Protein AF-0000000079730402 (afdb_homodimer)

Organism: NCBI:txid1457250

InterPro domains:
  IPR002641 Patatin-like phospholipase domain [PF01734] (22-217)
  IPR002641 Patatin-like phospholipase domain [PS51635] (21-218)
  IPR016035 Acyl transferase/acyl hydrolase/lysophospholipase [SSF52151] (16-327)

Foldseek 3Di:
DDCPPPPPPPPPPFDAAEEEEEEFDFFLLCLLVLLQLLLCLVPDPRHYDYQAYWFFASSLLLRVLLLQLPLVPHSVRSNVLSVVLLVQVFDPDDLLVVLLCCCLVVLLCVLLVHPDPPCQPVNDPNQVVVLVSNLVSSVVRDVLVCQLVSQDPRRHKYKYWKAFPVVGGIDIQIGNRDGSLSNSLSNAAPSSHFFGDDPRTTIHHCQQACRIPDLVQQPDFPVNGGQEYEYEEEQDDDDPDDQDHSQSNSQVVSSCSRCVNVVVSVVVLVVLLVCCVVVVDPCVGHPRYHYHYQYLPDDDRSSCSSPSHVVVSVVSSVSSSVSSVVVVVVVVVD/DDPPPPPPPPPPPFDAAEEEEEEFDFFLLCLLVLLQLLLCLVPDPRHYDYQAYWFFASSLLLRVLLLQLPLVPHSVRSNVLSVVLLVQVFDPDDLLVVLLCCCLVVLLCVLLVHPDPPCQLVNDPNQVVSLVSNLVSSVVRDVLVCQLVSDDPRRHKYKYWKAFPVVGGIDIQIGNRDGSLSNSLSNAAPSRHFFGDDPRTTIHHCQQACGIPDLVQQPDFPVNGGQEYEYEEEQDDDDPDDQDHSQSNSNVVSSCSRCVNVVVSVVVLVVLLVCCVVVVDPCVGHPRYHYHYQYLPDDDRSSCSSPSHVVVSVVSSVSSSVSSVVVVVVVVVD

Radius of gyration: 25.67 Å; Cα contacts (8 Å, |Δi|>4): 1389; chains: 2; bounding box: 81×68×51 Å

Structure (mmCIF, N/CA/C/O backbone):
data_AF-0000000079730402-model_v1
#
loop_
_entity.id
_entity.type
_entity.pdbx_description
1 polymer 'Patatin-like phospholipase family protein'
#
loop_
_atom_site.group_PDB
_atom_site.id
_atom_site.type_symbol
_atom_site.label_atom_id
_atom_site.label_alt_id
_atom_site.label_comp_id
_atom_site.label_asym_id
_atom_site.label_entity_id
_atom_site.label_seq_id
_atom_site.pdbx_PDB_ins_code
_atom_site.Cartn_x
_atom_site.Cartn_y
_atom_site.Cartn_z
_atom_site.occupancy
_atom_site.B_iso_or_equiv
_atom_site.auth_seq_id
_atom_site.auth_comp_id
_atom_site.auth_asym_id
_atom_site.auth_atom_id
_atom_site.pdbx_PDB_model_num
ATOM 1 N N . MET A 1 1 ? -53 1.604 -2.541 1 26.16 1 MET A N 1
ATOM 2 C CA . MET A 1 1 ? -51.656 1.268 -3.023 1 26.16 1 MET A CA 1
ATOM 3 C C . MET A 1 1 ? -50.719 2.426 -2.801 1 26.16 1 MET A C 1
ATOM 5 O O . MET A 1 1 ? -50.594 3.309 -3.652 1 26.16 1 MET A O 1
ATOM 9 N N . SER A 1 2 ? -50.531 2.957 -1.633 1 28.89 2 SER A N 1
ATOM 10 C CA . SER A 1 2 ? -49.969 4.238 -1.18 1 28.89 2 SER A CA 1
ATOM 11 C C . SER A 1 2 ? -48.469 4.297 -1.363 1 28.89 2 SER A C 1
ATOM 13 O O . SER A 1 2 ? -47.75 3.393 -0.939 1 28.89 2 SER A O 1
ATOM 15 N N . ASP A 1 3 ? -47.938 4.996 -2.445 1 28.11 3 ASP A N 1
ATOM 16 C CA . ASP A 1 3 ? -46.656 5.359 -3.016 1 28.11 3 ASP A CA 1
ATOM 17 C C . ASP A 1 3 ? -45.75 6.012 -1.967 1 28.11 3 ASP A C 1
ATOM 19 O O . ASP A 1 3 ? -45.969 7.168 -1.59 1 28.11 3 ASP A O 1
ATOM 23 N N . THR A 1 4 ? -45.438 5.32 -0.932 1 31.84 4 THR A N 1
ATOM 24 C CA . THR A 1 4 ? -44.562 5.898 0.084 1 31.84 4 THR A CA 1
ATOM 25 C C . THR A 1 4 ? -43.25 6.34 -0.532 1 31.84 4 THR A C 1
ATOM 27 O O . THR A 1 4 ? -42.438 5.512 -0.992 1 31.84 4 THR A O 1
ATOM 30 N N . GLN A 1 5 ? -43.219 7.551 -1.165 1 27.39 5 GLN A N 1
ATOM 31 C CA . GLN A 1 5 ? -42.094 8.281 -1.74 1 27.39 5 GLN A CA 1
ATOM 32 C C . GLN A 1 5 ? -40.906 8.281 -0.79 1 27.39 5 GLN A C 1
ATOM 34 O O . GLN A 1 5 ? -41.031 8.656 0.377 1 27.39 5 GLN A O 1
ATOM 39 N N . ALA A 1 6 ? -39.906 7.441 -1.05 1 31.94 6 ALA A N 1
ATOM 40 C CA . ALA A 1 6 ? -38.562 7.461 -0.443 1 31.94 6 ALA A CA 1
ATOM 41 C C . ALA A 1 6 ? -38.094 8.891 -0.241 1 31.94 6 ALA A C 1
ATOM 43 O O . ALA A 1 6 ? -37.906 9.633 -1.209 1 31.94 6 ALA A O 1
ATOM 44 N N . ASP A 1 7 ? -38.531 9.547 0.781 1 31.64 7 ASP A N 1
ATOM 45 C CA . ASP A 1 7 ? -38.125 10.906 1.155 1 31.64 7 ASP A CA 1
ATOM 46 C C . ASP A 1 7 ? -36.625 11.117 1.015 1 31.64 7 ASP A C 1
ATOM 48 O O . ASP A 1 7 ? -35.844 10.469 1.711 1 31.64 7 ASP A O 1
ATOM 52 N N . GLY A 1 8 ? -36.062 11.273 -0.175 1 34.09 8 GLY A N 1
ATOM 53 C CA . GLY A 1 8 ? -34.719 11.711 -0.57 1 34.09 8 GLY A CA 1
ATOM 54 C C . GLY A 1 8 ? -34.125 12.734 0.377 1 34.09 8 GLY A C 1
ATOM 55 O O . GLY A 1 8 ? -34.844 13.617 0.869 1 34.09 8 GLY A O 1
ATOM 56 N N . ALA A 1 9 ? -33.219 12.367 1.243 1 36.59 9 ALA A N 1
ATOM 57 C CA . ALA A 1 9 ? -32.469 13.273 2.105 1 36.59 9 ALA A CA 1
ATOM 58 C C . ALA A 1 9 ? -32.25 14.633 1.43 1 36.59 9 ALA A C 1
ATOM 60 O O . ALA A 1 9 ? -31.547 14.734 0.426 1 36.59 9 ALA A O 1
ATOM 61 N N . THR A 1 10 ? -33.156 15.367 1.281 1 34.34 10 THR A N 1
ATOM 62 C CA . THR A 1 10 ? -33.094 16.75 0.855 1 34.34 10 THR A CA 1
ATOM 63 C C . THR A 1 10 ? -31.922 17.469 1.56 1 34.34 10 THR A C 1
ATOM 65 O O . THR A 1 10 ? -31.953 17.641 2.779 1 34.34 10 THR A O 1
ATOM 68 N N . ALA A 1 11 ? -30.625 17.156 1.341 1 42.5 11 ALA A N 1
ATOM 69 C CA . ALA A 1 11 ? -29.641 18.141 1.763 1 42.5 11 ALA A CA 1
ATOM 70 C C . ALA A 1 11 ? -30.219 19.547 1.744 1 42.5 11 ALA A C 1
ATOM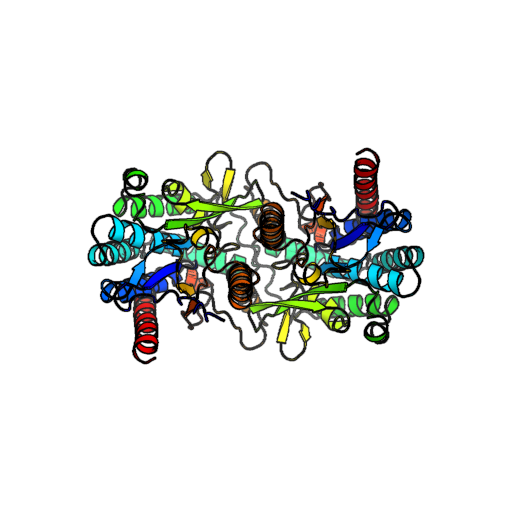 72 O O . ALA A 1 11 ? -30.625 20.047 0.693 1 42.5 11 ALA A O 1
ATOM 73 N N . ASP A 1 12 ? -30.766 19.938 2.666 1 42.66 12 ASP A N 1
ATOM 74 C CA . ASP A 1 12 ? -31.188 21.328 2.701 1 42.66 12 ASP A CA 1
ATOM 75 C C . ASP A 1 12 ? -30.109 22.25 2.131 1 42.66 12 ASP A C 1
ATOM 77 O O . ASP A 1 12 ? -28.938 22.094 2.441 1 42.66 12 ASP A O 1
ATOM 81 N N . ILE A 1 13 ? -30.172 22.969 1.021 1 49.72 13 ILE A N 1
ATOM 82 C CA . ILE A 1 13 ? -29.438 23.906 0.188 1 49.72 13 ILE A CA 1
ATOM 83 C C . ILE A 1 13 ? -28.516 24.766 1.059 1 49.72 13 ILE A C 1
ATOM 85 O O . ILE A 1 13 ? -27.484 25.25 0.594 1 49.72 13 ILE A O 1
ATOM 89 N N . ASP A 1 14 ? -28.734 24.984 2.389 1 62.12 14 ASP A N 1
ATOM 90 C CA . ASP A 1 14 ? -28.047 26.062 3.09 1 62.12 14 ASP A CA 1
ATOM 91 C C . ASP A 1 14 ? -26.891 25.516 3.928 1 62.12 14 ASP A C 1
ATOM 93 O O . ASP A 1 14 ? -26.109 26.281 4.496 1 62.12 14 ASP A O 1
ATOM 97 N N . ASP A 1 15 ? -26.656 24.172 4.004 1 81 15 ASP A N 1
ATOM 98 C CA . ASP A 1 15 ? -25.625 23.703 4.914 1 81 15 ASP A CA 1
ATOM 99 C C . ASP A 1 15 ? -24.297 23.516 4.184 1 81 15 ASP A C 1
ATOM 101 O O . ASP A 1 15 ? -24.266 23.062 3.035 1 81 15 ASP A O 1
ATOM 105 N N . PRO A 1 16 ? -23.281 24 4.77 1 89.81 16 PRO A N 1
ATOM 106 C CA . PRO A 1 16 ? -21.969 23.844 4.145 1 89.81 16 PRO A CA 1
ATOM 107 C C . PRO A 1 16 ? -21.625 22.375 3.828 1 89.81 16 PRO A C 1
ATOM 109 O O . PRO A 1 16 ? -22.062 21.469 4.543 1 89.81 16 PRO A O 1
ATOM 112 N N . THR A 1 17 ? -20.953 22.188 2.723 1 92.88 17 THR A N 1
ATOM 113 C CA . THR A 1 17 ? -20.5 20.859 2.334 1 92.88 17 THR A CA 1
ATOM 114 C C . THR A 1 17 ? -19.422 20.359 3.293 1 92.88 17 THR A C 1
ATOM 116 O O . THR A 1 17 ? -18.438 21.062 3.549 1 92.88 17 THR A O 1
ATOM 119 N N . ARG A 1 18 ? -19.578 19.234 3.908 1 95.06 18 ARG A N 1
ATOM 120 C CA . ARG A 1 18 ? -18.578 18.641 4.789 1 95.06 18 ARG A CA 1
ATOM 121 C C . ARG A 1 18 ? -17.406 18.078 3.986 1 95.06 18 ARG A C 1
ATOM 123 O O . ARG A 1 18 ? -17.594 17.203 3.143 1 95.06 18 ARG A O 1
ATOM 130 N N . VAL A 1 19 ? -16.188 18.547 4.289 1 96.44 19 VAL A N 1
ATOM 131 C CA . VAL A 1 19 ? -15.008 18.188 3.496 1 96.44 19 VAL A CA 1
ATOM 132 C C . VAL A 1 19 ? -13.914 17.641 4.406 1 96.44 19 VAL A C 1
ATOM 134 O O . VAL A 1 19 ? -13.695 18.156 5.504 1 96.44 19 VAL A O 1
ATOM 137 N N . ALA A 1 20 ? -13.336 16.547 3.992 1 98.06 20 ALA A N 1
ATOM 138 C CA . ALA A 1 20 ? -12.07 16.109 4.559 1 98.06 20 ALA A CA 1
ATOM 139 C C . ALA A 1 20 ? -10.914 16.391 3.596 1 98.06 20 ALA A C 1
ATOM 141 O O . ALA A 1 20 ? -11.062 16.25 2.381 1 98.06 20 ALA A O 1
ATOM 142 N N . ILE A 1 21 ? -9.789 16.828 4.129 1 98.44 21 ILE A N 1
ATOM 143 C CA . ILE A 1 21 ? -8.617 17.125 3.303 1 98.44 21 ILE A CA 1
ATOM 144 C C . ILE A 1 21 ? -7.465 16.203 3.693 1 98.44 21 ILE A C 1
ATOM 146 O O . ILE A 1 21 ? -7.16 16.047 4.879 1 98.44 21 ILE A O 1
ATOM 150 N N . ALA A 1 22 ? -6.926 15.508 2.732 1 98 22 ALA A N 1
ATOM 151 C CA . ALA A 1 22 ? -5.77 14.641 2.947 1 98 22 ALA A CA 1
ATOM 152 C C . ALA A 1 22 ? -4.523 15.211 2.277 1 98 22 ALA A C 1
ATOM 154 O O . ALA A 1 22 ? -4.496 15.406 1.061 1 98 22 ALA A O 1
ATOM 155 N N . CYS A 1 23 ? -3.482 15.445 3.066 1 97.19 23 CYS A N 1
ATOM 156 C CA . CYS A 1 23 ? -2.277 16.125 2.605 1 97.19 23 CYS A CA 1
ATOM 157 C C . CYS A 1 23 ? -1.135 15.133 2.412 1 97.19 23 CYS A C 1
ATOM 159 O O . CYS A 1 23 ? -0.549 14.656 3.385 1 97.19 23 CYS A O 1
ATOM 161 N N . GLN A 1 24 ? -0.761 14.922 1.174 1 93.69 24 GLN A N 1
ATOM 162 C CA . GLN A 1 24 ? 0.302 13.969 0.862 1 93.69 24 GLN A CA 1
ATOM 163 C C . GLN A 1 24 ? 1.66 14.492 1.317 1 93.69 24 GLN A C 1
ATOM 165 O O . GLN A 1 24 ? 1.916 15.703 1.259 1 93.69 24 GLN A O 1
ATOM 170 N N . GLY A 1 25 ? 2.451 13.594 1.742 1 88.31 25 GLY A N 1
ATOM 171 C CA . GLY A 1 25 ? 3.828 13.938 2.055 1 88.31 25 GLY A CA 1
ATOM 172 C C . GLY A 1 25 ? 4.703 14.078 0.824 1 88.31 25 GLY A C 1
ATOM 173 O O . GLY A 1 25 ? 4.34 13.609 -0.258 1 88.31 25 GLY A O 1
ATOM 174 N N . GLY A 1 26 ? 5.867 14.734 1.06 1 81.56 26 GLY A N 1
ATOM 175 C CA . GLY A 1 26 ? 6.758 14.953 -0.07 1 81.56 26 GLY A CA 1
ATOM 176 C C . GLY A 1 26 ? 7.875 15.938 0.235 1 81.56 26 GLY A C 1
ATOM 177 O O . GLY A 1 26 ? 8.344 16.641 -0.656 1 81.56 26 GLY A O 1
ATOM 178 N N . GLY A 1 27 ? 8.258 16.016 1.378 1 79.94 27 GLY A N 1
ATOM 179 C CA . GLY A 1 27 ? 9.359 16.906 1.756 1 79.94 27 GLY A CA 1
ATOM 180 C C . GLY A 1 27 ? 9.055 18.375 1.503 1 79.94 27 GLY A C 1
ATOM 181 O O . GLY A 1 27 ? 7.965 18.844 1.813 1 79.94 27 GLY A O 1
ATOM 182 N N . SER A 1 28 ? 10.055 19.031 0.874 1 82.38 28 SER A N 1
ATOM 183 C CA . SER A 1 28 ? 9.938 20.469 0.621 1 82.38 28 SER A CA 1
ATOM 184 C C . SER A 1 28 ? 8.828 20.75 -0.384 1 82.38 28 SER A C 1
ATOM 186 O O . SER A 1 28 ? 8.289 21.859 -0.422 1 82.38 28 SER A O 1
ATOM 188 N N . HIS A 1 29 ? 8.477 19.781 -1.131 1 86.06 29 HIS A N 1
ATOM 189 C CA . HIS A 1 29 ? 7.422 19.969 -2.121 1 86.06 29 HIS A CA 1
ATOM 190 C C . HIS A 1 29 ? 6.078 20.234 -1.45 1 86.06 29 HIS A C 1
ATOM 192 O O . HIS A 1 29 ? 5.145 20.719 -2.092 1 86.06 29 HIS A O 1
ATOM 198 N N . THR A 1 30 ? 6.016 19.984 -0.159 1 91.88 30 THR A N 1
ATOM 199 C CA . THR A 1 30 ? 4.758 20.172 0.55 1 91.88 30 THR A CA 1
ATOM 200 C C . THR A 1 30 ? 4.52 21.656 0.837 1 91.88 30 THR A C 1
ATOM 202 O O . THR A 1 30 ? 3.453 22.031 1.327 1 91.88 30 THR A O 1
ATOM 205 N N . ALA A 1 31 ? 5.488 22.469 0.443 1 92.81 31 ALA A N 1
ATOM 206 C CA . ALA A 1 31 ? 5.195 23.906 0.391 1 92.81 31 ALA A CA 1
ATOM 207 C C . ALA A 1 31 ? 4.047 24.188 -0.57 1 92.81 31 ALA A C 1
ATOM 209 O O . ALA A 1 31 ? 3.275 25.141 -0.362 1 92.81 31 ALA A O 1
ATOM 210 N N . PHE A 1 32 ? 3.963 23.375 -1.566 1 94.44 32 PHE A N 1
ATOM 211 C CA . PHE A 1 32 ? 2.811 23.406 -2.459 1 94.44 32 PHE A CA 1
ATOM 212 C C . PHE A 1 32 ? 1.513 23.266 -1.672 1 94.44 32 PHE A C 1
ATOM 214 O O . PHE A 1 32 ? 0.565 24.031 -1.892 1 94.44 32 PHE A O 1
ATOM 221 N N . THR A 1 33 ? 1.47 22.297 -0.768 1 97.56 33 THR A N 1
ATOM 222 C CA . THR A 1 33 ? 0.304 22.047 0.071 1 97.56 33 THR A CA 1
ATOM 223 C C . THR A 1 33 ? -0.048 23.281 0.896 1 97.56 33 THR A C 1
ATOM 225 O O . THR A 1 33 ? -1.223 23.625 1.034 1 97.56 33 THR A O 1
ATOM 228 N N . CYS A 1 34 ? 0.956 23.953 1.415 1 97.19 34 CYS A N 1
ATOM 229 C CA . CYS A 1 34 ? 0.75 25.203 2.137 1 97.19 34 CYS A CA 1
ATOM 230 C C . CYS A 1 34 ? 0.018 26.219 1.27 1 97.19 34 CYS A C 1
ATOM 232 O O . CYS A 1 34 ? -0.956 26.844 1.712 1 97.19 34 CYS A O 1
ATOM 234 N N . GLY A 1 35 ? 0.508 26.359 0.08 1 97.25 35 GLY A N 1
ATOM 235 C CA . GLY A 1 35 ? -0.139 27.281 -0.845 1 97.25 35 GLY A CA 1
ATOM 236 C C . GLY A 1 35 ? -1.584 26.922 -1.13 1 97.25 35 GLY A C 1
ATOM 237 O O . GLY A 1 35 ? -2.453 27.797 -1.158 1 97.25 35 GLY A O 1
ATOM 238 N N . VAL A 1 36 ? -1.84 25.641 -1.331 1 97.62 36 VAL A N 1
ATOM 239 C CA . VAL A 1 36 ? -3.188 25.156 -1.609 1 97.62 36 VAL A CA 1
ATOM 240 C C . VAL A 1 36 ? -4.109 25.484 -0.436 1 97.62 36 VAL A C 1
ATOM 242 O O . VAL A 1 36 ? -5.176 26.078 -0.621 1 97.62 36 VAL A O 1
ATOM 245 N N . LEU A 1 37 ? -3.686 25.188 0.772 1 98.06 37 LEU A N 1
ATOM 246 C CA . LEU A 1 37 ? -4.527 25.312 1.956 1 98.06 37 LEU A CA 1
ATOM 247 C C . LEU A 1 37 ? -4.816 26.781 2.258 1 98.06 37 LEU A C 1
ATOM 249 O O . LEU A 1 37 ? -5.949 27.141 2.598 1 98.06 37 LEU A O 1
ATOM 253 N N . ARG A 1 38 ? -3.801 27.594 2.133 1 97.12 38 ARG A N 1
ATOM 254 C CA . ARG A 1 38 ? -4.008 29.016 2.367 1 97.12 38 ARG A CA 1
ATOM 255 C C . ARG A 1 38 ? -5.051 29.578 1.41 1 97.12 38 ARG A C 1
ATOM 257 O O . ARG A 1 38 ? -5.91 30.359 1.814 1 97.12 38 ARG A O 1
ATOM 264 N N . GLU A 1 39 ? -4.895 29.172 0.205 1 95.81 39 GLU A N 1
ATOM 265 C CA . GLU A 1 39 ? -5.832 29.672 -0.8 1 95.81 39 GLU A CA 1
ATOM 266 C C . GLU A 1 39 ? -7.242 29.141 -0.545 1 95.81 39 GLU A C 1
ATOM 268 O O . GLU A 1 39 ? -8.219 29.891 -0.623 1 95.81 39 GLU A O 1
ATOM 273 N N . LEU A 1 40 ? -7.41 27.875 -0.247 1 95.31 40 LEU A N 1
ATOM 274 C CA . LEU A 1 40 ? -8.711 27.281 0.016 1 95.31 40 LEU A CA 1
ATOM 275 C C . LEU A 1 40 ? -9.406 27.969 1.186 1 95.31 40 LEU A C 1
ATOM 277 O O . LEU A 1 40 ? -10.625 28.172 1.159 1 95.31 40 LEU A O 1
ATOM 281 N N . LEU A 1 41 ? -8.672 28.328 2.229 1 94.25 41 LEU A N 1
ATOM 282 C CA . LEU A 1 41 ? -9.227 28.859 3.473 1 94.25 41 LEU A CA 1
ATOM 283 C C . LEU A 1 41 ? -9.648 30.312 3.309 1 94.25 41 LEU A C 1
ATOM 285 O O . LEU A 1 41 ? -10.391 30.844 4.137 1 94.25 41 LEU A O 1
ATOM 289 N N . GLU A 1 42 ? -9.172 30.891 2.275 1 88.56 42 GLU A N 1
ATOM 290 C CA . GLU A 1 42 ? -9.594 32.281 2.023 1 88.56 42 GLU A CA 1
ATOM 291 C C . GLU A 1 42 ? -11.086 32.344 1.726 1 88.56 42 GLU A C 1
ATOM 293 O O . GLU A 1 42 ? -11.766 33.281 2.146 1 88.56 42 GLU A O 1
ATOM 298 N N . SER A 1 43 ? -11.641 31.359 1.012 1 75.12 43 SER A N 1
ATOM 299 C CA . SER A 1 43 ? -13.055 31.359 0.627 1 75.12 43 SER A CA 1
ATOM 300 C C . SER A 1 43 ? -13.812 30.234 1.322 1 75.12 43 SER A C 1
ATOM 302 O O . SER A 1 43 ? -14.836 29.766 0.813 1 75.12 43 SER A O 1
ATOM 304 N N . TRP A 1 44 ? -13.469 29.797 2.471 1 77.12 44 TRP A N 1
ATOM 305 C CA . TRP A 1 44 ? -13.891 28.562 3.111 1 77.12 44 TRP A CA 1
ATOM 306 C C . TRP A 1 44 ? -15.258 28.719 3.766 1 77.12 44 TRP A C 1
ATOM 308 O O . TRP A 1 44 ? -16.125 27.844 3.635 1 77.12 44 TRP A O 1
ATOM 318 N N . ASP A 1 45 ? -15.602 29.75 4.527 1 67.19 45 ASP A N 1
ATOM 319 C CA . ASP A 1 45 ? -16.547 29.859 5.629 1 67.19 45 ASP A CA 1
ATOM 320 C C . ASP A 1 45 ? -17.984 29.641 5.145 1 67.19 45 ASP A C 1
ATOM 322 O O . ASP A 1 45 ? -18.781 29 5.832 1 67.19 45 ASP A O 1
ATOM 326 N N . ASP A 1 46 ? -18.297 29.859 4.004 1 74.06 46 ASP A N 1
ATOM 327 C CA . ASP A 1 46 ? -19.734 29.781 3.719 1 74.06 46 ASP A CA 1
ATOM 328 C C . ASP A 1 46 ? -20.062 28.516 2.928 1 74.06 46 ASP A C 1
ATOM 330 O O . ASP A 1 46 ? -21.188 28.016 2.986 1 74.06 46 ASP A O 1
ATOM 334 N N . ASP A 1 47 ? -19.156 27.906 2.523 1 85.81 47 ASP A N 1
ATOM 335 C CA . ASP A 1 47 ? -19.453 26.891 1.529 1 85.81 47 ASP A CA 1
ATOM 336 C C . ASP A 1 47 ? -19 25.516 2.004 1 85.81 47 ASP A C 1
ATOM 338 O O . ASP A 1 47 ? -19.578 24.484 1.619 1 85.81 47 ASP A O 1
ATOM 342 N N . TYR A 1 48 ? -18.031 25.531 2.943 1 91.94 48 TYR A N 1
ATOM 343 C CA . TYR A 1 48 ? -17.438 24.25 3.311 1 91.94 48 TYR A CA 1
ATOM 344 C C . TYR A 1 48 ? -17.234 24.156 4.816 1 91.94 48 TYR A C 1
ATOM 346 O O . TYR A 1 48 ? -17.031 25.172 5.488 1 91.94 48 TYR A O 1
ATOM 354 N N . GLU A 1 49 ? -17.281 23.016 5.312 1 93 49 GLU A N 1
ATOM 355 C CA . GLU A 1 49 ? -16.938 22.672 6.688 1 93 49 GLU A CA 1
ATOM 356 C C . GLU A 1 49 ? -15.875 21.578 6.723 1 93 49 GLU A C 1
ATOM 358 O O . GLU A 1 49 ? -16.078 20.484 6.176 1 93 49 GLU A O 1
ATOM 363 N N . LEU A 1 50 ? -14.797 21.922 7.328 1 96.12 50 LEU A N 1
ATOM 364 C CA . LEU A 1 50 ? -13.758 20.906 7.473 1 96.12 50 LEU A CA 1
ATOM 365 C C . LEU A 1 50 ? -14.117 19.922 8.578 1 96.12 50 LEU A C 1
ATOM 367 O O . LEU A 1 50 ? -14.25 20.297 9.742 1 96.12 50 LEU A O 1
ATOM 371 N N . VAL A 1 51 ? -14.227 18.641 8.227 1 96.38 51 VAL A N 1
ATOM 372 C CA . VAL A 1 51 ? -14.609 17.656 9.234 1 96.38 51 VAL A CA 1
ATOM 373 C C . VAL A 1 51 ? -13.422 16.766 9.57 1 96.38 51 VAL A C 1
ATOM 375 O O . VAL A 1 51 ? -13.438 16.047 10.57 1 96.38 51 VAL A O 1
ATOM 378 N N . GLY A 1 52 ? -12.438 16.828 8.766 1 97.62 52 GLY A N 1
ATOM 379 C CA . GLY A 1 52 ? -11.227 16.062 9.023 1 97.62 52 GLY A CA 1
ATOM 380 C C . GLY A 1 52 ? -10.055 16.5 8.164 1 97.62 52 GLY A C 1
ATOM 381 O O . GLY A 1 52 ? -10.25 16.953 7.035 1 97.62 52 GLY A O 1
ATOM 382 N N . ILE A 1 53 ? -8.883 16.344 8.633 1 98.5 53 ILE A N 1
ATOM 383 C CA . ILE A 1 53 ? -7.672 16.656 7.887 1 98.5 53 ILE A CA 1
ATOM 384 C C . ILE A 1 53 ? -6.562 15.688 8.273 1 98.5 53 ILE A C 1
ATOM 386 O O . ILE A 1 53 ? -6.395 15.359 9.453 1 98.5 53 ILE A O 1
ATOM 390 N N . SER A 1 54 ? -5.914 15.109 7.289 1 97.88 54 SER A N 1
ATOM 391 C CA . SER A 1 54 ? -4.844 14.141 7.516 1 97.88 54 SER A CA 1
ATOM 392 C C . SER A 1 54 ? -3.586 14.516 6.742 1 97.88 54 SER A C 1
ATOM 394 O O . SER A 1 54 ? -3.641 15.312 5.805 1 97.88 54 SER A O 1
ATOM 396 N N . GLY A 1 55 ? -2.486 13.953 7.176 1 96.31 55 GLY A N 1
ATOM 397 C CA . GLY A 1 55 ? -1.254 14.188 6.441 1 96.31 55 GLY A CA 1
ATOM 398 C C . GLY A 1 55 ? -0.124 13.266 6.863 1 96.31 55 GLY A C 1
ATOM 399 O O . GLY A 1 55 ? -0.199 12.625 7.914 1 96.31 55 GLY A O 1
ATOM 400 N N . THR A 1 56 ? 0.848 13.227 6.02 1 92.31 56 THR A N 1
ATOM 401 C CA . THR A 1 56 ? 2.08 12.484 6.277 1 92.31 56 THR A CA 1
ATOM 402 C C . THR A 1 56 ? 3.301 13.367 6.02 1 92.31 56 THR A C 1
ATOM 404 O O . THR A 1 56 ? 3.363 14.07 5.008 1 92.31 56 THR A O 1
ATOM 407 N N . SER A 1 57 ? 4.289 13.352 6.961 1 90.38 57 SER A N 1
ATOM 408 C CA . SER A 1 57 ? 5.512 14.141 6.836 1 90.38 57 SER A CA 1
ATOM 409 C C . SER A 1 57 ? 5.199 15.625 6.656 1 90.38 57 SER A C 1
ATOM 411 O O . SER A 1 57 ? 4.473 16.203 7.457 1 90.38 57 SER A O 1
ATOM 413 N N . GLY A 1 58 ? 5.742 16.234 5.648 1 89.69 58 GLY A N 1
ATOM 414 C CA . GLY A 1 58 ? 5.406 17.625 5.383 1 89.69 58 GLY A CA 1
ATOM 415 C C . GLY A 1 58 ? 3.914 17.859 5.277 1 89.69 58 GLY A C 1
ATOM 416 O O . GLY A 1 58 ? 3.432 18.953 5.617 1 89.69 58 GLY A O 1
ATOM 417 N N . GLY A 1 59 ? 3.211 16.875 4.754 1 94.06 59 GLY A N 1
ATOM 418 C CA . GLY A 1 59 ? 1.759 16.953 4.762 1 94.06 59 GLY A CA 1
ATOM 419 C C . GLY A 1 59 ? 1.172 17.016 6.156 1 94.06 59 GLY A C 1
ATOM 420 O O . GLY A 1 59 ? 0.188 17.719 6.395 1 94.06 59 GLY A O 1
ATOM 421 N N . ALA A 1 60 ? 1.769 16.312 7.066 1 95 60 ALA A N 1
ATOM 422 C CA . ALA A 1 60 ? 1.323 16.328 8.453 1 95 60 ALA A CA 1
ATOM 423 C C . ALA A 1 60 ? 1.548 17.703 9.086 1 95 60 ALA A C 1
ATOM 425 O O . ALA A 1 60 ? 0.729 18.156 9.883 1 95 60 ALA A O 1
ATOM 426 N N . PHE A 1 61 ? 2.68 18.359 8.719 1 95.12 61 PHE A N 1
ATOM 427 C CA . PHE A 1 61 ? 2.934 19.719 9.195 1 95.12 61 PHE A CA 1
ATOM 428 C C . PHE A 1 61 ? 1.814 20.656 8.773 1 95.12 61 PHE A C 1
ATOM 430 O O . PHE A 1 61 ? 1.298 21.422 9.594 1 95.12 61 PHE A O 1
ATOM 437 N N . ASN A 1 62 ? 1.509 20.547 7.562 1 97.56 62 ASN A N 1
ATOM 438 C CA . ASN A 1 62 ? 0.457 21.391 7.023 1 97.56 62 ASN A CA 1
ATOM 439 C C . ASN A 1 62 ? -0.892 21.109 7.676 1 97.56 62 ASN A C 1
ATOM 441 O O . ASN A 1 62 ? -1.599 22.031 8.086 1 97.56 62 ASN A O 1
ATOM 445 N N . ALA A 1 63 ? -1.25 19.844 7.73 1 98.25 63 ALA A N 1
ATOM 446 C CA . ALA A 1 63 ? -2.523 19.438 8.312 1 98.25 63 ALA A CA 1
ATOM 447 C C . ALA A 1 63 ? -2.652 19.922 9.75 1 98.25 63 ALA A C 1
ATOM 449 O O . ALA A 1 63 ? -3.682 20.484 10.133 1 98.25 63 ALA A O 1
ATOM 450 N N . LEU A 1 64 ? -1.593 19.734 10.508 1 98.25 64 LEU A N 1
ATOM 451 C CA . LEU A 1 64 ? -1.578 20.125 11.914 1 98.25 64 LEU A CA 1
ATOM 452 C C . LEU A 1 64 ? -1.711 21.625 12.062 1 98.25 64 LEU A C 1
ATOM 454 O O . LEU A 1 64 ? -2.502 22.109 12.883 1 98.25 64 LEU A O 1
ATOM 458 N N . ALA A 1 65 ? -0.933 22.391 11.305 1 98.19 65 ALA A N 1
ATOM 459 C CA . ALA A 1 65 ? -0.942 23.844 11.391 1 98.19 65 ALA A CA 1
ATOM 460 C C . ALA A 1 65 ? -2.324 24.406 11.07 1 98.19 65 ALA A C 1
ATOM 462 O O . ALA A 1 65 ? -2.84 25.266 11.797 1 98.19 65 ALA A O 1
ATOM 463 N N . VAL A 1 66 ? -2.922 23.922 10.031 1 98.12 66 VAL A N 1
ATOM 464 C CA . VAL A 1 66 ? -4.238 24.375 9.609 1 98.12 66 VAL A CA 1
ATOM 465 C C . VAL A 1 66 ? -5.285 23.984 10.648 1 98.12 66 VAL A C 1
ATOM 467 O O . VAL A 1 66 ? -6.125 24.797 11.039 1 98.12 66 VAL A O 1
ATOM 470 N N . TRP A 1 67 ? -5.23 22.719 11.07 1 98.31 67 TRP A N 1
ATOM 471 C CA . TRP A 1 67 ? -6.152 22.25 12.102 1 98.31 67 TRP A CA 1
ATOM 472 C C . TRP A 1 67 ? -6.086 23.141 13.336 1 98.31 67 TRP A C 1
ATOM 474 O O . TRP A 1 67 ? -7.113 23.609 13.828 1 98.31 67 TRP A O 1
ATOM 484 N N . TYR A 1 68 ? -4.883 23.359 13.805 1 98.06 68 TYR A N 1
ATOM 485 C CA . TYR A 1 68 ? -4.66 24.125 15.023 1 98.06 68 TYR A CA 1
ATOM 486 C C . TYR A 1 68 ? -5.219 25.547 14.891 1 98.06 68 TYR A C 1
ATOM 488 O O . TYR A 1 68 ? -5.938 26.016 15.773 1 98.06 68 TYR A O 1
ATOM 496 N N . GLY A 1 69 ? -4.887 26.203 13.789 1 97.38 69 GLY A N 1
ATOM 497 C CA . GLY A 1 69 ? -5.398 27.547 13.57 1 97.38 69 GLY A CA 1
ATOM 498 C C . GLY A 1 69 ? -6.914 27.594 13.5 1 97.38 69 GLY A C 1
ATOM 499 O O . GLY A 1 69 ? -7.531 28.516 14.047 1 97.38 69 GLY A O 1
ATOM 500 N N . LEU A 1 70 ? -7.484 26.641 12.867 1 95.5 70 LEU A N 1
ATOM 501 C CA . LEU A 1 70 ? -8.93 26.609 12.68 1 95.5 70 LEU A CA 1
ATOM 502 C C . LEU A 1 70 ? -9.648 26.438 14.016 1 95.5 70 LEU A C 1
ATOM 504 O O . LEU A 1 70 ? -10.625 27.141 14.297 1 95.5 70 LEU A O 1
ATOM 508 N N . VAL A 1 71 ? -9.18 25.547 14.844 1 96.12 71 VAL A N 1
ATOM 509 C CA . VAL A 1 71 ? -9.906 25.188 16.062 1 96.12 71 VAL A CA 1
ATOM 510 C C . VAL A 1 71 ? -9.633 26.219 17.156 1 96.12 71 VAL A C 1
ATOM 512 O O . VAL A 1 71 ? -10.422 26.375 18.078 1 96.12 71 VAL A O 1
ATOM 515 N N . THR A 1 72 ? -8.539 26.938 17.078 1 96.12 72 THR A N 1
ATOM 516 C CA . THR A 1 72 ? -8.219 27.922 18.094 1 96.12 72 THR A CA 1
ATOM 517 C C . THR A 1 72 ? -8.906 29.25 17.797 1 96.12 72 THR A C 1
ATOM 519 O O . THR A 1 72 ? -9.312 29.969 18.719 1 96.12 72 THR A O 1
ATOM 522 N N . ASP A 1 73 ? -9.062 29.609 16.562 1 94.62 73 ASP A N 1
ATOM 523 C CA . ASP A 1 73 ? -9.617 30.922 16.266 1 94.62 73 ASP A CA 1
ATOM 524 C C . ASP A 1 73 ? -10.453 30.906 14.984 1 94.62 73 ASP A C 1
ATOM 526 O O . ASP A 1 73 ? -11.609 31.312 14.992 1 94.62 73 ASP A O 1
ATOM 530 N N . GLY A 1 74 ? -9.797 30.391 13.867 1 93.69 74 GLY A N 1
ATOM 531 C CA . GLY A 1 74 ? -10.539 30.375 12.617 1 93.69 74 GLY A CA 1
ATOM 532 C C . GLY A 1 74 ? -9.648 30.312 11.391 1 93.69 74 GLY A C 1
ATOM 533 O O . GLY A 1 74 ? -8.438 30.109 11.508 1 93.69 74 GLY A O 1
ATOM 534 N N . PRO A 1 75 ? -10.227 30.562 10.211 1 94.81 75 PRO A N 1
ATOM 535 C CA . PRO A 1 75 ? -9.508 30.359 8.945 1 94.81 75 PRO A CA 1
ATOM 536 C C . PRO A 1 75 ? -8.336 31.328 8.781 1 94.81 75 PRO A C 1
ATOM 538 O O . PRO A 1 75 ? -7.293 30.953 8.242 1 94.81 75 PRO A O 1
ATOM 541 N N . GLU A 1 76 ? -8.516 32.531 9.172 1 95.06 76 GLU A N 1
ATOM 542 C CA . GLU A 1 76 ? -7.441 33.5 9.023 1 95.06 76 GLU A CA 1
ATOM 543 C C . GLU A 1 76 ? -6.227 33.094 9.859 1 95.06 76 GLU A C 1
ATOM 545 O O . GLU A 1 76 ? -5.09 33.188 9.391 1 95.06 76 GLU A O 1
ATOM 550 N N . THR A 1 77 ? -6.496 32.719 11.039 1 96.62 77 THR A N 1
ATOM 551 C CA . THR A 1 77 ? -5.41 32.281 11.906 1 96.62 77 THR A CA 1
ATOM 552 C C . THR A 1 77 ? -4.762 31 11.344 1 96.62 77 THR A C 1
ATOM 554 O O . THR A 1 77 ? -3.539 30.859 11.398 1 96.62 77 THR A O 1
ATOM 557 N N . ALA A 1 78 ? -5.547 30.125 10.852 1 97.25 78 ALA A N 1
ATOM 558 C CA . ALA A 1 78 ? -5.016 28.906 10.219 1 97.25 78 ALA A CA 1
ATOM 559 C C . ALA A 1 78 ? -4.051 29.266 9.094 1 97.25 78 ALA A C 1
ATOM 561 O O . ALA A 1 78 ? -2.971 28.672 8.992 1 97.25 78 ALA A O 1
ATOM 562 N N . ARG A 1 79 ? -4.422 30.234 8.289 1 97.06 79 ARG A N 1
ATOM 563 C CA . ARG A 1 79 ? -3.574 30.688 7.191 1 97.06 79 ARG A CA 1
ATOM 564 C C . ARG A 1 79 ? -2.256 31.25 7.711 1 97.06 79 ARG A C 1
ATOM 566 O O . ARG A 1 79 ? -1.193 30.984 7.145 1 97.06 79 ARG A O 1
ATOM 573 N N . GLU A 1 80 ? -2.379 31.953 8.727 1 97.38 80 GLU A N 1
ATOM 574 C CA . GLU A 1 80 ? -1.191 32.562 9.305 1 97.38 80 GLU A CA 1
ATOM 575 C C . GLU A 1 80 ? -0.263 31.516 9.914 1 97.38 80 GLU A C 1
ATOM 577 O O . GLU A 1 80 ? 0.953 31.562 9.711 1 97.38 80 GLU A O 1
ATOM 582 N N . VAL A 1 81 ? -0.804 30.625 10.656 1 97.62 81 VAL A N 1
ATOM 583 C CA . VAL A 1 81 ? -0.01 29.609 11.344 1 97.62 81 VAL A CA 1
ATOM 584 C C . VAL A 1 81 ? 0.74 28.75 10.32 1 97.62 81 VAL A C 1
ATOM 586 O O . VAL A 1 81 ? 1.953 28.562 10.438 1 97.62 81 VAL A O 1
ATOM 589 N N . VAL A 1 82 ? 0.032 28.281 9.297 1 97.75 82 VAL A N 1
ATOM 590 C CA . VAL A 1 82 ? 0.679 27.406 8.32 1 97.75 82 VAL A CA 1
ATOM 591 C C . VAL A 1 82 ? 1.713 28.188 7.527 1 97.75 82 VAL A C 1
ATOM 593 O O . VAL A 1 82 ? 2.801 27.688 7.234 1 97.75 82 VAL A O 1
ATOM 596 N N . GLY A 1 83 ? 1.403 29.422 7.18 1 95.44 83 GLY A N 1
ATOM 597 C CA . GLY A 1 83 ? 2.363 30.281 6.492 1 95.44 83 GLY A CA 1
ATOM 598 C C . GLY A 1 83 ? 3.619 30.531 7.305 1 95.44 83 GLY A C 1
ATOM 599 O O . GLY A 1 83 ? 4.734 30.375 6.801 1 95.44 83 GLY A O 1
ATOM 600 N N . SER A 1 84 ? 3.469 30.891 8.516 1 95.62 84 SER A N 1
ATOM 601 C CA . SER A 1 84 ? 4.59 31.219 9.391 1 95.62 84 SER A CA 1
ATOM 602 C C . SER A 1 84 ? 5.445 29.984 9.664 1 95.62 84 SER A C 1
ATOM 604 O O . SER A 1 84 ? 6.668 30.094 9.797 1 95.62 84 SER A O 1
ATOM 606 N N . LEU A 1 85 ? 4.793 28.906 9.82 1 94.19 85 LEU A N 1
ATOM 607 C CA . LEU A 1 85 ? 5.52 27.656 10.016 1 94.19 85 LEU A CA 1
ATOM 608 C C . LEU A 1 85 ? 6.488 27.406 8.859 1 94.19 85 LEU A C 1
ATOM 610 O O . LEU A 1 85 ? 7.66 27.078 9.086 1 94.19 85 LEU A O 1
ATOM 614 N N . TRP A 1 86 ? 6.051 27.562 7.672 1 91.62 86 TRP A N 1
ATOM 615 C CA . TRP A 1 86 ? 6.883 27.312 6.496 1 91.62 86 TRP A CA 1
ATOM 616 C C . TRP A 1 86 ? 7.969 28.375 6.367 1 91.62 86 TRP A C 1
ATOM 618 O O . TRP A 1 86 ? 9.07 28.094 5.895 1 91.62 86 TRP A O 1
ATOM 628 N N . ASP A 1 87 ? 7.688 29.594 6.77 1 90.56 87 ASP A N 1
ATOM 629 C CA . ASP A 1 87 ? 8.719 30.625 6.809 1 90.56 87 ASP A CA 1
ATOM 630 C C . ASP A 1 87 ? 9.867 30.219 7.723 1 90.56 87 ASP A C 1
ATOM 632 O O . ASP A 1 87 ? 11.039 30.422 7.387 1 90.56 87 ASP A O 1
ATOM 636 N N . ASP A 1 88 ? 9.547 29.641 8.789 1 88.81 88 ASP A N 1
ATOM 637 C CA . ASP A 1 88 ? 10.562 29.25 9.766 1 88.81 88 ASP A CA 1
ATOM 638 C C . ASP A 1 88 ? 11.273 27.969 9.352 1 88.81 88 ASP A C 1
ATOM 640 O O . ASP A 1 88 ? 12.422 27.734 9.734 1 88.81 88 ASP A O 1
ATOM 644 N N . LEU A 1 89 ? 10.594 27.109 8.656 1 82.56 89 LEU A N 1
ATOM 645 C CA . LEU A 1 89 ? 11.227 25.891 8.172 1 82.56 89 LEU A CA 1
ATOM 646 C C . LEU A 1 89 ? 12.188 26.203 7.031 1 82.56 89 LEU A C 1
ATOM 648 O O . LEU A 1 89 ? 13.117 25.422 6.77 1 82.56 89 LEU A O 1
ATOM 652 N N . ALA A 1 90 ? 11.953 27.188 6.129 1 70.81 90 ALA A N 1
ATOM 653 C CA . ALA A 1 90 ? 12.836 27.609 5.051 1 70.81 90 ALA A CA 1
ATOM 654 C C . ALA A 1 90 ? 14.195 28.047 5.594 1 70.81 90 ALA A C 1
ATOM 656 O O . ALA A 1 90 ? 14.289 28.531 6.727 1 70.81 90 ALA A O 1
ATOM 657 N N . VAL A 1 91 ? 15.508 27.453 4.918 1 58.78 91 VAL A N 1
ATOM 658 C CA . VAL A 1 91 ? 16.906 27.641 5.305 1 58.78 91 VAL A CA 1
ATOM 659 C C . VAL A 1 91 ? 17.125 29.094 5.707 1 58.78 91 VAL A C 1
ATOM 661 O O . VAL A 1 91 ? 16.828 30.016 4.941 1 58.78 91 VAL A O 1
ATOM 664 N N . SER A 1 92 ? 17.156 29.516 6.824 1 48.06 92 SER A N 1
ATOM 665 C CA . SER A 1 92 ? 17.844 30.781 7.078 1 48.06 92 SER A CA 1
ATOM 666 C C . SER A 1 92 ? 19.344 30.625 6.879 1 48.06 92 SER A C 1
ATOM 668 O O . SER A 1 92 ? 20.031 31.578 6.473 1 48.06 92 SER A O 1
ATOM 670 N N . GLY A 1 93 ? 20.328 29.797 7.801 1 41.19 93 GLY A N 1
ATOM 671 C CA . GLY A 1 93 ? 21.766 29.766 7.922 1 41.19 93 GLY A CA 1
ATOM 672 C C . GLY A 1 93 ? 22.406 28.609 7.172 1 41.19 93 GLY A C 1
ATOM 673 O O . GLY A 1 93 ? 21.703 27.719 6.68 1 41.19 93 GLY A O 1
ATOM 674 N N . VAL A 1 94 ? 23.844 28.547 6.887 1 39.81 94 VAL A N 1
ATOM 675 C CA . VAL A 1 94 ? 24.891 27.75 6.258 1 39.81 94 VAL A CA 1
ATOM 676 C C . VAL A 1 94 ? 24.672 26.266 6.57 1 39.81 94 VAL A C 1
ATOM 678 O O . VAL A 1 94 ? 24.938 25.406 5.73 1 39.81 94 VAL A O 1
ATOM 681 N N . GLN A 1 95 ? 24.469 25.922 7.691 1 39.53 95 GLN A N 1
ATOM 682 C CA . GLN A 1 95 ? 24.453 24.562 8.211 1 39.53 95 GLN A CA 1
ATOM 683 C C . GLN A 1 95 ? 23.25 23.781 7.68 1 39.53 95 GLN A C 1
ATOM 685 O O . GLN A 1 95 ? 23.297 22.562 7.531 1 39.53 95 GLN A O 1
ATOM 690 N N . ASP A 1 96 ? 22.188 24.359 7.398 1 44.66 96 ASP A N 1
ATOM 691 C CA . ASP A 1 96 ? 20.922 23.781 6.984 1 44.66 96 ASP A CA 1
ATOM 692 C C . ASP A 1 96 ? 20.984 23.312 5.535 1 44.66 96 ASP A C 1
ATOM 694 O O . ASP A 1 96 ? 20.312 22.344 5.164 1 44.66 96 ASP A O 1
ATOM 698 N N . ARG A 1 97 ? 21.906 23.906 4.852 1 42.72 97 ARG A N 1
ATOM 699 C CA . ARG A 1 97 ? 22.234 23.531 3.482 1 42.72 97 ARG A CA 1
ATOM 700 C C . ARG A 1 97 ? 22.828 22.125 3.434 1 42.72 97 ARG A C 1
ATOM 702 O O . ARG A 1 97 ? 22.594 21.375 2.473 1 42.72 97 ARG A O 1
ATOM 709 N N . TRP A 1 98 ? 23.641 21.922 4.406 1 38.31 98 TRP A N 1
ATOM 710 C CA . TRP A 1 98 ? 24.344 20.641 4.453 1 38.31 98 TRP A CA 1
ATOM 711 C C . TRP A 1 98 ? 23.359 19.5 4.637 1 38.31 98 TRP A C 1
ATOM 713 O O . TRP A 1 98 ? 23.438 18.484 3.938 1 38.31 98 TRP A O 1
ATOM 723 N N . VAL A 1 99 ? 22.531 19.75 5.586 1 42.38 99 VAL A N 1
ATOM 724 C CA . VAL A 1 99 ? 21.516 18.734 5.801 1 42.38 99 VAL A CA 1
ATOM 725 C C . VAL A 1 99 ? 20.656 18.594 4.547 1 42.38 99 VAL A C 1
ATOM 727 O O . VAL A 1 99 ? 20.219 17.484 4.203 1 42.38 99 VAL A O 1
ATOM 730 N N . ASN A 1 100 ? 20.578 19.688 3.855 1 44.31 100 ASN A N 1
ATOM 731 C CA . ASN A 1 100 ? 19.828 19.719 2.6 1 44.31 100 ASN A CA 1
ATOM 732 C C . ASN A 1 100 ? 20.516 18.875 1.521 1 44.31 100 ASN A C 1
ATOM 734 O O . ASN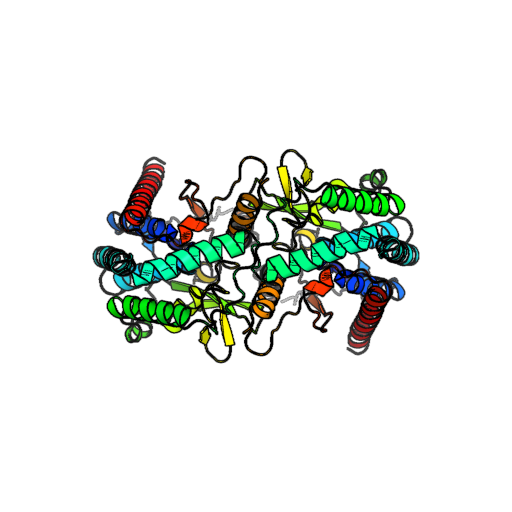 A 1 100 ? 19.859 18.141 0.792 1 44.31 100 ASN A O 1
ATOM 738 N N . SER A 1 101 ? 21.797 19.219 1.442 1 41.59 101 SER A N 1
ATOM 739 C CA . SER A 1 101 ? 22.609 18.516 0.458 1 41.59 101 SER A CA 1
ATOM 740 C C . SER A 1 101 ? 22.672 17.016 0.778 1 41.59 101 SER A C 1
ATOM 742 O O . SER A 1 101 ? 22.656 16.188 -0.128 1 41.59 101 SER A O 1
ATOM 744 N N . MET A 1 102 ? 22.828 16.875 1.98 1 39.53 102 MET A N 1
ATOM 745 C CA . MET A 1 102 ? 22.969 15.484 2.416 1 39.53 102 MET A CA 1
ATOM 746 C C . MET A 1 102 ? 21.703 14.688 2.152 1 39.53 102 MET A C 1
ATOM 748 O O . MET A 1 102 ? 21.766 13.555 1.679 1 39.53 102 MET A O 1
ATOM 752 N N . VAL A 1 103 ? 20.641 15.391 2.439 1 43.12 103 VAL A N 1
ATOM 753 C CA . VAL A 1 103 ? 19.328 14.789 2.281 1 43.12 103 VAL A CA 1
ATOM 754 C C . VAL A 1 103 ? 19 14.648 0.797 1 43.12 103 VAL A C 1
ATOM 756 O O . VAL A 1 103 ? 18.422 13.641 0.374 1 43.12 103 VAL A O 1
ATOM 759 N N . THR A 1 104 ? 19.469 15.68 0.07 1 43.94 104 THR A N 1
ATOM 760 C CA . THR A 1 104 ? 19.297 15.617 -1.378 1 43.94 104 THR A CA 1
ATOM 761 C C . THR A 1 104 ? 20.125 14.484 -1.968 1 43.94 104 THR A C 1
ATOM 763 O O . THR A 1 104 ? 19.672 13.781 -2.873 1 43.94 104 THR A O 1
ATOM 766 N N . SER A 1 105 ? 21.281 14.586 -1.456 1 39.62 105 SER A N 1
ATOM 767 C CA . SER A 1 105 ? 22.219 13.586 -1.94 1 39.62 105 SER A CA 1
ATOM 768 C C . SER A 1 105 ? 21.812 12.18 -1.494 1 39.62 105 SER A C 1
ATOM 770 O O . SER A 1 105 ? 21.906 11.227 -2.266 1 39.62 105 SER A O 1
ATOM 772 N N . LEU A 1 106 ? 21.422 12.234 -0.27 1 40.81 106 LEU A N 1
ATOM 773 C CA . LEU A 1 106 ? 21.016 10.945 0.279 1 40.81 106 LEU A CA 1
ATOM 774 C C . LEU A 1 106 ? 19.781 10.414 -0.432 1 40.81 106 LEU A C 1
ATOM 776 O O . LEU A 1 106 ? 19.672 9.219 -0.69 1 40.81 106 LEU A O 1
ATOM 780 N N . SER A 1 107 ? 18.906 11.383 -0.734 1 42.25 107 SER A N 1
ATOM 781 C CA . SER A 1 107 ? 17.703 11.102 -1.517 1 42.25 107 SER A CA 1
ATOM 782 C C . SER A 1 107 ? 18.062 10.656 -2.932 1 42.25 107 SER A C 1
ATOM 784 O O . SER A 1 107 ? 17.422 9.758 -3.482 1 42.25 107 SER A O 1
ATOM 786 N N . ARG A 1 108 ? 18.953 11.492 -3.426 1 42.16 108 ARG A N 1
ATOM 787 C CA . ARG A 1 108 ? 19.5 11.109 -4.719 1 42.16 108 ARG A CA 1
ATOM 788 C C . ARG A 1 108 ? 20.156 9.734 -4.648 1 42.16 108 ARG A C 1
ATOM 790 O O . ARG A 1 108 ? 20.047 8.938 -5.578 1 42.16 108 ARG A O 1
ATOM 797 N N . MET A 1 109 ? 20.906 9.727 -3.643 1 38.03 109 MET A N 1
ATOM 798 C CA . MET A 1 109 ? 21.719 8.523 -3.465 1 38.03 109 MET A CA 1
ATOM 799 C C . MET A 1 109 ? 20.844 7.316 -3.16 1 38.03 109 MET A C 1
ATOM 801 O O . MET A 1 109 ? 21.094 6.219 -3.66 1 38.03 109 MET A O 1
ATOM 805 N N . GLU A 1 110 ? 19.875 7.527 -2.275 1 40.75 110 GLU A N 1
ATOM 806 C CA . GLU A 1 110 ? 18.875 6.512 -1.979 1 40.75 110 GLU A CA 1
ATOM 807 C C . GLU A 1 110 ? 18.094 6.133 -3.232 1 40.75 110 GLU A C 1
ATOM 809 O O . GLU A 1 110 ? 17.797 4.957 -3.455 1 40.75 110 GLU A O 1
ATOM 814 N N . SER A 1 111 ? 17.75 7.164 -3.963 1 38.47 111 SER A N 1
ATOM 815 C CA . SER A 1 111 ? 17.016 7 -5.215 1 38.47 111 SER A CA 1
ATOM 816 C C . SER A 1 111 ? 17.891 6.348 -6.281 1 38.47 111 SER A C 1
ATOM 818 O O . SER A 1 111 ? 17.391 5.629 -7.148 1 38.47 111 SER A O 1
ATOM 820 N N . ALA A 1 112 ? 19.188 6.91 -6.262 1 33.56 112 ALA A N 1
ATOM 821 C CA . ALA A 1 112 ? 20.125 6.52 -7.301 1 33.56 112 ALA A CA 1
ATOM 822 C C . ALA A 1 112 ? 20.844 5.215 -6.938 1 33.56 112 ALA A C 1
ATOM 824 O O . ALA A 1 112 ? 21.703 4.746 -7.676 1 33.56 112 ALA A O 1
ATOM 825 N N . GLY A 1 113 ? 20.422 4.52 -5.996 1 33.06 113 GLY A N 1
ATOM 826 C CA . GLY A 1 113 ? 21.062 3.279 -5.613 1 33.06 113 GLY A CA 1
ATOM 827 C C . GLY A 1 113 ? 22.516 3.467 -5.203 1 33.06 113 GLY A C 1
ATOM 828 O O . GLY A 1 113 ? 23.297 2.508 -5.18 1 33.06 113 GLY A O 1
ATOM 829 N N . PHE A 1 114 ? 23.141 4.688 -5.234 1 29.53 114 PHE A N 1
ATOM 830 C CA . PHE A 1 114 ? 24.547 4.934 -4.977 1 29.53 114 PHE A CA 1
ATOM 831 C C . PHE A 1 114 ? 24.891 4.68 -3.512 1 29.53 114 PHE A C 1
ATOM 833 O O . PHE A 1 114 ? 24.047 4.906 -2.631 1 29.53 114 PHE A O 1
ATOM 840 N N . PRO A 1 115 ? 26.078 3.967 -3.273 1 29.95 115 PRO A N 1
ATOM 841 C CA . PRO A 1 115 ? 26.672 3.83 -1.939 1 29.95 115 PRO A CA 1
ATOM 842 C C . PRO A 1 115 ? 26.734 5.156 -1.185 1 29.95 115 PRO A C 1
ATOM 844 O O . PRO A 1 115 ? 27.297 6.133 -1.689 1 29.95 115 PRO A O 1
ATOM 847 N N . LEU A 1 116 ? 25.844 5.738 -0.66 1 34.06 116 LEU A N 1
ATOM 848 C CA . LEU A 1 116 ? 26.219 6.816 0.248 1 34.06 116 LEU A CA 1
ATOM 849 C C . LEU A 1 116 ? 27.359 6.383 1.155 1 34.06 116 LEU A C 1
ATOM 851 O O . LEU A 1 116 ? 27.5 5.195 1.461 1 34.06 116 LEU A O 1
ATOM 855 N N . PRO A 1 117 ? 28.469 7 1.217 1 33.94 117 PRO A N 1
ATOM 856 C CA . PRO A 1 117 ? 29.281 6.668 2.391 1 33.94 117 PRO A CA 1
ATOM 857 C C . PRO A 1 117 ? 28.438 6.293 3.605 1 33.94 117 PRO A C 1
ATOM 859 O O . PRO A 1 117 ? 27.375 6.883 3.836 1 33.94 117 PRO A O 1
ATOM 862 N N . VAL A 1 118 ? 28.344 4.957 4.004 1 39.41 118 VAL A N 1
ATOM 863 C CA . VAL A 1 118 ? 27.703 4.199 5.074 1 39.41 118 VAL A CA 1
ATOM 864 C C . VAL A 1 118 ? 27.547 5.082 6.309 1 39.41 118 VAL A C 1
ATOM 866 O O . VAL A 1 118 ? 28.344 5.004 7.246 1 39.41 118 VAL A O 1
ATOM 869 N N . VAL A 1 119 ? 27.703 6.352 6.191 1 36.97 119 VAL A N 1
ATOM 870 C CA . VAL A 1 119 ? 27.594 6.918 7.531 1 36.97 119 VAL A CA 1
ATOM 871 C C . VAL A 1 119 ? 26.156 6.828 8.023 1 36.97 119 VAL A C 1
ATOM 873 O O . VAL A 1 119 ? 25.234 7.359 7.383 1 36.97 119 VAL A O 1
ATOM 876 N N . SER A 1 120 ? 25.828 5.773 8.742 1 44.69 120 SER A N 1
ATOM 877 C CA . SER A 1 120 ? 24.578 5.574 9.469 1 44.69 120 SER A CA 1
ATOM 878 C C . SER A 1 120 ? 24.125 6.859 10.156 1 44.69 120 SER A C 1
ATOM 880 O O . SER A 1 120 ? 24.953 7.602 10.703 1 44.69 120 SER A O 1
ATOM 882 N N . PRO A 1 121 ? 22.891 7.449 9.875 1 47.25 121 PRO A N 1
ATOM 883 C CA . PRO A 1 121 ? 22.422 8.617 10.625 1 47.25 121 PRO A CA 1
ATOM 884 C C . PRO A 1 121 ? 22.734 8.531 12.117 1 47.25 121 PRO A C 1
ATOM 886 O O . PRO A 1 121 ? 22.734 9.547 12.812 1 47.25 121 PRO A O 1
ATOM 889 N N . TYR A 1 122 ? 22.984 7.293 12.508 1 45.47 122 TYR A N 1
ATOM 890 C CA . TYR A 1 122 ? 23.297 7.113 13.922 1 45.47 122 TYR A CA 1
ATOM 891 C C . TYR A 1 122 ? 24.734 7.496 14.227 1 45.47 122 TYR A C 1
ATOM 893 O O . TYR A 1 122 ? 25.125 7.609 15.391 1 45.47 122 TYR A O 1
ATOM 901 N N . GLN A 1 123 ? 25.453 7.594 13.133 1 43.66 123 GLN A N 1
ATOM 902 C CA . GLN A 1 123 ? 26.859 7.836 13.375 1 43.66 123 GLN A CA 1
ATOM 903 C C . GLN A 1 123 ? 27.234 9.289 13.086 1 43.66 123 GLN A C 1
ATOM 905 O O . GLN A 1 123 ? 28.359 9.711 13.32 1 43.66 123 GLN A O 1
ATOM 910 N N . ILE A 1 124 ? 26.297 10.055 12.43 1 46.06 124 ILE A N 1
ATOM 911 C CA . ILE A 1 124 ? 26.641 11.445 12.172 1 46.06 124 ILE A CA 1
ATOM 912 C C . ILE A 1 124 ? 25.734 12.359 13 1 46.06 124 ILE A C 1
ATOM 914 O O . ILE A 1 124 ? 24.516 12.156 13.047 1 46.06 124 ILE A O 1
ATOM 918 N N . PRO A 1 125 ? 26.281 13.188 13.906 1 47.66 125 PRO A N 1
ATOM 919 C CA . PRO A 1 125 ? 25.516 14.109 14.742 1 47.66 125 PRO A CA 1
ATOM 920 C C . PRO A 1 125 ? 24.516 14.938 13.945 1 47.66 125 PRO A C 1
ATOM 922 O O . PRO A 1 125 ? 23.609 15.547 14.531 1 47.66 125 PRO A O 1
ATOM 925 N N . GLY A 1 126 ? 24.391 14.844 12.641 1 47.78 126 GLY A N 1
ATOM 926 C CA . GLY A 1 126 ? 23.625 15.695 11.742 1 47.78 126 GLY A CA 1
ATOM 927 C C . GLY A 1 126 ? 22.125 15.414 11.781 1 47.78 126 GLY A C 1
ATOM 928 O O . GLY A 1 126 ? 21.344 16.312 12.07 1 47.78 126 GLY A O 1
ATOM 929 N N . PRO A 1 127 ? 21.719 14.203 11.797 1 53.53 127 PRO A N 1
ATOM 930 C CA . PRO A 1 127 ? 20.297 13.883 11.75 1 53.53 127 PRO A CA 1
ATOM 931 C C . PRO A 1 127 ? 19.562 14.266 13.031 1 53.53 127 PRO A C 1
ATOM 933 O O . PRO A 1 127 ? 18.406 14.734 12.977 1 53.53 127 PRO A O 1
ATOM 936 N N . GLU A 1 128 ? 20.219 14.312 14.094 1 63.22 128 GLU A N 1
ATOM 937 C CA . GLU A 1 128 ? 19.594 14.688 15.367 1 63.22 128 GLU A CA 1
ATOM 938 C C . GLU A 1 128 ? 19.359 16.188 15.438 1 63.22 128 GLU A C 1
ATOM 940 O O . GLU A 1 128 ? 18.359 16.641 15.977 1 63.22 128 GLU A O 1
ATOM 945 N N . ALA A 1 129 ? 20.234 16.922 14.828 1 64.5 129 ALA A N 1
ATOM 946 C CA . ALA A 1 129 ? 20.094 18.375 14.82 1 64.5 129 ALA A CA 1
ATOM 947 C C . ALA A 1 129 ? 18.906 18.797 13.961 1 64.5 129 ALA A C 1
ATOM 949 O O . ALA A 1 129 ? 18.172 19.734 14.32 1 64.5 129 ALA A O 1
ATOM 950 N N . GLY A 1 130 ? 18.703 18.078 12.969 1 71.94 130 GLY A N 1
ATOM 951 C CA . GLY A 1 130 ? 17.547 18.359 12.117 1 71.94 130 GLY A CA 1
ATOM 952 C C . GLY A 1 130 ? 16.219 18.094 12.789 1 71.94 130 GLY A C 1
ATOM 953 O O . GLY A 1 130 ? 15.305 18.922 12.719 1 71.94 130 GLY A O 1
ATOM 954 N N . LYS A 1 131 ? 16.172 17.062 13.469 1 79.19 131 LYS A N 1
ATOM 955 C CA . LYS A 1 131 ? 14.961 16.703 14.195 1 79.19 131 LYS A CA 1
ATOM 956 C C . LYS A 1 131 ? 14.656 17.719 15.289 1 79.19 131 LYS A C 1
ATOM 958 O O . LYS A 1 131 ? 13.5 18.078 15.492 1 79.19 131 LYS A O 1
ATOM 963 N N . GLN A 1 132 ? 15.664 18.125 15.938 1 83.94 132 GLN A N 1
ATOM 964 C CA . GLN A 1 132 ? 15.484 19.094 17.016 1 83.94 132 GLN A CA 1
ATOM 965 C C . GLN A 1 132 ? 15.008 20.438 16.469 1 83.94 132 GLN A C 1
ATOM 967 O O . GLN A 1 132 ? 14.172 21.109 17.078 1 83.94 132 GLN A O 1
ATOM 972 N N . ARG A 1 133 ? 15.539 20.812 15.391 1 83.25 133 ARG A N 1
ATOM 973 C CA . ARG A 1 133 ? 15.117 22.047 14.766 1 83.25 133 ARG A CA 1
ATOM 974 C C . ARG A 1 133 ? 13.641 22 14.383 1 83.25 133 ARG A C 1
ATOM 976 O O . ARG A 1 133 ? 12.898 22.953 14.609 1 83.25 133 ARG A O 1
ATOM 983 N N . ILE A 1 134 ? 13.25 20.922 13.82 1 87.25 134 ILE A N 1
ATOM 984 C CA . ILE A 1 134 ? 11.852 20.75 13.438 1 87.25 134 ILE A CA 1
ATOM 985 C C . ILE A 1 134 ? 10.969 20.812 14.68 1 87.25 134 ILE A C 1
ATOM 987 O O . ILE A 1 134 ? 9.914 21.453 14.672 1 87.25 134 ILE A O 1
ATOM 991 N N . ARG A 1 135 ? 11.414 20.172 15.719 1 91.19 135 ARG A N 1
ATOM 992 C CA . ARG A 1 135 ? 10.672 20.203 16.984 1 91.19 135 ARG A CA 1
ATOM 993 C C . ARG A 1 135 ? 10.484 21.641 17.469 1 91.19 135 ARG A C 1
ATOM 995 O O . ARG A 1 135 ? 9.367 22.031 17.844 1 91.19 135 ARG A O 1
ATOM 1002 N N . GLU A 1 136 ? 11.508 22.359 17.422 1 91.81 136 GLU A N 1
ATOM 1003 C CA . GLU A 1 136 ? 11.484 23.734 17.906 1 91.81 136 GLU A CA 1
ATOM 1004 C C . GLU A 1 136 ? 10.531 24.594 17.078 1 91.81 136 GLU A C 1
ATOM 1006 O O . GLU A 1 136 ? 9.773 25.391 17.625 1 91.81 136 GLU A O 1
ATOM 1011 N N . VAL A 1 137 ? 10.594 24.422 15.836 1 91.06 137 VAL A N 1
ATOM 1012 C CA . VAL A 1 137 ? 9.727 25.188 14.945 1 91.06 137 VAL A CA 1
ATOM 1013 C C . VAL A 1 137 ? 8.266 24.828 15.203 1 91.06 137 VAL A C 1
ATOM 1015 O O . VAL A 1 137 ? 7.41 25.703 15.32 1 91.06 137 VAL A O 1
ATOM 1018 N N . LEU A 1 138 ? 7.973 23.562 15.273 1 95 138 LEU A N 1
ATOM 1019 C CA . LEU A 1 138 ? 6.6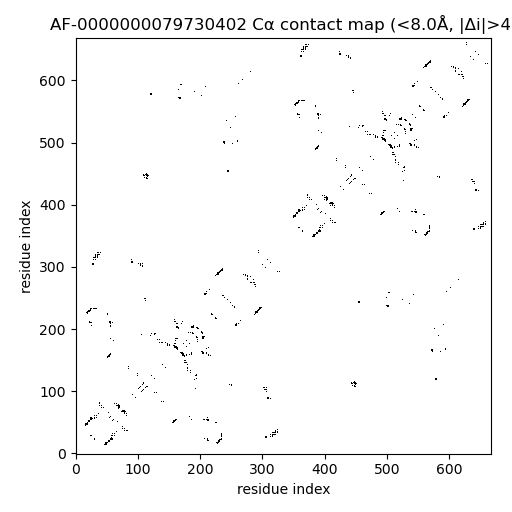05 23.109 15.523 1 95 138 LEU A CA 1
ATOM 1020 C C . LEU A 1 138 ? 6.082 23.672 16.844 1 95 138 LEU A C 1
ATOM 1022 O O . LEU A 1 138 ? 4.977 24.219 16.891 1 95 138 LEU A O 1
ATOM 1026 N N . GLU A 1 139 ? 6.883 23.625 17.859 1 96.31 139 GLU A N 1
ATOM 1027 C CA . GLU A 1 139 ? 6.469 24.031 19.203 1 96.31 139 GLU A CA 1
ATOM 1028 C C . GLU A 1 139 ? 6.359 25.547 19.312 1 96.31 139 GLU A C 1
ATOM 1030 O O . GLU A 1 139 ? 5.695 26.062 20.203 1 96.31 139 GLU A O 1
ATOM 1035 N N . ALA A 1 140 ? 7.035 26.234 18.406 1 95.56 140 ALA A N 1
ATOM 1036 C CA . ALA A 1 140 ? 6.934 27.688 18.375 1 95.56 140 ALA A CA 1
ATOM 1037 C C . ALA A 1 140 ? 5.574 28.125 17.844 1 95.56 140 ALA A C 1
ATOM 1039 O O . ALA A 1 140 ? 5.086 29.203 18.203 1 95.56 140 ALA A O 1
ATOM 1040 N N . HIS A 1 141 ? 4.945 27.344 17.031 1 96.5 141 HIS A N 1
ATOM 1041 C CA . HIS A 1 141 ? 3.711 27.75 16.375 1 96.5 141 HIS A CA 1
ATOM 1042 C C . HIS A 1 141 ? 2.508 27 16.938 1 96.5 141 HIS A C 1
ATOM 1044 O O . HIS A 1 141 ? 1.366 27.438 16.781 1 96.5 141 HIS A O 1
ATOM 1050 N N . ILE A 1 142 ? 2.764 25.875 17.547 1 97.25 142 ILE A N 1
ATOM 1051 C CA . ILE A 1 142 ? 1.681 25.031 18.031 1 97.25 142 ILE A CA 1
ATOM 1052 C C . ILE A 1 142 ? 1.91 24.688 19.5 1 97.25 142 ILE A C 1
ATOM 1054 O O . ILE A 1 142 ? 2.99 24.219 19.875 1 97.25 142 ILE A O 1
ATOM 1058 N N . ASP A 1 143 ? 0.951 24.922 20.344 1 97.38 143 ASP A N 1
ATOM 1059 C CA . ASP A 1 143 ? 0.983 24.469 21.719 1 97.38 143 ASP A CA 1
ATOM 1060 C C . ASP A 1 143 ? 0.4 23.062 21.844 1 97.38 143 ASP A C 1
ATOM 1062 O O . ASP A 1 143 ? -0.8 22.891 22.078 1 97.38 143 ASP A O 1
ATOM 1066 N N . PHE A 1 144 ? 1.27 22.078 21.797 1 97.25 144 PHE A N 1
ATOM 1067 C CA . PHE A 1 144 ? 0.862 20.688 21.75 1 97.25 144 PHE A CA 1
ATOM 1068 C C . PHE A 1 144 ? 0.129 20.281 23.016 1 97.25 144 PHE A C 1
ATOM 1070 O O . PHE A 1 144 ? -0.71 19.375 23 1 97.25 144 PHE A O 1
ATOM 1077 N N . GLU A 1 145 ? 0.365 20.828 24.125 1 95.44 145 GLU A N 1
ATOM 1078 C CA . GLU A 1 145 ? -0.255 20.484 25.406 1 95.44 145 GLU A CA 1
ATOM 1079 C C . GLU A 1 145 ? -1.747 20.797 25.391 1 95.44 145 GLU A C 1
ATOM 1081 O O . GLU A 1 145 ? -2.514 20.234 26.172 1 95.44 145 GLU A O 1
ATOM 1086 N N . THR A 1 146 ? -2.164 21.703 24.516 1 96.06 146 THR A N 1
ATOM 1087 C CA . THR A 1 146 ? -3.557 22.125 24.484 1 96.06 146 THR A CA 1
ATOM 1088 C C . THR A 1 146 ? -4.363 21.266 23.516 1 96.06 146 THR A C 1
ATOM 1090 O O . THR A 1 146 ? -5.598 21.312 23.516 1 96.06 146 THR A O 1
ATOM 1093 N N . ILE A 1 147 ? -3.732 20.484 22.672 1 96.25 147 ILE A N 1
ATOM 1094 C CA . ILE A 1 147 ? -4.383 19.75 21.594 1 96.25 147 ILE A CA 1
ATOM 1095 C C . ILE A 1 147 ? -5.488 18.859 22.156 1 96.25 147 ILE A C 1
ATOM 1097 O O . ILE A 1 147 ? -6.617 18.875 21.656 1 96.25 147 ILE A O 1
ATOM 1101 N N . PRO A 1 148 ? -5.266 18.109 23.266 1 96.12 148 PRO A N 1
ATOM 1102 C CA . PRO A 1 148 ? -6.344 17.281 23.797 1 96.12 148 PRO A CA 1
ATOM 1103 C C . PRO A 1 148 ? -7.586 18.094 24.172 1 96.12 148 PRO A C 1
ATOM 1105 O O . PRO A 1 148 ? -8.711 17.625 23.969 1 96.12 148 PRO A O 1
ATOM 1108 N N . ASP A 1 149 ? -7.402 19.266 24.594 1 95.38 149 ASP A N 1
ATOM 1109 C CA . ASP A 1 149 ? -8.516 20.125 25 1 95.38 149 ASP A CA 1
ATOM 1110 C C . ASP A 1 149 ? -9.242 20.688 23.781 1 95.38 149 ASP A C 1
ATOM 1112 O O . ASP A 1 149 ? -10.398 21.109 23.875 1 95.38 149 ASP A O 1
ATOM 1116 N N . LEU A 1 150 ? -8.523 20.781 22.719 1 95.81 150 LEU A N 1
ATOM 1117 C CA . LEU A 1 150 ? -9.07 21.344 21.484 1 95.81 150 LEU A CA 1
ATOM 1118 C C . LEU A 1 150 ? -9.812 20.297 20.688 1 95.81 150 LEU A C 1
ATOM 1120 O O . LEU A 1 150 ? -10.555 20.625 19.75 1 95.81 150 LEU A O 1
ATOM 1124 N N . CYS A 1 151 ? -9.453 19.031 21.172 1 92.38 151 CYS A N 1
ATOM 1125 C CA . CYS A 1 151 ? -10.086 17.906 20.484 1 92.38 151 CYS A CA 1
ATOM 1126 C C . CYS A 1 151 ? -11.508 17.688 20.984 1 92.38 151 CYS A C 1
ATOM 1128 O O . CYS A 1 151 ? -11.727 17.531 22.188 1 92.38 151 CYS A O 1
ATOM 1130 N N . GLY A 1 152 ? -12.602 18.281 20.312 1 84.44 152 GLY A N 1
ATOM 1131 C CA . GLY A 1 152 ? -13.992 18.141 20.719 1 84.44 152 GLY A CA 1
ATOM 1132 C C . GLY A 1 152 ? -14.875 17.594 19.609 1 84.44 152 GLY A C 1
ATOM 1133 O O . GLY A 1 152 ? -14.391 17.281 18.516 1 84.44 152 GLY A O 1
ATOM 1134 N N . THR A 1 153 ? -16.047 17.484 19.984 1 78.56 153 THR A N 1
ATOM 1135 C CA . THR A 1 153 ? -17.016 16.828 19.109 1 78.56 153 THR A CA 1
ATOM 1136 C C . THR A 1 153 ? -17.156 17.594 17.781 1 78.56 153 THR A C 1
ATOM 1138 O O . THR A 1 153 ? -17.375 16.984 16.734 1 78.56 153 THR A O 1
ATOM 1141 N N . ASP A 1 154 ? -16.891 18.844 17.812 1 88.31 154 ASP A N 1
ATOM 1142 C CA . ASP A 1 154 ? -17.125 19.625 16.594 1 88.31 154 ASP A CA 1
ATOM 1143 C C . ASP A 1 154 ? -15.82 19.906 15.867 1 88.31 154 ASP A C 1
ATOM 1145 O O . ASP A 1 154 ? -15.828 20.469 14.766 1 88.31 154 ASP A O 1
ATOM 1149 N N . ALA A 1 155 ? -14.742 19.547 16.453 1 94.31 155 ALA A N 1
ATOM 1150 C CA . ALA A 1 155 ? -13.445 19.781 15.82 1 94.31 155 ALA A CA 1
ATOM 1151 C C . ALA A 1 155 ? -13.203 18.781 14.695 1 94.31 155 ALA A C 1
ATOM 1153 O O . ALA A 1 155 ? -13.586 17.609 14.797 1 94.31 155 ALA A O 1
ATOM 1154 N N . PRO A 1 156 ? -12.609 19.281 13.594 1 96.69 156 PRO A N 1
ATOM 1155 C CA . PRO A 1 156 ? -12.227 18.312 12.57 1 96.69 156 PRO A CA 1
ATOM 1156 C C . PRO A 1 156 ? -11.273 17.234 13.094 1 96.69 156 PRO A C 1
ATOM 1158 O O . PRO A 1 156 ? -10.422 17.516 13.945 1 96.69 156 PRO A O 1
ATOM 1161 N N . GLU A 1 157 ? -11.461 16.031 12.602 1 97.06 157 GLU A N 1
ATOM 1162 C CA . GLU A 1 157 ? -10.5 14.984 12.938 1 97.06 157 GLU A CA 1
ATOM 1163 C C . GLU A 1 157 ? -9.109 15.32 12.406 1 97.06 157 GLU A C 1
ATOM 1165 O O . GLU A 1 157 ? -8.969 15.82 11.289 1 97.06 157 GLU A O 1
ATOM 1170 N N . LEU A 1 158 ? -8.148 15.156 13.273 1 98.06 158 LEU A N 1
ATOM 1171 C CA . LEU A 1 158 ? -6.75 15.328 12.906 1 98.06 158 LEU A CA 1
ATOM 1172 C C . LEU A 1 158 ? -6.027 13.984 12.859 1 98.06 158 LEU A C 1
ATOM 1174 O O . LEU A 1 158 ? -5.996 13.258 13.859 1 98.06 158 LEU A O 1
ATOM 1178 N N . VAL A 1 159 ? -5.473 13.672 11.703 1 97.06 159 VAL A N 1
ATOM 1179 C CA . VAL A 1 159 ? -4.848 12.359 11.547 1 97.06 159 VAL A CA 1
ATOM 1180 C C . VAL A 1 159 ? -3.428 12.531 11 1 97.06 159 VAL A C 1
ATOM 1182 O O . VAL A 1 159 ? -3.221 13.195 9.984 1 97.06 159 VAL A O 1
ATOM 1185 N N . VAL A 1 160 ? -2.486 11.914 11.688 1 95.88 160 VAL A N 1
ATOM 1186 C CA . VAL A 1 160 ? -1.087 11.93 11.273 1 95.88 160 VAL A CA 1
ATOM 1187 C C . VAL A 1 160 ? -0.621 10.508 10.977 1 95.88 160 VAL A C 1
ATOM 1189 O O . VAL A 1 160 ? -0.791 9.609 11.805 1 95.88 160 VAL A O 1
ATOM 1192 N N . GLY A 1 161 ? -0.023 10.328 9.828 1 93.19 161 GLY A N 1
ATOM 1193 C CA . GLY A 1 161 ? 0.369 8.992 9.398 1 93.19 161 GLY A CA 1
ATOM 1194 C C . GLY A 1 161 ? 1.811 8.656 9.734 1 93.19 161 GLY A C 1
ATOM 1195 O O . GLY A 1 161 ? 2.691 9.516 9.633 1 93.19 161 GLY A O 1
ATOM 1196 N N . THR A 1 162 ? 2.033 7.426 10.211 1 91.62 162 THR A N 1
ATOM 1197 C CA . THR A 1 162 ? 3.352 6.859 10.469 1 91.62 162 THR A CA 1
ATOM 1198 C C . THR A 1 162 ? 3.383 5.379 10.109 1 91.62 162 THR A C 1
ATOM 1200 O O . THR A 1 162 ? 2.381 4.82 9.656 1 91.62 162 THR A O 1
ATOM 1203 N N . VAL A 1 163 ? 4.574 4.82 10.203 1 87.5 163 VAL A N 1
ATOM 1204 C CA . VAL A 1 163 ? 4.723 3.371 10.094 1 87.5 163 VAL A CA 1
ATOM 1205 C C . VAL A 1 163 ? 5.359 2.824 11.375 1 87.5 163 VAL A C 1
ATOM 1207 O O . VAL A 1 163 ? 6.363 3.359 11.852 1 87.5 163 VAL A O 1
ATOM 1210 N N . ASP A 1 164 ? 4.738 1.825 11.969 1 90.25 164 ASP A N 1
ATOM 1211 C CA . ASP A 1 164 ? 5.293 1.108 13.109 1 90.25 164 ASP A CA 1
ATOM 1212 C C . ASP A 1 164 ? 6.32 0.072 12.664 1 90.25 164 ASP A C 1
ATOM 1214 O O . ASP A 1 164 ? 5.961 -0.973 12.117 1 90.25 164 ASP A O 1
ATOM 1218 N N . ILE A 1 165 ? 7.555 0.346 12.953 1 86.06 165 ILE A N 1
ATOM 1219 C CA . ILE A 1 165 ? 8.656 -0.484 12.477 1 86.06 165 ILE A CA 1
ATOM 1220 C C . ILE A 1 165 ? 8.578 -1.866 13.117 1 86.06 165 ILE A C 1
ATOM 1222 O O . ILE A 1 165 ? 8.789 -2.881 12.453 1 86.06 165 ILE A O 1
ATOM 1226 N N . ASN A 1 166 ? 8.234 -1.917 14.305 1 89.44 166 ASN A N 1
ATOM 1227 C CA . ASN A 1 166 ? 8.25 -3.168 15.055 1 89.44 166 ASN A CA 1
ATOM 1228 C C . ASN A 1 166 ? 7.051 -4.047 14.703 1 89.44 166 ASN A C 1
ATOM 1230 O O . ASN A 1 166 ? 7.207 -5.246 14.461 1 89.44 166 ASN A O 1
ATOM 1234 N N . ALA A 1 167 ? 5.961 -3.42 14.602 1 87.31 167 ALA A N 1
ATOM 1235 C CA . ALA A 1 167 ? 4.754 -4.18 14.281 1 87.31 167 ALA A CA 1
ATOM 1236 C C . ALA A 1 167 ? 4.645 -4.434 12.781 1 87.31 167 ALA A C 1
ATOM 1238 O O . ALA A 1 167 ? 3.934 -5.344 12.352 1 87.31 167 ALA A O 1
ATOM 1239 N N . GLY A 1 168 ? 5.25 -3.58 12.031 1 85.81 168 GLY A N 1
ATOM 1240 C CA . GLY A 1 168 ? 5.242 -3.732 10.586 1 85.81 168 GLY A CA 1
ATOM 1241 C C . GLY A 1 168 ? 3.924 -3.33 9.953 1 85.81 168 GLY A C 1
ATOM 1242 O O . GLY A 1 168 ? 3.49 -3.936 8.969 1 85.81 168 GLY A O 1
ATOM 1243 N N . VAL A 1 169 ? 3.258 -2.377 10.578 1 85.88 169 VAL A N 1
ATOM 1244 C CA . VAL A 1 169 ? 1.966 -1.932 10.07 1 85.88 169 VAL A CA 1
ATOM 1245 C C . VAL A 1 169 ? 1.923 -0.406 10.031 1 85.88 169 VAL A C 1
ATOM 1247 O O . VAL A 1 169 ? 2.721 0.26 10.695 1 85.88 169 VAL A O 1
ATOM 1250 N N . PHE A 1 170 ? 0.995 0.079 9.219 1 86.19 170 PHE A N 1
ATOM 1251 C CA . PHE A 1 170 ? 0.693 1.503 9.305 1 86.19 170 PHE A CA 1
ATOM 1252 C C . PHE A 1 170 ? 0.079 1.845 10.664 1 86.19 170 PHE A C 1
ATOM 1254 O O . PHE A 1 170 ? -0.736 1.084 11.188 1 86.19 170 PHE A O 1
ATOM 1261 N N . GLU A 1 171 ? 0.518 2.926 11.172 1 89.81 171 GLU A N 1
ATOM 1262 C CA . GLU A 1 171 ? -0.068 3.439 12.406 1 89.81 171 GLU A CA 1
ATOM 1263 C C . GLU A 1 171 ? -0.34 4.938 12.305 1 89.81 171 GLU A C 1
ATOM 1265 O O . GLU A 1 171 ? 0.539 5.707 11.922 1 89.81 171 GLU A O 1
ATOM 1270 N N . THR A 1 172 ? -1.53 5.273 12.594 1 93.44 172 THR A N 1
ATOM 1271 C CA . THR A 1 172 ? -1.89 6.688 12.609 1 93.44 172 THR A CA 1
ATOM 1272 C C . THR A 1 172 ? -2.074 7.191 14.039 1 93.44 172 THR A C 1
ATOM 1274 O O . THR A 1 172 ? -2.377 6.406 14.938 1 93.44 172 THR A O 1
ATOM 1277 N N . PHE A 1 173 ? -1.789 8.414 14.203 1 95.25 173 PHE A N 1
ATOM 1278 C CA . PHE A 1 173 ? -2.115 9.133 15.438 1 95.25 173 PHE A CA 1
ATOM 1279 C C . PHE A 1 173 ? -3.209 10.164 15.188 1 95.25 173 PHE A C 1
ATOM 1281 O O . PHE A 1 173 ? -3.082 11.008 14.297 1 95.25 173 PHE A O 1
ATOM 1288 N N . THR A 1 174 ? -4.227 10.062 16.031 1 96.12 174 THR A N 1
ATOM 1289 C CA . THR A 1 174 ? -5.41 10.875 15.758 1 96.12 174 THR A CA 1
ATOM 1290 C C . THR A 1 174 ? -5.727 11.781 16.953 1 96.12 174 THR A C 1
ATOM 1292 O O . THR A 1 174 ? -5.609 11.359 18.094 1 96.12 174 THR A O 1
ATOM 1295 N N . ASN A 1 175 ? -6.051 12.984 16.625 1 96.69 175 ASN A N 1
ATOM 1296 C CA . ASN A 1 175 ? -6.562 13.953 17.594 1 96.69 175 ASN A CA 1
ATOM 1297 C C . ASN A 1 175 ? -5.664 14.047 18.828 1 96.69 175 ASN A C 1
ATOM 1299 O O . ASN A 1 175 ? -4.484 14.383 18.703 1 96.69 175 ASN A O 1
ATOM 1303 N N . GLU A 1 176 ? -6.109 13.586 19.969 1 95.62 176 GLU A N 1
ATOM 1304 C CA . GLU A 1 176 ? -5.359 13.766 21.219 1 95.62 176 GLU A CA 1
ATOM 1305 C C . GLU A 1 176 ? -4.023 13.031 21.156 1 95.62 176 GLU A C 1
ATOM 1307 O O . GLU A 1 176 ? -3.092 13.375 21.891 1 95.62 176 GLU A O 1
ATOM 1312 N N . ASP A 1 177 ? -3.934 12.109 20.281 1 95.56 177 ASP A N 1
ATOM 1313 C CA . ASP A 1 177 ? -2.715 11.312 20.188 1 95.56 177 ASP A CA 1
ATOM 1314 C C . ASP A 1 177 ? -1.673 11.992 19.312 1 95.56 177 ASP A C 1
ATOM 1316 O O . ASP A 1 177 ? -0.534 11.531 19.219 1 95.56 177 ASP A O 1
ATOM 1320 N N . VAL A 1 178 ? -2.07 13.102 18.719 1 96.94 178 VAL A N 1
ATOM 1321 C CA . VAL A 1 178 ? -1.128 13.852 17.891 1 96.94 178 VAL A CA 1
ATOM 1322 C C . VAL A 1 178 ? -0.231 14.711 18.781 1 96.94 178 VAL A C 1
ATOM 1324 O O . VAL A 1 178 ? -0.547 15.867 19.062 1 96.94 178 VAL A O 1
ATOM 1327 N N . THR A 1 179 ? 0.854 14.148 19.172 1 96.62 179 THR A N 1
ATOM 1328 C CA . THR A 1 179 ? 1.896 14.82 19.938 1 96.62 179 THR A CA 1
ATOM 1329 C C . THR A 1 179 ? 3.027 15.281 19.031 1 96.62 179 THR A C 1
ATOM 1331 O O . THR A 1 179 ? 3.039 14.961 17.828 1 96.62 179 THR A O 1
ATOM 1334 N N . VAL A 1 180 ? 3.916 16.062 19.609 1 96.06 180 VAL A N 1
ATOM 1335 C CA . VAL A 1 180 ? 5.062 16.5 18.828 1 96.06 180 VAL A CA 1
ATOM 1336 C C . VAL A 1 180 ? 5.887 15.297 18.375 1 96.06 180 VAL A C 1
ATOM 1338 O O . VAL A 1 180 ? 6.41 15.266 17.266 1 96.06 180 VAL A O 1
ATOM 1341 N N . ASP A 1 181 ? 5.977 14.273 19.219 1 94.38 181 ASP A N 1
ATOM 1342 C CA . ASP A 1 181 ? 6.703 13.055 18.875 1 94.38 181 ASP A CA 1
ATOM 1343 C C . ASP A 1 181 ? 6.039 12.328 17.703 1 94.38 181 ASP A C 1
ATOM 1345 O O . ASP A 1 181 ? 6.719 11.781 16.844 1 94.38 181 ASP A O 1
ATOM 1349 N N . ALA A 1 182 ? 4.723 12.328 17.688 1 94.62 182 ALA A N 1
ATOM 1350 C CA . ALA A 1 182 ? 4 11.688 16.594 1 94.62 182 ALA A CA 1
ATOM 1351 C C . ALA A 1 182 ? 4.289 12.391 15.258 1 94.62 182 ALA A C 1
ATOM 1353 O O . ALA A 1 182 ? 4.496 11.727 14.234 1 94.62 182 ALA A O 1
ATOM 1354 N N . VAL A 1 183 ? 4.27 13.672 15.352 1 94.56 183 VAL A N 1
ATOM 1355 C CA . VAL A 1 183 ? 4.508 14.445 14.133 1 94.56 183 VAL A CA 1
ATOM 1356 C C . VAL A 1 183 ? 5.953 14.258 13.68 1 94.56 183 VAL A C 1
ATOM 1358 O O . VAL A 1 183 ? 6.223 14.117 12.484 1 94.56 183 VAL A O 1
ATOM 1361 N N . LEU A 1 184 ? 6.887 14.219 14.602 1 91.44 184 LEU A N 1
ATOM 1362 C CA . LEU A 1 184 ? 8.289 13.977 14.273 1 91.44 184 LEU A CA 1
ATOM 1363 C C . LEU A 1 184 ? 8.477 12.578 13.688 1 91.44 184 LEU A C 1
ATOM 1365 O O . LEU A 1 184 ? 9.258 12.391 12.758 1 91.44 184 LEU A O 1
ATOM 1369 N N . ALA A 1 185 ? 7.762 11.633 14.266 1 90.38 185 ALA A N 1
ATOM 1370 C CA . ALA A 1 185 ? 7.797 10.273 13.734 1 90.38 185 ALA A CA 1
ATOM 1371 C C . ALA A 1 185 ? 7.32 10.242 12.281 1 90.38 185 ALA A C 1
ATOM 1373 O O . ALA A 1 185 ? 7.898 9.547 11.445 1 90.38 185 ALA A O 1
ATOM 1374 N N . SER A 1 186 ? 6.297 10.984 12.008 1 91.5 186 SER A N 1
ATOM 1375 C CA . SER A 1 186 ? 5.719 11.062 10.672 1 91.5 186 SER A CA 1
ATOM 1376 C C . SER A 1 186 ? 6.723 11.625 9.664 1 91.5 186 SER A C 1
ATOM 1378 O O . SER A 1 186 ? 6.602 11.383 8.461 1 91.5 186 SER A O 1
ATOM 1380 N N . ALA A 1 187 ? 7.699 12.328 10.172 1 85.12 187 ALA A N 1
ATOM 1381 C CA . ALA A 1 187 ? 8.672 12.984 9.297 1 85.12 187 ALA A CA 1
ATOM 1382 C C . ALA A 1 187 ? 10.016 12.273 9.344 1 85.12 187 ALA A C 1
ATOM 1384 O O . ALA A 1 187 ? 11 12.742 8.758 1 85.12 187 ALA A O 1
ATOM 1385 N N . ALA A 1 188 ? 10.078 11.18 10.07 1 82.31 188 ALA A N 1
ATOM 1386 C CA . ALA A 1 188 ? 11.344 10.469 10.25 1 82.31 188 ALA A CA 1
ATOM 1387 C C . ALA A 1 188 ? 11.641 9.57 9.055 1 82.31 188 ALA A C 1
ATOM 1389 O O . ALA A 1 188 ? 11.43 8.359 9.117 1 82.31 188 ALA A O 1
ATOM 1390 N N . VAL A 1 189 ? 12.18 10.164 8.016 1 74.44 189 VAL A N 1
ATOM 1391 C CA . VAL A 1 189 ? 12.547 9.414 6.824 1 74.44 189 VAL A CA 1
ATOM 1392 C C . VAL A 1 189 ? 13.688 8.453 7.145 1 74.44 189 VAL A C 1
ATOM 1394 O O . VAL A 1 189 ? 14.734 8.867 7.648 1 74.44 189 VAL A O 1
ATOM 1397 N N . PRO A 1 190 ? 13.43 7.23 6.812 1 73.25 190 PRO A N 1
ATOM 1398 C CA . PRO A 1 190 ? 14.516 6.281 7.07 1 73.25 190 PRO A CA 1
ATOM 1399 C C . PRO A 1 190 ? 15.836 6.715 6.445 1 73.25 190 PRO A C 1
ATOM 1401 O O . PRO A 1 190 ? 15.844 7.328 5.375 1 73.25 190 PRO A O 1
ATOM 1404 N N . ASN A 1 191 ? 16.953 6.434 7.066 1 64 191 ASN A N 1
ATOM 1405 C CA . ASN A 1 191 ? 18.328 6.742 6.664 1 64 191 ASN A CA 1
ATOM 1406 C C . ASN A 1 191 ? 18.656 8.219 6.887 1 64 191 ASN A C 1
ATOM 1408 O O . ASN A 1 191 ? 19.828 8.586 6.949 1 64 191 ASN A O 1
ATOM 1412 N N . LEU A 1 192 ? 17.547 9.062 6.895 1 65.31 192 LEU A N 1
ATOM 1413 C CA . LEU A 1 192 ? 17.812 10.484 7.105 1 65.31 192 LEU A CA 1
ATOM 1414 C C . LEU A 1 192 ? 17.641 10.852 8.578 1 65.31 192 LEU A C 1
ATOM 1416 O O . LEU A 1 192 ? 18.391 11.688 9.102 1 65.31 192 LEU A O 1
ATOM 1420 N N . PHE A 1 193 ? 16.703 10.227 9.102 1 68.88 193 PHE A N 1
ATOM 1421 C CA . PHE A 1 193 ? 16.406 10.516 10.5 1 68.88 193 PHE A CA 1
ATOM 1422 C C . PHE A 1 193 ? 16.266 9.227 11.305 1 68.88 193 PHE A C 1
ATOM 1424 O O . PHE A 1 193 ? 15.867 8.195 10.766 1 68.88 193 PHE A O 1
ATOM 1431 N N . GLU A 1 194 ? 16.656 9.336 12.555 1 74.44 194 GLU A N 1
ATOM 1432 C CA . GLU A 1 194 ? 16.438 8.211 13.453 1 74.44 194 GLU A CA 1
ATOM 1433 C C . GLU A 1 194 ? 14.945 7.969 13.68 1 74.44 194 GLU A C 1
ATOM 1435 O O . GLU A 1 194 ? 14.148 8.914 13.68 1 74.44 194 GLU A O 1
ATOM 1440 N N . ALA A 1 195 ? 14.703 6.699 13.883 1 81 195 ALA A N 1
ATOM 1441 C CA . ALA A 1 195 ? 13.328 6.348 14.234 1 81 195 ALA A CA 1
ATOM 1442 C C . ALA A 1 195 ? 12.922 6.984 15.555 1 81 195 ALA A C 1
ATOM 1444 O O . ALA A 1 195 ? 13.773 7.273 16.406 1 81 195 ALA A O 1
ATOM 1445 N N . VAL A 1 196 ? 11.641 7.301 15.672 1 85.75 196 VAL A N 1
ATOM 1446 C CA . VAL A 1 196 ? 11.117 7.898 16.891 1 85.75 196 VAL A CA 1
ATOM 1447 C C . VAL A 1 196 ? 10.367 6.844 17.703 1 85.75 196 VAL A C 1
ATOM 1449 O O . VAL A 1 196 ? 9.531 6.117 17.172 1 85.75 196 VAL A O 1
ATOM 1452 N N . GLU A 1 197 ? 10.695 6.77 18.953 1 89.12 197 GLU A N 1
ATOM 1453 C CA . GLU A 1 197 ? 10.031 5.789 19.797 1 89.12 197 GLU A CA 1
ATOM 1454 C C . GLU A 1 197 ? 8.75 6.355 20.406 1 89.12 197 GLU A C 1
ATOM 1456 O O . GLU A 1 197 ? 8.773 7.426 21.016 1 89.12 197 GLU A O 1
ATOM 1461 N N . ILE A 1 198 ? 7.648 5.754 20.234 1 90.25 198 ILE A N 1
ATOM 1462 C CA . ILE A 1 198 ? 6.355 6.086 20.812 1 90.25 198 ILE A CA 1
ATOM 1463 C C . ILE A 1 198 ? 5.719 4.828 21.406 1 90.25 198 ILE A C 1
ATOM 1465 O O . ILE A 1 198 ? 5.457 3.861 20.688 1 90.25 198 ILE A O 1
ATOM 1469 N N . HIS A 1 199 ? 5.434 4.777 22.672 1 90.25 199 HIS A N 1
ATOM 1470 C CA . HIS A 1 199 ? 4.801 3.672 23.375 1 90.25 199 HIS A CA 1
ATOM 1471 C C . HIS A 1 199 ? 5.574 2.373 23.172 1 90.25 199 HIS A C 1
ATOM 1473 O O . HIS A 1 199 ? 4.98 1.328 22.891 1 90.25 199 HIS A O 1
ATOM 1479 N N . GLY A 1 200 ? 6.852 2.428 23.094 1 87.81 200 GLY A N 1
ATOM 1480 C CA . GLY A 1 200 ? 7.695 1.242 23.062 1 87.81 200 GLY A CA 1
ATOM 1481 C C . GLY A 1 200 ? 7.961 0.746 21.641 1 87.81 200 GLY A C 1
ATOM 1482 O O . GLY A 1 200 ? 8.656 -0.253 21.453 1 87.81 200 GLY A O 1
ATOM 1483 N N . HIS A 1 201 ? 7.395 1.396 20.719 1 91.44 201 HIS A N 1
ATOM 1484 C CA . HIS A 1 201 ? 7.621 1.034 19.312 1 91.44 201 HIS A CA 1
ATOM 1485 C C . HIS A 1 201 ? 8.336 2.154 18.562 1 91.44 201 HIS A C 1
ATOM 1487 O O . HIS A 1 201 ? 8.133 3.334 18.875 1 91.44 201 HIS A O 1
ATOM 1493 N N . LEU A 1 202 ? 9.109 1.73 17.625 1 90.12 202 LEU A N 1
ATOM 1494 C CA . LEU A 1 202 ? 9.781 2.705 16.766 1 90.12 202 LEU A CA 1
ATOM 1495 C C . LEU A 1 202 ? 8.953 3.01 15.531 1 90.12 202 LEU A C 1
ATOM 1497 O O . LEU A 1 202 ? 8.289 2.123 14.984 1 90.12 202 LEU A O 1
ATOM 1501 N N . HIS A 1 203 ? 9.008 4.27 15.133 1 89.19 203 HIS A N 1
ATOM 1502 C CA . HIS A 1 203 ? 8.211 4.719 13.992 1 89.19 203 HIS A CA 1
ATOM 1503 C C . HIS A 1 203 ? 9.07 5.465 12.977 1 89.19 203 HIS A C 1
ATOM 1505 O O . HIS A 1 203 ? 10.016 6.164 13.352 1 89.19 203 HIS A O 1
ATOM 1511 N N . TRP A 1 204 ? 8.789 5.191 11.742 1 84.94 204 TRP A N 1
ATOM 1512 C CA . TRP A 1 204 ? 9.359 5.926 10.617 1 84.94 204 TRP A CA 1
ATOM 1513 C C . TRP A 1 204 ? 8.281 6.695 9.867 1 84.94 204 TRP A C 1
ATOM 1515 O O . TRP A 1 204 ? 7.102 6.621 10.211 1 84.94 204 TRP A O 1
ATOM 1525 N N . ASP A 1 205 ? 8.773 7.547 8.938 1 80.69 205 ASP A N 1
ATOM 1526 C CA . ASP A 1 205 ? 7.875 8.297 8.07 1 80.69 205 ASP A CA 1
ATOM 1527 C C . ASP A 1 205 ? 6.992 7.363 7.25 1 80.69 205 ASP A C 1
ATOM 1529 O O . ASP A 1 205 ? 7.449 6.316 6.785 1 80.69 205 ASP A O 1
ATOM 1533 N N . GLY A 1 206 ? 5.773 7.793 7.125 1 66.44 206 GLY A N 1
ATOM 1534 C CA . GLY A 1 206 ? 4.781 7.027 6.387 1 66.44 206 GLY A CA 1
ATOM 1535 C C . GLY A 1 206 ? 4.891 7.207 4.883 1 66.44 206 GLY A C 1
ATOM 1536 O O . GLY A 1 206 ? 4.066 6.68 4.129 1 66.44 206 GLY A O 1
ATOM 1537 N N . LEU A 1 207 ? 5.883 8.039 4.383 1 57.78 207 LEU A N 1
ATOM 1538 C CA . LEU A 1 207 ? 6.008 8.352 2.963 1 57.78 207 LEU A CA 1
ATOM 1539 C C . LEU A 1 207 ? 6.043 7.074 2.127 1 57.78 207 LEU A C 1
ATOM 1541 O O . LEU A 1 207 ? 5.617 7.074 0.97 1 57.78 207 LEU A O 1
ATOM 1545 N N . PHE A 1 208 ? 6.395 6.109 2.645 1 58.06 208 PHE A N 1
ATOM 1546 C CA . PHE A 1 208 ? 6.5 4.887 1.856 1 58.06 208 PHE A CA 1
ATOM 1547 C C . PHE A 1 208 ? 5.262 4.016 2.041 1 58.06 208 PHE A C 1
ATOM 1549 O O . PHE A 1 208 ? 5.156 2.941 1.447 1 58.06 208 PHE A O 1
ATOM 1556 N N . SER A 1 209 ? 4.285 4.703 2.619 1 59.16 209 SER A N 1
ATOM 1557 C CA . SER A 1 209 ? 3.188 3.803 2.961 1 59.16 209 SER A CA 1
ATOM 1558 C C . SER A 1 209 ? 1.841 4.508 2.848 1 59.16 209 SER A C 1
ATOM 1560 O O . SER A 1 209 ? 1.392 4.828 1.744 1 59.16 209 SER A O 1
ATOM 1562 N N . GLN A 1 210 ? 1.278 4.938 4.055 1 78.38 210 GLN A N 1
ATOM 1563 C CA . GLN A 1 210 ? 0.016 5.672 4.055 1 78.38 210 GLN A CA 1
ATOM 1564 C C . GLN A 1 210 ? 0.243 7.156 3.793 1 78.38 210 GLN A C 1
ATOM 1566 O O . GLN A 1 210 ? 0.52 7.918 4.723 1 78.38 210 GLN A O 1
ATOM 1571 N N . ASN A 1 211 ? 0.208 7.523 2.541 1 85.06 211 ASN A N 1
ATOM 1572 C CA . ASN A 1 211 ? 0.605 8.859 2.104 1 85.06 211 ASN A CA 1
ATOM 1573 C C . ASN A 1 211 ? -0.403 9.453 1.123 1 85.06 211 ASN A C 1
ATOM 1575 O O . ASN A 1 211 ? -0.241 9.328 -0.092 1 85.06 211 ASN A O 1
ATOM 1579 N N . PRO A 1 212 ? -1.383 10.219 1.641 1 92 212 PRO A N 1
ATOM 1580 C CA . PRO A 1 212 ? -1.72 10.422 3.051 1 92 212 PRO A CA 1
ATOM 1581 C C . PRO A 1 212 ? -2.723 9.391 3.572 1 92 212 PRO A C 1
ATOM 1583 O O . PRO A 1 212 ? -3.324 8.656 2.787 1 92 212 PRO A O 1
ATOM 1586 N N . PRO A 1 213 ? -2.834 9.258 4.941 1 92.88 213 PRO A N 1
ATOM 1587 C CA . PRO A 1 213 ? -3.908 8.406 5.457 1 92.88 213 PRO A CA 1
ATOM 1588 C C . PRO A 1 213 ? -5.297 8.969 5.168 1 92.88 213 PRO A C 1
ATOM 1590 O O . PRO A 1 213 ? -5.551 10.148 5.402 1 92.88 213 PRO A O 1
ATOM 1593 N N . VAL A 1 214 ? -6.16 8.125 4.633 1 94.38 214 VAL A N 1
ATOM 1594 C CA . VAL A 1 214 ? -7.5 8.609 4.328 1 94.38 214 VAL A CA 1
ATOM 1595 C C . VAL A 1 214 ? -8.539 7.738 5.023 1 94.38 214 VAL A C 1
ATOM 1597 O O . VAL A 1 214 ? -9.68 8.156 5.227 1 94.38 214 VAL A O 1
ATOM 1600 N N . SER A 1 215 ? -8.172 6.551 5.395 1 89.81 215 SER A N 1
ATOM 1601 C CA . SER A 1 215 ? -9.117 5.609 5.98 1 89.81 215 SER A CA 1
ATOM 1602 C C . SER A 1 215 ? -9.719 6.16 7.266 1 89.81 215 SER A C 1
ATOM 1604 O O . SER A 1 215 ? -10.938 6.09 7.469 1 89.81 215 SER A O 1
ATOM 1606 N N . ASP A 1 216 ? -8.891 6.727 8.094 1 89.69 216 ASP A N 1
ATOM 1607 C CA . ASP A 1 216 ? -9.336 7.25 9.383 1 89.69 216 ASP A CA 1
ATOM 1608 C C . ASP A 1 216 ? -10.352 8.375 9.195 1 89.69 216 ASP A C 1
ATOM 1610 O O . ASP A 1 216 ? -11.227 8.57 10.039 1 89.69 216 ASP A O 1
ATOM 1614 N N . LEU A 1 217 ? -10.242 9.102 8.117 1 94.62 217 LEU A N 1
ATOM 1615 C CA . LEU A 1 217 ? -11.141 10.219 7.848 1 94.62 217 LEU A CA 1
ATOM 1616 C C . LEU A 1 217 ? -12.539 9.719 7.512 1 94.62 217 LEU A C 1
ATOM 1618 O O . LEU A 1 217 ? -13.508 10.484 7.574 1 94.62 217 LEU A O 1
ATOM 1622 N N . MET A 1 218 ? -12.633 8.414 7.176 1 90.81 218 MET A N 1
ATOM 1623 C CA . MET A 1 218 ? -13.906 7.84 6.746 1 90.81 218 MET A CA 1
ATOM 1624 C C . MET A 1 218 ? -14.633 7.188 7.918 1 90.81 218 MET A C 1
ATOM 1626 O O . MET A 1 218 ? -15.789 6.781 7.789 1 90.81 218 MET A O 1
ATOM 1630 N N . HIS A 1 219 ? -13.992 7.008 9.031 1 84.88 219 HIS A N 1
ATOM 1631 C CA . HIS A 1 219 ? -14.586 6.324 10.172 1 84.88 219 HIS A CA 1
ATOM 1632 C C . HIS A 1 219 ? -15.25 7.312 11.125 1 84.88 219 HIS A C 1
ATOM 1634 O O . HIS A 1 219 ? -15.266 7.094 12.336 1 84.88 219 HIS A O 1
ATOM 1640 N N . GLN A 1 220 ? -15.797 8.305 10.602 1 86.12 220 GLN A N 1
ATOM 1641 C CA . GLN A 1 220 ? -16.5 9.305 11.398 1 86.12 220 GLN A CA 1
ATOM 1642 C C . GLN A 1 220 ? -18 8.984 11.484 1 86.12 220 GLN A C 1
ATOM 1644 O O . GLN A 1 220 ? -18.516 8.219 10.672 1 86.12 220 GLN A O 1
ATOM 1649 N N . PRO A 1 221 ? -18.641 9.406 12.539 1 84.5 221 PRO A N 1
ATOM 1650 C CA . PRO A 1 221 ? -20.094 9.242 12.602 1 84.5 221 PRO A CA 1
ATOM 1651 C C . PRO A 1 221 ? -20.797 9.812 11.383 1 84.5 221 PRO A C 1
ATOM 1653 O O . PRO A 1 221 ? -20.281 10.711 10.711 1 84.5 221 PRO A O 1
ATOM 1656 N N . PRO A 1 222 ? -21.906 9.305 11.109 1 82.38 222 PRO A N 1
ATOM 1657 C CA . PRO A 1 222 ? -22.625 9.688 9.891 1 82.38 222 PRO A CA 1
ATOM 1658 C C . PRO A 1 222 ? -22.812 11.203 9.781 1 82.38 222 PRO A C 1
ATOM 1660 O O . PRO A 1 222 ? -22.734 11.75 8.68 1 82.38 222 PRO A O 1
ATOM 1663 N N . GLU A 1 223 ? -23.047 11.867 10.906 1 85.44 223 GLU A N 1
ATOM 1664 C CA . GLU A 1 223 ? -23.328 13.305 10.891 1 85.44 223 GLU A CA 1
ATOM 1665 C C . GLU A 1 223 ? -22.078 14.102 10.555 1 85.44 223 GLU A C 1
ATOM 1667 O O . GLU A 1 223 ? -22.156 15.281 10.219 1 85.44 223 GLU A O 1
ATOM 1672 N N . ARG A 1 224 ? -20.938 13.438 10.617 1 90.94 224 ARG A N 1
ATOM 1673 C CA . ARG A 1 224 ? -19.688 14.141 10.391 1 90.94 224 ARG A CA 1
ATOM 1674 C C . ARG A 1 224 ? -18.906 13.5 9.242 1 90.94 224 ARG A C 1
ATOM 1676 O O . ARG A 1 224 ? -17.75 13.828 9.016 1 90.94 224 ARG A O 1
ATOM 1683 N N . LYS A 1 225 ? -19.5 12.602 8.57 1 91.69 225 LYS A N 1
ATOM 1684 C CA . LYS A 1 225 ? -18.844 11.945 7.453 1 91.69 225 LYS A CA 1
ATOM 1685 C C . LYS A 1 225 ? -18.609 12.914 6.297 1 91.69 225 LYS A C 1
ATOM 1687 O O . LYS A 1 225 ? -19.516 13.664 5.926 1 91.69 225 LYS A O 1
ATOM 1692 N N . PRO A 1 226 ? -17.422 12.914 5.797 1 95.88 226 PRO A N 1
ATOM 1693 C CA . PRO A 1 226 ? -17.172 13.852 4.695 1 95.88 226 PRO A CA 1
ATOM 1694 C C . PRO A 1 226 ? -17.984 13.516 3.443 1 95.88 226 PRO A C 1
ATOM 1696 O O . PRO A 1 226 ? -18.047 12.344 3.049 1 95.88 226 PRO A O 1
ATOM 1699 N N . GLU A 1 227 ? -18.562 14.484 2.877 1 95.06 227 GLU A N 1
ATOM 1700 C CA . GLU A 1 227 ? -19.219 14.359 1.576 1 95.06 227 GLU A CA 1
ATOM 1701 C C . GLU A 1 227 ? -18.188 14.367 0.446 1 95.06 227 GLU A C 1
ATOM 1703 O O . GLU A 1 227 ? -18.406 13.75 -0.6 1 95.06 227 GLU A O 1
ATOM 1708 N N . GLU A 1 228 ? -17.125 15.117 0.708 1 96.38 228 GLU A N 1
ATOM 1709 C CA . GLU A 1 228 ? -16.031 15.156 -0.249 1 96.38 228 GLU A CA 1
ATOM 1710 C C . GLU A 1 228 ? -14.688 14.945 0.445 1 96.38 228 GLU A C 1
ATOM 1712 O O . GLU A 1 228 ? -14.477 15.422 1.562 1 96.38 228 GLU A O 1
ATOM 1717 N N . LEU A 1 229 ? -13.883 14.227 -0.213 1 97.94 229 LEU A N 1
ATOM 1718 C CA . LEU A 1 229 ? -12.484 14.062 0.183 1 97.94 229 LEU A CA 1
ATOM 1719 C C . LEU A 1 229 ? -11.555 14.742 -0.816 1 97.94 229 LEU A C 1
ATOM 1721 O O . LEU A 1 229 ? -11.523 14.375 -1.992 1 97.94 229 LEU A O 1
ATOM 1725 N N . TRP A 1 230 ? -10.867 15.82 -0.363 1 97.94 230 TRP A N 1
ATOM 1726 C CA . TRP A 1 230 ? -9.906 16.531 -1.204 1 97.94 230 TRP A CA 1
ATOM 1727 C C . TRP A 1 230 ? -8.484 16.062 -0.918 1 97.94 230 TRP A C 1
ATOM 1729 O O . TRP A 1 230 ? -7.992 16.203 0.203 1 97.94 230 TRP A O 1
ATOM 1739 N N . ILE A 1 231 ? -7.887 15.492 -1.938 1 97.31 231 ILE A N 1
ATOM 1740 C CA . ILE A 1 231 ? -6.512 15.023 -1.809 1 97.31 231 ILE A CA 1
ATOM 1741 C C . ILE A 1 231 ? -5.555 16.031 -2.426 1 97.31 231 ILE A C 1
ATOM 1743 O O . ILE A 1 231 ? -5.645 16.344 -3.619 1 97.31 231 ILE A O 1
ATOM 1747 N N . ILE A 1 232 ? -4.719 16.578 -1.607 1 97.56 232 ILE A N 1
ATOM 1748 C CA . ILE A 1 232 ? -3.623 17.391 -2.139 1 97.56 232 ILE A CA 1
ATOM 1749 C C . ILE A 1 232 ? -2.438 16.484 -2.482 1 97.56 23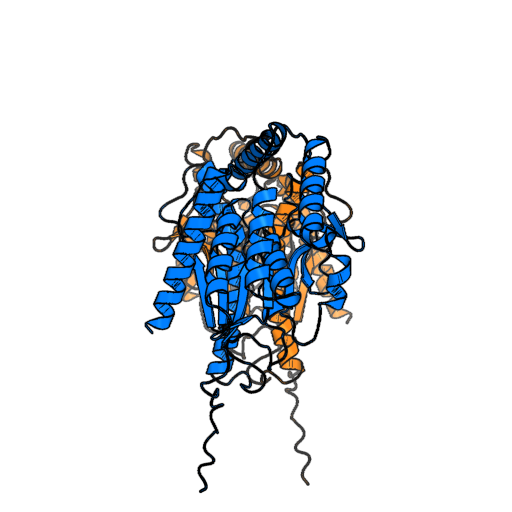2 ILE A C 1
ATOM 1751 O O . ILE A 1 232 ? -1.729 16.016 -1.589 1 97.56 232 ILE A O 1
ATOM 1755 N N . GLN A 1 233 ? -2.236 16.297 -3.699 1 93.5 233 GLN A N 1
ATOM 1756 C CA . GLN A 1 233 ? -1.309 15.273 -4.172 1 93.5 233 GLN A CA 1
ATOM 1757 C C . GLN A 1 233 ? -0.041 15.898 -4.746 1 93.5 233 GLN A C 1
ATOM 1759 O O . GLN A 1 233 ? -0.106 16.688 -5.684 1 93.5 233 GLN A O 1
ATOM 1764 N N . ILE A 1 234 ? 1.065 15.477 -4.207 1 90.12 234 ILE A N 1
ATOM 1765 C CA . ILE A 1 234 ? 2.371 16 -4.59 1 90.12 234 ILE A CA 1
ATOM 1766 C C . ILE A 1 234 ? 2.975 15.133 -5.691 1 90.12 234 ILE A C 1
ATOM 1768 O O . ILE A 1 234 ? 3.396 15.648 -6.73 1 90.12 234 ILE A O 1
ATOM 1772 N N . ASN A 1 235 ? 2.967 13.82 -5.457 1 84.06 235 ASN A N 1
ATOM 1773 C CA . ASN A 1 235 ? 3.566 12.891 -6.41 1 84.06 235 ASN A CA 1
ATOM 1774 C C . ASN A 1 235 ? 2.682 12.695 -7.641 1 84.06 235 ASN A C 1
ATOM 1776 O O . ASN A 1 235 ? 1.49 12.406 -7.512 1 84.06 235 ASN A O 1
ATOM 1780 N N . PRO A 1 236 ? 3.268 12.844 -8.75 1 84.88 236 PRO A N 1
ATOM 1781 C CA . PRO A 1 236 ? 2.461 12.625 -9.953 1 84.88 236 PRO A CA 1
ATOM 1782 C C . PRO A 1 236 ? 1.929 11.195 -10.055 1 84.88 236 PRO A C 1
ATOM 1784 O O . PRO A 1 236 ? 2.643 10.242 -9.734 1 84.88 236 PRO A O 1
ATOM 1787 N N . GLN A 1 237 ? 0.741 11.141 -10.547 1 83.38 237 GLN A N 1
ATOM 1788 C CA . GLN A 1 237 ? 0.087 9.844 -10.703 1 83.38 237 GLN A CA 1
ATOM 1789 C C . GLN A 1 237 ? 0.603 9.109 -11.938 1 83.38 237 GLN A C 1
ATOM 1791 O O . GLN A 1 237 ? 0.888 7.91 -11.875 1 83.38 237 GLN A O 1
ATOM 1796 N N . GLU A 1 238 ? 0.747 9.781 -12.969 1 84.31 238 GLU A N 1
ATOM 1797 C CA . GLU A 1 238 ? 1.104 9.164 -14.242 1 84.31 238 GLU A CA 1
ATOM 1798 C C . GLU A 1 238 ? 2.545 9.492 -14.625 1 84.31 238 GLU A C 1
ATOM 1800 O O . GLU A 1 238 ? 3.133 10.438 -14.109 1 84.31 238 GLU A O 1
ATOM 1805 N N . PHE A 1 239 ? 3.066 8.617 -15.391 1 83.69 239 PHE A N 1
ATOM 1806 C CA . PHE A 1 239 ? 4.41 8.766 -15.938 1 83.69 239 PHE A CA 1
ATOM 1807 C C . PHE A 1 239 ? 4.414 8.508 -17.438 1 83.69 239 PHE A C 1
ATOM 1809 O O . PHE A 1 239 ? 3.91 7.48 -17.906 1 83.69 239 PHE A O 1
ATOM 1816 N N . GLU A 1 240 ? 4.941 9.492 -18.141 1 82.12 240 GLU A N 1
ATOM 1817 C CA . GLU A 1 240 ? 5.023 9.32 -19.578 1 82.12 240 GLU A CA 1
ATOM 1818 C C . GLU A 1 240 ? 6.371 8.734 -20 1 82.12 240 GLU A C 1
ATOM 1820 O O . GLU A 1 240 ? 7.418 9.164 -19.516 1 82.12 240 GLU A O 1
ATOM 1825 N N . GLY A 1 241 ? 6.324 7.719 -20.812 1 81 241 GLY A N 1
ATOM 1826 C CA . GLY A 1 241 ? 7.547 7.121 -21.312 1 81 241 GLY A CA 1
ATOM 1827 C C . GLY A 1 241 ? 8.086 6.02 -20.422 1 81 241 GLY A C 1
ATOM 1828 O O . GLY A 1 241 ? 7.328 5.348 -19.719 1 81 241 GLY A O 1
ATOM 1829 N N . GLU A 1 242 ? 9.406 5.68 -20.656 1 81.19 242 GLU A N 1
ATOM 1830 C CA . GLU A 1 242 ? 10.07 4.621 -19.906 1 81.19 242 GLU A CA 1
ATOM 1831 C C . GLU A 1 242 ? 11.219 5.176 -19.062 1 81.19 242 GLU A C 1
ATOM 1833 O O . GLU A 1 242 ? 12.055 5.922 -19.562 1 81.19 242 GLU A O 1
ATOM 1838 N N . PRO A 1 243 ? 11.078 4.875 -17.812 1 77.12 243 PRO A N 1
ATOM 1839 C CA . PRO A 1 243 ? 12.25 5.262 -17.016 1 77.12 243 PRO A CA 1
ATOM 1840 C C . PRO A 1 243 ? 13.508 4.492 -17.406 1 77.12 243 PRO A C 1
ATOM 1842 O O . PRO A 1 243 ? 13.555 3.268 -17.266 1 77.12 243 PRO A O 1
ATOM 1845 N N . THR A 1 244 ? 14.523 5.141 -17.828 1 74 244 THR A N 1
ATOM 1846 C CA . THR A 1 244 ? 15.648 4.43 -18.438 1 74 244 THR A CA 1
ATOM 1847 C C . THR A 1 244 ? 16.922 4.645 -17.625 1 74 244 THR A C 1
ATOM 1849 O O . THR A 1 244 ? 17.844 3.826 -17.672 1 74 244 THR A O 1
ATOM 1852 N N . THR A 1 245 ? 16.969 5.777 -16.969 1 70 245 THR A N 1
ATOM 1853 C CA . THR A 1 245 ? 18.172 6.031 -16.172 1 70 245 THR A CA 1
ATOM 1854 C C . THR A 1 245 ? 17.938 5.633 -14.719 1 70 245 THR A C 1
ATOM 1856 O O . THR A 1 245 ? 16.797 5.582 -14.25 1 70 245 THR A O 1
ATOM 1859 N N . SER A 1 246 ? 19.031 5.344 -14.117 1 67.19 246 SER A N 1
ATOM 1860 C CA . SER A 1 246 ? 18.938 4.934 -12.719 1 67.19 246 SER A CA 1
ATOM 1861 C C . SER A 1 246 ? 18.25 5.996 -11.867 1 67.19 246 SER A C 1
ATOM 1863 O O . SER A 1 246 ? 17.5 5.668 -10.945 1 67.19 246 SER A O 1
ATOM 1865 N N . GLU A 1 247 ? 18.547 7.188 -12.227 1 67.12 247 GLU A N 1
ATOM 1866 C CA . GLU A 1 247 ? 17.953 8.289 -11.477 1 67.12 247 GLU A CA 1
ATOM 1867 C C . GLU A 1 247 ? 16.438 8.367 -11.711 1 67.12 247 GLU A C 1
ATOM 1869 O O . GLU A 1 247 ? 15.664 8.523 -10.766 1 67.12 247 GLU A O 1
ATOM 1874 N N . VAL A 1 248 ? 16.094 8.258 -12.945 1 73.5 248 VAL A N 1
ATOM 1875 C CA . VAL A 1 248 ? 14.672 8.344 -13.297 1 73.5 248 VAL A CA 1
ATOM 1876 C C . VAL A 1 248 ? 13.93 7.137 -12.742 1 73.5 248 VAL A C 1
ATOM 1878 O O . VAL A 1 248 ? 12.789 7.258 -12.281 1 73.5 248 VAL A O 1
ATOM 1881 N N . ILE A 1 249 ? 14.578 5.988 -12.773 1 74 249 ILE A N 1
ATOM 1882 C CA . ILE A 1 249 ? 14.008 4.773 -12.211 1 74 249 ILE A CA 1
ATOM 1883 C C . ILE A 1 249 ? 13.789 4.957 -10.711 1 74 249 ILE A C 1
ATOM 1885 O O . ILE A 1 249 ? 12.711 4.648 -10.188 1 74 249 ILE A O 1
ATOM 1889 N N . ALA A 1 250 ? 14.672 5.488 -10.078 1 68.94 250 ALA A N 1
ATOM 1890 C CA . ALA A 1 250 ? 14.57 5.715 -8.633 1 68.94 250 ALA A CA 1
ATOM 1891 C C . ALA A 1 250 ? 13.453 6.699 -8.312 1 68.94 250 ALA A C 1
ATOM 1893 O O . ALA A 1 250 ? 12.695 6.496 -7.359 1 68.94 250 ALA A O 1
ATOM 1894 N N . ASP A 1 251 ? 13.383 7.699 -9.148 1 72.88 251 ASP A N 1
ATOM 1895 C CA . ASP A 1 251 ? 12.344 8.711 -8.953 1 72.88 251 ASP A CA 1
ATOM 1896 C C . ASP A 1 251 ? 10.953 8.109 -9.125 1 72.88 251 ASP A C 1
ATOM 1898 O O . ASP A 1 251 ? 10.055 8.359 -8.312 1 72.88 251 ASP A O 1
ATOM 1902 N N . ARG A 1 252 ? 10.828 7.41 -10.141 1 78.25 252 ARG A N 1
ATOM 1903 C CA . ARG A 1 252 ? 9.516 6.824 -10.406 1 78.25 252 ARG A CA 1
ATOM 1904 C C . ARG A 1 252 ? 9.148 5.797 -9.344 1 78.25 252 ARG A C 1
ATOM 1906 O O . ARG A 1 252 ? 7.988 5.703 -8.938 1 78.25 252 ARG A O 1
ATOM 1913 N N . ARG A 1 253 ? 10.117 5.059 -8.883 1 75.12 253 ARG A N 1
ATOM 1914 C CA . ARG A 1 253 ? 9.883 4.121 -7.793 1 75.12 253 ARG A CA 1
ATOM 1915 C C . ARG A 1 253 ? 9.375 4.84 -6.547 1 75.12 253 ARG A C 1
ATOM 1917 O O . ARG A 1 253 ? 8.453 4.371 -5.883 1 75.12 253 ARG A O 1
ATOM 1924 N N . ASN A 1 254 ? 9.945 5.895 -6.312 1 71.69 254 ASN A N 1
ATOM 1925 C CA . ASN A 1 254 ? 9.539 6.695 -5.164 1 71.69 254 ASN A CA 1
ATOM 1926 C C . ASN A 1 254 ? 8.109 7.219 -5.316 1 71.69 254 ASN A C 1
ATOM 1928 O O . ASN A 1 254 ? 7.324 7.168 -4.371 1 71.69 254 ASN A O 1
ATOM 1932 N N . GLU A 1 255 ? 7.863 7.703 -6.48 1 76.44 255 GLU A N 1
ATOM 1933 C CA . GLU A 1 255 ? 6.52 8.203 -6.766 1 76.44 255 GLU A CA 1
ATOM 1934 C C . GLU A 1 255 ? 5.477 7.098 -6.598 1 76.44 255 GLU A C 1
ATOM 1936 O O . GLU A 1 255 ? 4.418 7.324 -6.012 1 76.44 255 GLU A O 1
ATOM 1941 N N . LEU A 1 256 ? 5.844 5.988 -7.098 1 76.25 256 LEU A N 1
ATOM 1942 C CA . LEU A 1 256 ? 4.93 4.855 -7.004 1 76.25 256 LEU A CA 1
ATOM 1943 C C . LEU A 1 256 ? 4.715 4.445 -5.551 1 76.25 256 LEU A C 1
ATOM 1945 O O . LEU A 1 256 ? 3.58 4.219 -5.125 1 76.25 256 LEU A O 1
ATOM 1949 N N . SER A 1 257 ? 5.754 4.406 -4.82 1 72.38 257 SER A N 1
ATOM 1950 C CA . SER A 1 257 ? 5.664 4.031 -3.414 1 72.38 257 SER A CA 1
ATOM 1951 C C . SER A 1 257 ? 4.758 4.984 -2.643 1 72.38 257 SER A C 1
ATOM 1953 O O . SER A 1 257 ? 4.027 4.566 -1.742 1 72.38 257 SER A O 1
ATOM 1955 N N . GLY A 1 258 ? 4.777 6.223 -3.062 1 73.88 258 GLY A N 1
ATOM 1956 C CA . GLY A 1 258 ? 3.973 7.23 -2.389 1 73.88 258 GLY A CA 1
ATOM 1957 C C . GLY A 1 258 ? 2.514 7.207 -2.811 1 73.88 258 GLY A C 1
ATOM 1958 O O . GLY A 1 258 ? 1.649 7.727 -2.102 1 73.88 258 GLY A O 1
ATOM 1959 N N . ASN A 1 259 ? 2.275 6.629 -3.973 1 81.94 259 ASN A N 1
ATOM 1960 C CA . ASN A 1 259 ? 0.931 6.723 -4.531 1 81.94 259 ASN A CA 1
ATOM 1961 C C . ASN A 1 259 ? 0.152 5.426 -4.336 1 81.94 259 ASN A C 1
ATOM 1963 O O . ASN A 1 259 ? -1.076 5.441 -4.238 1 81.94 259 ASN A O 1
ATOM 1967 N N . ILE A 1 260 ? 0.833 4.414 -4.32 1 78.69 260 ILE A N 1
ATOM 1968 C CA . ILE A 1 260 ? 0.172 3.123 -4.461 1 78.69 260 ILE A CA 1
ATOM 1969 C C . ILE A 1 260 ? -0.708 2.857 -3.242 1 78.69 260 ILE A C 1
ATOM 1971 O O . ILE A 1 260 ? -1.863 2.451 -3.379 1 78.69 260 ILE A O 1
ATOM 1975 N N . SER A 1 261 ? -0.166 3.115 -2.049 1 80.69 261 SER A N 1
ATOM 1976 C CA . SER A 1 261 ? -0.972 2.918 -0.848 1 80.69 261 SER A CA 1
ATOM 1977 C C . SER A 1 261 ? -2.199 3.824 -0.851 1 80.69 261 SER A C 1
ATOM 1979 O O . SER A 1 261 ? -3.285 3.408 -0.445 1 80.69 261 SER A O 1
ATOM 1981 N N . LEU A 1 262 ? -1.997 5.027 -1.274 1 87.56 262 LEU A N 1
ATOM 1982 C CA . LEU A 1 262 ? -3.121 5.953 -1.394 1 87.56 262 LEU A CA 1
ATOM 1983 C C . LEU A 1 262 ? -4.18 5.402 -2.342 1 87.56 262 LEU A C 1
ATOM 1985 O O . LEU A 1 262 ? -5.367 5.387 -2.014 1 87.56 262 LEU A O 1
ATOM 1989 N N . ASN A 1 263 ? -3.754 4.949 -3.443 1 88 263 ASN A N 1
ATOM 1990 C CA . ASN A 1 263 ? -4.688 4.43 -4.438 1 88 263 ASN A CA 1
ATOM 1991 C C . ASN A 1 263 ? -5.457 3.225 -3.906 1 88 263 ASN A C 1
ATOM 1993 O O . ASN A 1 263 ? -6.629 3.035 -4.238 1 88 263 ASN A O 1
ATOM 1997 N N . GLN A 1 264 ? -4.777 2.408 -3.131 1 86.44 264 GLN A N 1
ATOM 1998 C CA . GLN A 1 264 ? -5.461 1.273 -2.52 1 86.44 264 GLN A CA 1
ATOM 1999 C C . GLN A 1 264 ? -6.562 1.74 -1.569 1 86.44 264 GLN A C 1
ATOM 2001 O O . GLN A 1 264 ? -7.68 1.225 -1.604 1 86.44 264 GLN A O 1
ATOM 2006 N N . GLU A 1 265 ? -6.266 2.682 -0.761 1 89.06 265 GLU A N 1
ATOM 2007 C CA . GLU A 1 265 ? -7.262 3.207 0.169 1 89.06 265 GLU A CA 1
ATOM 2008 C C . GLU A 1 265 ? -8.422 3.854 -0.577 1 89.06 265 GLU A C 1
ATOM 2010 O O . GLU A 1 265 ? -9.586 3.67 -0.207 1 89.06 265 GLU A O 1
ATOM 2015 N N . LEU A 1 266 ? -8.086 4.586 -1.597 1 93 266 LEU A N 1
ATOM 2016 C CA . LEU A 1 266 ? -9.133 5.227 -2.391 1 93 266 LEU A CA 1
ATOM 2017 C C . LEU A 1 266 ? -10.008 4.18 -3.076 1 93 266 LEU A C 1
ATOM 2019 O O . LEU A 1 266 ? -11.219 4.383 -3.23 1 93 266 LEU A O 1
ATOM 2023 N N . GLY A 1 267 ? -9.336 3.076 -3.447 1 89.88 267 GLY A N 1
ATOM 2024 C CA . GLY A 1 267 ? -10.109 1.983 -4.02 1 89.88 267 GLY A CA 1
ATOM 2025 C C . GLY A 1 267 ? -11.164 1.439 -3.08 1 89.88 267 GLY A C 1
ATOM 2026 O O . GLY A 1 267 ? -12.273 1.104 -3.508 1 89.88 267 GLY A O 1
ATOM 2027 N N . PHE A 1 268 ? -10.805 1.382 -1.874 1 88.38 268 PHE A N 1
ATOM 2028 C CA . PHE A 1 268 ? -11.758 0.92 -0.871 1 88.38 268 PHE A CA 1
ATOM 2029 C C . PHE A 1 268 ? -12.922 1.897 -0.736 1 88.38 268 PHE A C 1
ATOM 2031 O O . PHE A 1 268 ? -14.078 1.486 -0.667 1 88.38 268 PHE A O 1
ATOM 2038 N N . ILE A 1 269 ? -12.602 3.141 -0.701 1 92.81 269 ILE A N 1
ATOM 2039 C CA . ILE A 1 269 ? -13.641 4.16 -0.595 1 92.81 269 ILE A CA 1
ATOM 2040 C C . ILE A 1 269 ? -14.57 4.082 -1.803 1 92.81 269 ILE A C 1
ATOM 2042 O O . ILE A 1 269 ? -15.797 4.133 -1.657 1 92.81 269 ILE A O 1
ATOM 2046 N N . GLU A 1 270 ? -14.008 3.908 -2.943 1 93.62 270 GLU A N 1
ATOM 2047 C CA . GLU A 1 270 ? -14.797 3.803 -4.164 1 93.62 270 GLU A CA 1
ATOM 2048 C C . GLU A 1 270 ? -15.695 2.564 -4.141 1 93.62 270 GLU A C 1
ATOM 2050 O O . GLU A 1 270 ? -16.828 2.607 -4.602 1 93.62 270 GLU A O 1
ATOM 2055 N N . GLN A 1 271 ? -15.148 1.492 -3.621 1 89.69 271 GLN A N 1
ATOM 2056 C CA . GLN A 1 271 ? -15.953 0.278 -3.496 1 89.69 271 GLN A CA 1
ATOM 2057 C C . GLN A 1 271 ? -17.141 0.492 -2.559 1 89.69 271 GLN A C 1
ATOM 2059 O O . GLN A 1 271 ? -18.25 0.049 -2.846 1 89.69 271 GLN A O 1
ATOM 2064 N N . VAL A 1 272 ? -16.938 1.124 -1.486 1 90.44 272 VAL A N 1
ATOM 2065 C CA . VAL A 1 272 ? -18 1.431 -0.543 1 90.44 272 VAL A CA 1
ATOM 2066 C C . VAL A 1 272 ? -19.031 2.344 -1.206 1 90.44 272 VAL A C 1
ATOM 2068 O O . VAL A 1 272 ? -20.234 2.137 -1.064 1 90.44 272 VAL A O 1
ATOM 2071 N N . ASN A 1 273 ? -18.5 3.324 -1.97 1 93.69 273 ASN A N 1
ATOM 2072 C CA . ASN A 1 273 ? -19.391 4.195 -2.725 1 93.69 273 ASN A CA 1
ATOM 2073 C C . ASN A 1 273 ? -20.281 3.395 -3.664 1 93.69 273 ASN A C 1
ATOM 2075 O O . ASN A 1 273 ? -21.5 3.637 -3.734 1 93.69 273 ASN A O 1
ATOM 2079 N N . ASP A 1 274 ? -19.688 2.408 -4.312 1 91.94 274 ASP A N 1
ATOM 2080 C CA . ASP A 1 274 ? -20.438 1.562 -5.242 1 91.94 274 ASP A CA 1
ATOM 2081 C C . ASP A 1 274 ? -21.5 0.749 -4.508 1 91.94 274 ASP A C 1
ATOM 2083 O O . ASP A 1 274 ? -22.625 0.62 -4.984 1 91.94 274 ASP A O 1
ATOM 2087 N N . TRP A 1 275 ? -21.172 0.248 -3.359 1 89.5 275 TRP A N 1
ATOM 2088 C CA . TRP A 1 275 ? -22.094 -0.561 -2.57 1 89.5 275 TRP A CA 1
ATOM 2089 C C . TRP A 1 275 ? -23.25 0.29 -2.039 1 89.5 275 TRP A C 1
ATOM 2091 O O . TRP A 1 275 ? -24.375 -0.187 -1.921 1 89.5 275 TRP A O 1
ATOM 2101 N N . VAL A 1 276 ? -22.969 1.503 -1.739 1 89.5 276 VAL A N 1
ATOM 2102 C CA . VAL A 1 276 ? -24.016 2.41 -1.291 1 89.5 276 VAL A CA 1
ATOM 2103 C C . VAL A 1 276 ? -24.953 2.738 -2.455 1 89.5 276 VAL A C 1
ATOM 2105 O O . VAL A 1 276 ? -26.172 2.719 -2.305 1 89.5 276 VAL A O 1
ATOM 2108 N N . GLU A 1 277 ? -24.375 2.973 -3.592 1 90.31 277 GLU A N 1
ATOM 2109 C CA . GLU A 1 277 ? -25.125 3.357 -4.781 1 90.31 277 GLU A CA 1
ATOM 2110 C C . GLU A 1 277 ? -26.047 2.227 -5.25 1 90.31 277 GLU A C 1
ATOM 2112 O O . GLU A 1 277 ? -27.188 2.467 -5.652 1 90.31 277 GLU A O 1
ATOM 2117 N N . ASP A 1 278 ? -25.516 1.004 -5.094 1 88.75 278 ASP A N 1
ATOM 2118 C CA . ASP A 1 278 ? -26.297 -0.108 -5.613 1 88.75 278 ASP A CA 1
ATOM 2119 C C . ASP A 1 278 ? -27.172 -0.725 -4.523 1 88.75 278 ASP A C 1
ATOM 2121 O O . ASP A 1 278 ? -27.859 -1.717 -4.758 1 88.75 278 ASP A O 1
ATOM 2125 N N . GLY A 1 279 ? -27.125 -0.185 -3.299 1 86.25 279 GLY A N 1
ATOM 2126 C CA . GLY A 1 279 ? -28.031 -0.574 -2.225 1 86.25 279 GLY A CA 1
ATOM 2127 C C . GLY A 1 279 ? -27.484 -1.713 -1.379 1 86.25 279 GLY A C 1
ATOM 2128 O O . GLY A 1 279 ? -28.156 -2.182 -0.459 1 86.25 279 GLY A O 1
ATOM 2129 N N . THR A 1 280 ? -26.328 -2.172 -1.697 1 85.81 280 THR A N 1
ATOM 2130 C CA . THR A 1 280 ? -25.703 -3.23 -0.911 1 85.81 280 THR A CA 1
ATOM 2131 C C . THR A 1 280 ? -25.484 -2.777 0.53 1 85.81 280 THR A C 1
ATOM 2133 O O . THR A 1 280 ? -25.781 -3.521 1.47 1 85.81 280 THR A O 1
ATOM 2136 N N . LEU A 1 281 ? -25 -1.534 0.67 1 86.69 281 LEU A N 1
ATOM 2137 C CA . LEU A 1 281 ? -24.859 -0.931 1.989 1 86.69 281 LEU A CA 1
ATOM 2138 C C . LEU A 1 281 ? -25.984 0.057 2.268 1 86.69 281 LEU A C 1
ATOM 2140 O O . LEU A 1 281 ? -26.391 0.805 1.377 1 86.69 281 LEU A O 1
ATOM 2144 N N . PRO A 1 282 ? -26.438 -0.013 3.475 1 82.94 282 PRO A N 1
ATOM 2145 C CA . PRO A 1 282 ? -27.547 0.879 3.797 1 82.94 282 PRO A CA 1
ATOM 2146 C C . PRO A 1 282 ? -27.156 2.354 3.748 1 82.94 282 PRO A C 1
ATOM 2148 O O . PRO A 1 282 ? -26.188 2.764 4.398 1 82.94 282 PRO A O 1
ATOM 2151 N N . GLY A 1 283 ? -27.891 3.146 3.062 1 78 283 GLY A N 1
ATOM 2152 C CA . GLY A 1 283 ? -27.594 4.551 2.834 1 78 283 GLY A CA 1
ATOM 2153 C C . GLY A 1 283 ? -27.75 5.402 4.082 1 78 283 GLY A C 1
ATOM 2154 O O . GLY A 1 283 ? -27.25 6.531 4.133 1 78 283 GLY A O 1
ATOM 2155 N N . ASP A 1 284 ? -28.453 4.883 5.008 1 77.38 284 ASP A N 1
ATOM 2156 C CA . ASP A 1 284 ? -28.656 5.648 6.234 1 77.38 284 ASP A CA 1
ATOM 2157 C C . ASP A 1 284 ? -27.438 5.57 7.145 1 77.38 284 ASP A C 1
ATOM 2159 O O . ASP A 1 284 ? -27.219 6.453 7.98 1 77.38 284 ASP A O 1
ATOM 2163 N N . GLU A 1 285 ? -26.609 4.504 6.984 1 78.25 285 GLU A N 1
ATOM 2164 C CA . GLU A 1 285 ? -25.438 4.309 7.828 1 78.25 285 GLU A CA 1
ATOM 2165 C C . GLU A 1 285 ? -24.156 4.633 7.066 1 78.25 285 GLU A C 1
ATOM 2167 O O . GLU A 1 285 ? -23.141 4.988 7.672 1 78.25 285 GLU A O 1
ATOM 2172 N N . PHE A 1 286 ? -24.344 4.484 5.754 1 82.88 286 PHE A N 1
ATOM 2173 C CA . PHE A 1 286 ? -23.172 4.727 4.906 1 82.88 286 PHE A CA 1
ATOM 2174 C C . PHE A 1 286 ? -23.453 5.832 3.898 1 82.88 286 PHE A C 1
ATOM 2176 O O . PHE A 1 286 ? -24.594 5.98 3.432 1 82.88 286 PHE A O 1
ATOM 2183 N N . GLN A 1 287 ? -22.562 6.688 3.738 1 85.19 287 GLN A N 1
ATOM 2184 C CA . GLN A 1 287 ? -22.672 7.789 2.787 1 85.19 287 GLN A CA 1
ATOM 2185 C C . GLN A 1 287 ? -21.531 7.766 1.774 1 85.19 287 GLN A C 1
ATOM 2187 O O . GLN A 1 287 ? -20.422 7.34 2.094 1 85.19 287 GLN A O 1
ATOM 2192 N N . ARG A 1 288 ? -21.922 8.203 0.621 1 91.31 288 ARG A N 1
ATOM 2193 C CA . ARG A 1 288 ? -20.906 8.312 -0.428 1 91.31 288 ARG A CA 1
ATOM 2194 C C . ARG A 1 288 ? -20 9.5 -0.187 1 91.31 288 ARG A C 1
ATOM 2196 O O . ARG A 1 288 ? -20.438 10.547 0.287 1 91.31 288 ARG A O 1
ATOM 2203 N N . THR A 1 289 ? -18.797 9.344 -0.474 1 95.5 289 THR A N 1
ATOM 2204 C CA . THR A 1 289 ? -17.797 10.414 -0.42 1 95.5 289 THR A CA 1
ATOM 2205 C C . THR A 1 289 ? -17.188 10.648 -1.796 1 95.5 289 THR A C 1
ATOM 2207 O O . THR A 1 289 ? -16.562 9.742 -2.371 1 95.5 289 THR A O 1
ATOM 2210 N N . GLU A 1 290 ? -17.359 11.836 -2.324 1 95.94 290 GLU A N 1
ATOM 2211 C CA . GLU A 1 290 ? -16.734 12.18 -3.604 1 95.94 290 GLU A CA 1
ATOM 2212 C C . GLU A 1 290 ? -15.25 12.469 -3.438 1 95.94 290 GLU A C 1
ATOM 2214 O O . GLU A 1 290 ? -14.859 13.25 -2.562 1 95.94 290 GLU A O 1
ATOM 2219 N N . ILE A 1 291 ? -14.461 11.875 -4.266 1 96.75 291 ILE A N 1
ATOM 2220 C CA . ILE A 1 291 ? -13.016 12.031 -4.18 1 96.75 291 ILE A CA 1
ATOM 2221 C C . ILE A 1 291 ? -12.555 13.07 -5.195 1 96.75 291 ILE A C 1
ATOM 2223 O O . ILE A 1 291 ? -12.867 12.969 -6.383 1 96.75 291 ILE A O 1
ATOM 2227 N N . GLN A 1 292 ? -11.844 14.078 -4.734 1 95.94 292 GLN A N 1
ATOM 2228 C CA . GLN A 1 292 ? -11.25 15.102 -5.586 1 95.94 292 GLN A CA 1
ATOM 2229 C C . GLN A 1 292 ? -9.75 15.227 -5.328 1 95.94 292 GLN A C 1
ATOM 2231 O O . GLN A 1 292 ? -9.297 15.094 -4.191 1 95.94 292 GLN A O 1
ATOM 2236 N N . ARG A 1 293 ? -9.062 15.531 -6.426 1 94.5 293 ARG A N 1
ATOM 2237 C CA . ARG A 1 293 ? -7.613 15.664 -6.309 1 94.5 293 ARG A CA 1
ATOM 2238 C C . ARG A 1 293 ? -7.16 17.062 -6.715 1 94.5 293 ARG A C 1
ATOM 2240 O O . ARG A 1 293 ? -7.672 17.625 -7.676 1 94.5 293 ARG A O 1
ATOM 2247 N N . ILE A 1 294 ? -6.359 17.625 -5.949 1 95.69 294 ILE A N 1
ATOM 2248 C CA . ILE A 1 294 ? -5.605 18.828 -6.305 1 95.69 294 ILE A CA 1
ATOM 2249 C C . ILE A 1 294 ? -4.145 18.453 -6.547 1 95.69 294 ILE A C 1
ATOM 2251 O O . ILE A 1 294 ? -3.371 18.297 -5.602 1 95.69 294 ILE A O 1
ATOM 2255 N N . ASN A 1 295 ? -3.764 18.375 -7.785 1 92.88 295 ASN A N 1
ATOM 2256 C CA . ASN A 1 295 ? -2.457 17.859 -8.188 1 92.88 295 ASN A CA 1
ATOM 2257 C C . ASN A 1 295 ? -1.442 18.984 -8.352 1 92.88 295 ASN A C 1
ATOM 2259 O O . ASN A 1 295 ? -1.763 20.047 -8.914 1 92.88 295 ASN A O 1
ATOM 2263 N N . MET A 1 296 ? -0.299 18.719 -7.934 1 89.44 296 MET A N 1
ATOM 2264 C CA . MET A 1 296 ? 0.778 19.672 -8.203 1 89.44 296 MET A CA 1
ATOM 2265 C C . MET A 1 296 ? 1.097 19.719 -9.695 1 89.44 296 MET A C 1
ATOM 2267 O O . MET A 1 296 ? 1.264 20.797 -10.258 1 89.44 296 MET A O 1
ATOM 2271 N N . GLY A 1 297 ? 0.961 18.547 -10.32 1 75.88 297 GLY A N 1
ATOM 2272 C CA . GLY A 1 297 ? 1.054 18.438 -11.766 1 75.88 297 GLY A CA 1
ATOM 2273 C C . GLY A 1 297 ? 2.455 18.672 -12.289 1 75.88 297 GLY A C 1
ATOM 2274 O O . GLY A 1 297 ? 2.777 18.281 -13.414 1 75.88 297 GLY A O 1
ATOM 2275 N N . LYS A 1 298 ? 3.295 19.422 -11.727 1 71 298 LYS A N 1
ATOM 2276 C CA . LYS A 1 298 ? 4.664 19.688 -12.164 1 71 298 LYS A CA 1
ATOM 2277 C C . LYS A 1 298 ? 5.633 18.656 -11.594 1 71 298 LYS A C 1
ATOM 2279 O O . LYS A 1 298 ? 5.496 18.25 -10.438 1 71 298 LYS A O 1
ATOM 2284 N N . ARG A 1 299 ? 6.508 18.266 -12.578 1 64.75 299 ARG A N 1
ATOM 2285 C CA . ARG A 1 299 ? 7.477 17.25 -12.148 1 64.75 299 ARG A CA 1
ATOM 2286 C C . ARG A 1 299 ? 8.789 17.906 -11.719 1 64.75 299 ARG A C 1
ATOM 2288 O O . ARG A 1 299 ? 9.336 18.75 -12.438 1 64.75 299 ARG A O 1
ATOM 2295 N N . PHE A 1 300 ? 9.07 17.688 -10.43 1 57.22 300 PHE A N 1
ATOM 2296 C CA . PHE A 1 300 ? 10.391 18.062 -9.945 1 57.22 300 PHE A CA 1
ATOM 2297 C C . PHE A 1 300 ? 11.234 16.828 -9.641 1 57.22 300 PHE A C 1
ATOM 2299 O O . PHE A 1 300 ? 10.703 15.75 -9.383 1 57.22 300 PHE A O 1
ATOM 2306 N N . HIS A 1 301 ? 12.539 17 -9.922 1 54.47 301 HIS A N 1
ATOM 2307 C CA . HIS A 1 301 ? 13.438 15.914 -9.547 1 54.47 301 HIS A CA 1
ATOM 2308 C C . HIS A 1 301 ? 13.344 15.609 -8.062 1 54.47 301 HIS A C 1
ATOM 2310 O O . HIS A 1 301 ? 13.125 16.516 -7.246 1 54.47 301 HIS A O 1
ATOM 2316 N N . CYS A 1 302 ? 13.406 14.312 -7.75 1 50.53 302 CYS A N 1
ATOM 2317 C CA . CYS A 1 302 ? 13.273 13.852 -6.375 1 50.53 302 CYS A CA 1
ATOM 2318 C C . CYS A 1 302 ? 14.258 14.57 -5.461 1 50.53 302 CYS A C 1
ATOM 2320 O O . CYS A 1 302 ? 13.992 14.742 -4.27 1 50.53 302 CYS A O 1
ATOM 2322 N N . SER A 1 303 ? 15.336 15.047 -6 1 46.19 303 SER A N 1
ATOM 2323 C CA . SER A 1 303 ? 16.359 15.734 -5.215 1 46.19 303 SER A CA 1
ATOM 2324 C C . SER A 1 303 ? 15.844 17.062 -4.676 1 46.19 303 SER A C 1
ATOM 2326 O O . SER A 1 303 ? 16.344 17.578 -3.676 1 46.19 303 SER A O 1
ATOM 2328 N N . THR A 1 304 ? 14.82 17.547 -5.371 1 45.03 304 THR A N 1
ATOM 2329 C CA . THR A 1 304 ? 14.312 18.859 -4.965 1 45.03 304 THR A CA 1
ATOM 2330 C C . THR A 1 304 ? 13.367 18.719 -3.777 1 45.03 304 THR A C 1
ATOM 2332 O O . THR A 1 304 ? 12.977 19.719 -3.176 1 45.03 304 THR A O 1
ATOM 2335 N N . LYS A 1 305 ? 13.141 17.516 -3.402 1 52.22 305 LYS A N 1
ATOM 2336 C CA . LYS A 1 305 ? 12.266 17.297 -2.258 1 52.22 305 LYS A CA 1
ATOM 2337 C C . LYS A 1 305 ? 12.938 17.719 -0.957 1 52.22 305 LYS A C 1
ATOM 2339 O O . LYS A 1 305 ? 12.273 17.906 0.063 1 52.22 305 LYS A O 1
ATOM 2344 N N . VAL A 1 306 ? 14.219 17.984 -1.054 1 46.91 306 VAL A N 1
ATOM 2345 C CA . VAL A 1 306 ? 14.914 18.391 0.161 1 46.91 306 VAL A CA 1
ATOM 2346 C C . VAL A 1 306 ? 15.406 19.828 0.019 1 46.91 306 VAL A C 1
ATOM 2348 O O . VAL A 1 306 ? 16.031 20.375 0.936 1 46.91 306 VAL A O 1
ATOM 2351 N N . ASP A 1 307 ? 15.188 20.469 -1.202 1 53.53 307 ASP A N 1
ATOM 2352 C CA . ASP A 1 307 ? 15.594 21.844 -1.453 1 53.53 307 ASP A CA 1
ATOM 2353 C C . ASP A 1 307 ? 14.742 22.828 -0.645 1 53.53 307 ASP A C 1
ATOM 2355 O O . ASP A 1 307 ? 13.539 22.953 -0.873 1 53.53 307 ASP A O 1
ATOM 2359 N N . ARG A 1 308 ? 15.445 23.562 0.256 1 65.75 308 ARG A N 1
ATOM 2360 C CA . ARG A 1 308 ? 14.711 24.5 1.104 1 65.75 308 ARG A CA 1
ATOM 2361 C C . ARG A 1 308 ? 15.07 25.938 0.755 1 65.75 308 ARG A C 1
ATOM 2363 O O . ARG A 1 308 ? 14.977 26.828 1.604 1 65.75 308 ARG A O 1
ATOM 2370 N N . ASP A 1 309 ? 15.414 26.109 -0.418 1 69.56 309 ASP A N 1
ATOM 2371 C CA . ASP A 1 309 ? 15.641 27.469 -0.908 1 69.56 309 ASP A CA 1
ATOM 2372 C C . ASP A 1 309 ? 14.344 28.281 -0.887 1 69.56 309 ASP A C 1
ATOM 2374 O O . ASP A 1 309 ? 13.32 27.844 -1.407 1 69.56 309 ASP A O 1
ATOM 2378 N N . PRO A 1 310 ? 14.469 29.438 -0.235 1 79.88 310 PRO A N 1
ATOM 2379 C CA . PRO A 1 310 ? 13.25 30.234 -0.081 1 79.88 310 PRO A CA 1
ATOM 2380 C C . PRO A 1 310 ? 12.57 30.547 -1.415 1 79.88 310 PRO A C 1
ATOM 2382 O O . PRO A 1 310 ? 11.336 30.562 -1.497 1 79.88 310 PRO A O 1
ATOM 2385 N N . GLU A 1 311 ? 13.359 30.828 -2.404 1 79.62 311 GLU A N 1
ATOM 2386 C CA . GLU A 1 311 ? 12.758 31.094 -3.705 1 79.62 311 GLU A CA 1
ATOM 2387 C C . GLU A 1 311 ? 12.023 29.875 -4.25 1 79.62 311 GLU A C 1
ATOM 2389 O O . GLU A 1 311 ? 10.953 30 -4.844 1 79.62 311 GLU A O 1
ATOM 2394 N N . PHE A 1 312 ? 12.625 28.781 -4.051 1 81.19 312 PHE A N 1
ATOM 2395 C CA . PHE A 1 312 ? 12.008 27.547 -4.496 1 81.19 312 PHE A CA 1
ATOM 2396 C C . PHE A 1 312 ? 10.727 27.266 -3.721 1 81.19 312 PHE A C 1
ATOM 2398 O O . PHE A 1 312 ? 9.695 26.922 -4.309 1 81.19 312 PHE A O 1
ATOM 2405 N N . LEU A 1 313 ? 10.734 27.484 -2.473 1 86.44 313 LEU A N 1
ATOM 2406 C CA . LEU A 1 313 ? 9.555 27.281 -1.638 1 86.44 313 LEU A CA 1
ATOM 2407 C C . LEU A 1 313 ? 8.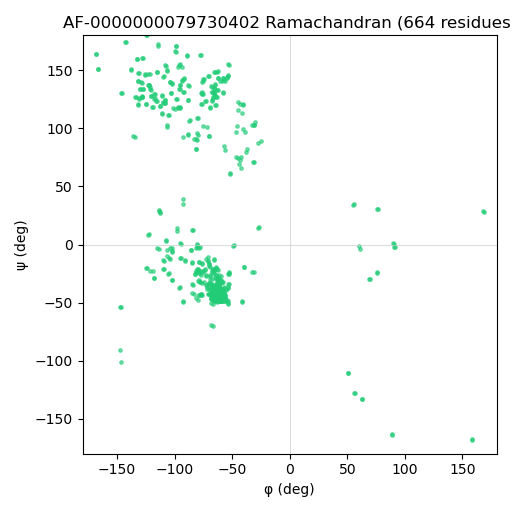43 28.234 -2.033 1 86.44 313 LEU A C 1
ATOM 2409 O O . LEU A 1 313 ? 7.262 27.844 -2.059 1 86.44 313 LEU A O 1
ATOM 2413 N N . ASP A 1 314 ? 8.805 29.406 -2.312 1 89.94 314 ASP A N 1
ATOM 2414 C CA . ASP A 1 314 ? 7.816 30.406 -2.73 1 89.94 314 ASP A CA 1
ATOM 2415 C C . ASP A 1 314 ? 7.176 30 -4.059 1 89.94 314 ASP A C 1
ATOM 2417 O O . ASP A 1 314 ? 5.973 30.203 -4.258 1 89.94 314 ASP A O 1
ATOM 2421 N N . GLU A 1 315 ? 7.969 29.5 -4.887 1 90.06 315 GLU A N 1
ATOM 2422 C CA . GLU A 1 315 ? 7.434 29.016 -6.156 1 90.06 315 GLU A CA 1
ATOM 2423 C C . GLU A 1 315 ? 6.395 27.922 -5.938 1 90.06 315 GLU A C 1
ATOM 2425 O O . GLU A 1 315 ? 5.344 27.922 -6.574 1 90.06 315 GLU A O 1
ATOM 2430 N N . LEU A 1 316 ? 6.707 27.031 -5.066 1 92.12 316 LEU A N 1
ATOM 2431 C CA . LEU A 1 316 ? 5.797 25.922 -4.766 1 92.12 316 LEU A CA 1
ATOM 2432 C C . LEU A 1 316 ? 4.512 26.438 -4.125 1 92.12 316 LEU A C 1
ATOM 2434 O O . LEU A 1 316 ? 3.418 25.984 -4.469 1 92.12 316 LEU A O 1
ATOM 2438 N N . ARG A 1 317 ? 4.609 27.406 -3.205 1 95 317 ARG A N 1
ATOM 2439 C CA . ARG A 1 317 ? 3.443 28 -2.555 1 95 317 ARG A CA 1
ATOM 2440 C C . ARG A 1 317 ? 2.551 28.703 -3.568 1 95 317 ARG A C 1
ATOM 2442 O O . ARG A 1 317 ? 1.327 28.578 -3.525 1 95 317 ARG A O 1
ATOM 2449 N N . ASN A 1 318 ? 3.205 29.422 -4.453 1 94.88 318 ASN A N 1
ATOM 2450 C CA . ASN A 1 318 ? 2.451 30.109 -5.492 1 94.88 318 ASN A CA 1
ATOM 2451 C C . ASN A 1 318 ? 1.746 29.125 -6.422 1 94.88 318 ASN A C 1
ATOM 2453 O O . ASN A 1 318 ? 0.598 29.344 -6.809 1 94.88 318 ASN A O 1
ATOM 2457 N N . LEU A 1 319 ? 2.467 28.094 -6.75 1 94.44 319 LEU A N 1
ATOM 2458 C CA . LEU A 1 319 ? 1.854 27.047 -7.562 1 94.44 319 LEU A CA 1
ATOM 2459 C C . LEU A 1 319 ? 0.652 26.438 -6.852 1 94.44 319 LEU A C 1
ATOM 2461 O O . LEU A 1 319 ? -0.386 26.188 -7.469 1 94.44 319 LEU A O 1
ATOM 2465 N N . GLY A 1 320 ? 0.789 26.203 -5.562 1 96.75 320 GLY A N 1
ATOM 2466 C CA . GLY A 1 320 ? -0.318 25.688 -4.773 1 96.75 320 GLY A CA 1
ATOM 2467 C C . GLY A 1 320 ? -1.538 26.578 -4.797 1 96.75 320 GLY A C 1
ATOM 2468 O O . GLY A 1 320 ? -2.664 26.109 -4.965 1 96.75 320 GLY A O 1
ATOM 2469 N N . ALA A 1 321 ? -1.312 27.875 -4.641 1 96.12 321 ALA A N 1
ATOM 2470 C CA . ALA A 1 321 ? -2.402 28.844 -4.691 1 96.12 321 ALA A CA 1
ATOM 2471 C C . ALA A 1 321 ? -3.096 28.828 -6.051 1 96.12 321 ALA A C 1
ATOM 2473 O O . ALA A 1 321 ? -4.328 28.844 -6.129 1 96.12 321 ALA A O 1
ATOM 2474 N N . GLU A 1 322 ? -2.305 28.703 -7.047 1 95.31 322 GLU A N 1
ATOM 2475 C CA . GLU A 1 322 ? -2.834 28.672 -8.406 1 95.31 322 GLU A CA 1
ATOM 2476 C C . GLU A 1 322 ? -3.709 27.453 -8.633 1 95.31 322 GLU A C 1
ATOM 2478 O O . GLU A 1 322 ? -4.809 27.547 -9.18 1 95.31 322 GLU A O 1
ATOM 2483 N N . ARG A 1 323 ? -3.246 26.312 -8.211 1 95.12 323 ARG A N 1
ATOM 2484 C CA . ARG A 1 323 ? -3.996 25.078 -8.398 1 95.12 323 ARG A CA 1
ATOM 2485 C C . ARG A 1 323 ? -5.277 25.078 -7.57 1 95.12 323 ARG A C 1
ATOM 2487 O O . ARG A 1 323 ? -6.305 24.562 -8.008 1 95.12 323 ARG A O 1
ATOM 2494 N N . ALA A 1 324 ? -5.199 25.656 -6.406 1 95.62 324 ALA A N 1
ATOM 2495 C CA . ALA A 1 324 ? -6.383 25.75 -5.559 1 95.62 324 ALA A CA 1
ATOM 2496 C C . ALA A 1 324 ? -7.441 26.641 -6.199 1 95.62 324 ALA A C 1
ATOM 2498 O O . ALA A 1 324 ? -8.633 26.312 -6.18 1 95.62 324 ALA A O 1
ATOM 2499 N N . ARG A 1 325 ? -7.043 27.75 -6.738 1 94 325 ARG A N 1
ATOM 2500 C CA . ARG A 1 325 ? -7.969 28.641 -7.414 1 94 325 ARG A CA 1
ATOM 2501 C C . ARG A 1 325 ? -8.648 27.938 -8.594 1 94 325 ARG A C 1
ATOM 2503 O O . ARG A 1 325 ? -9.859 28.062 -8.773 1 94 325 ARG A O 1
ATOM 2510 N N . ALA A 1 326 ? -7.852 27.234 -9.336 1 92.75 326 ALA A N 1
ATOM 2511 C CA . ALA A 1 326 ? -8.398 26.484 -10.469 1 92.75 326 ALA A CA 1
ATOM 2512 C C . ALA A 1 326 ? -9.414 25.438 -10 1 92.75 326 ALA A C 1
ATOM 2514 O O . ALA A 1 326 ? -10.453 25.25 -10.641 1 92.75 326 ALA A O 1
ATOM 2515 N N . PHE A 1 327 ? -9.109 24.859 -9.031 1 93.75 327 PHE A N 1
ATOM 2516 C CA . PHE A 1 327 ? -9.977 23.828 -8.445 1 93.75 327 PHE A CA 1
ATOM 2517 C C . PHE A 1 327 ? -11.305 24.438 -8.008 1 93.75 327 PHE A C 1
ATOM 2519 O O . PHE A 1 327 ? -12.367 23.875 -8.297 1 93.75 327 PHE A O 1
ATOM 2526 N N . LEU A 1 328 ? -11.281 25.578 -7.324 1 90.88 328 LEU A N 1
ATOM 2527 C CA . LEU A 1 328 ? -12.492 26.25 -6.852 1 90.88 328 LEU A CA 1
ATOM 2528 C C . LEU A 1 328 ? -13.289 26.812 -8.023 1 90.88 328 LEU A C 1
ATOM 2530 O O . LEU A 1 328 ? -14.523 26.781 -8.008 1 90.88 328 LEU A O 1
ATOM 2534 N N . ASP A 1 329 ? -12.562 27.328 -8.992 1 89.62 329 ASP A N 1
ATOM 2535 C CA . ASP A 1 329 ? -13.219 27.875 -10.164 1 89.62 329 ASP A CA 1
ATOM 2536 C C . ASP A 1 329 ? -14 26.812 -10.922 1 89.62 329 ASP A C 1
ATOM 2538 O O . ASP A 1 329 ? -15.078 27.078 -11.453 1 89.62 329 ASP A O 1
ATOM 2542 N N . ASP A 1 330 ? -13.414 25.656 -11.016 1 86.69 330 ASP A N 1
ATOM 2543 C CA . ASP A 1 330 ? -14.062 24.547 -11.703 1 86.69 330 ASP A CA 1
ATOM 2544 C C . ASP A 1 330 ? -15.336 24.125 -10.977 1 86.69 330 ASP A C 1
ATOM 2546 O O . ASP A 1 330 ? -16.25 23.562 -11.586 1 86.69 330 ASP A O 1
ATOM 2550 N N . ARG A 1 331 ? -15.406 24.344 -9.758 1 81.75 331 ARG A N 1
ATOM 2551 C CA . ARG A 1 331 ? -16.562 23.953 -8.953 1 81.75 331 ARG A CA 1
ATOM 2552 C C . ARG A 1 331 ? -17.672 25 -9.047 1 81.75 331 ARG A C 1
ATOM 2554 O O . ARG A 1 331 ? -18.859 24.656 -9 1 81.75 331 ARG A O 1
ATOM 2561 N N . ASP A 1 332 ? -17.359 26.25 -9 1 68.94 332 ASP A N 1
ATOM 2562 C CA . ASP A 1 332 ? -18.359 27.312 -9.141 1 68.94 332 ASP A CA 1
ATOM 2563 C C . ASP A 1 332 ? -19.016 27.266 -10.523 1 68.94 332 ASP A C 1
ATOM 2565 O O . ASP A 1 332 ? -20.172 27.625 -10.672 1 68.94 332 ASP A O 1
ATOM 2569 N N . GLY A 1 333 ? -18.234 26.828 -11.477 1 55.62 333 GLY A N 1
ATOM 2570 C CA . GLY A 1 333 ? -18.828 26.766 -12.805 1 55.62 333 GLY A CA 1
ATOM 2571 C C . GLY A 1 333 ? -19.703 25.547 -13.008 1 55.62 333 GLY A C 1
ATOM 2572 O O . GLY A 1 333 ? -20.375 25.422 -14.031 1 55.62 333 GLY A O 1
ATOM 2573 N N . SER A 1 334 ? -19.531 24.516 -12.266 1 45.94 334 SER A N 1
ATOM 2574 C CA . SER A 1 334 ? -20.438 23.391 -12.43 1 45.94 334 SER A CA 1
ATOM 2575 C C . SER A 1 334 ? -21.734 23.594 -11.656 1 45.94 334 SER A C 1
ATOM 2577 O O . SER A 1 334 ? -21.734 24.219 -10.594 1 45.94 334 SER A O 1
ATOM 2579 N N . MET B 1 1 ? -47.875 -17.766 16.25 1 27.64 1 MET B N 1
ATOM 2580 C CA . MET B 1 1 ? -46.719 -16.875 16.094 1 27.64 1 MET B CA 1
ATOM 2581 C C . MET B 1 1 ? -45.5 -17.672 15.656 1 27.64 1 MET B C 1
ATOM 2583 O O . MET B 1 1 ? -44.906 -18.422 16.438 1 27.64 1 MET B O 1
ATOM 2587 N N . SER B 1 2 ? -45.375 -18.156 14.422 1 29.08 2 SER B N 1
ATOM 2588 C CA . SER B 1 2 ? -44.562 -19.234 13.836 1 29.08 2 SER B CA 1
ATOM 2589 C C . SER B 1 2 ? -43.125 -18.812 13.695 1 29.08 2 SER B C 1
ATOM 2591 O O . SER B 1 2 ? -42.812 -17.734 13.172 1 29.08 2 SER B O 1
ATOM 2593 N N . ASP B 1 3 ? -42.188 -19.25 14.602 1 28.45 3 ASP B N 1
ATOM 2594 C CA . ASP B 1 3 ? -40.75 -19.156 14.852 1 28.45 3 ASP B CA 1
ATOM 2595 C C . ASP B 1 3 ? -39.969 -19.547 13.617 1 28.45 3 ASP B C 1
ATOM 2597 O O . ASP B 1 3 ? -39.875 -20.719 13.273 1 28.45 3 ASP B O 1
ATOM 2601 N N . THR B 1 4 ? -40.156 -18.812 12.555 1 31.61 4 THR B N 1
ATOM 2602 C CA . THR B 1 4 ? -39.406 -19.141 11.344 1 31.61 4 THR B CA 1
ATOM 2603 C C . THR B 1 4 ? -37.906 -19.125 11.617 1 31.61 4 THR B C 1
ATOM 2605 O O . THR B 1 4 ? -37.312 -18.078 11.938 1 31.61 4 THR B O 1
ATOM 2608 N N . GLN B 1 5 ? -37.344 -20.25 12.133 1 27.98 5 GLN B N 1
ATOM 2609 C CA . GLN B 1 5 ? -35.938 -20.594 12.391 1 27.98 5 GLN B CA 1
ATOM 2610 C C . GLN B 1 5 ? -35.062 -20.25 11.18 1 27.98 5 GLN B C 1
ATOM 2612 O O . GLN B 1 5 ? -35.344 -20.703 10.062 1 27.98 5 GLN B O 1
ATOM 2617 N N . ALA B 1 6 ? -34.406 -19.094 11.188 1 32.72 6 ALA B N 1
ATOM 2618 C CA . ALA B 1 6 ? -33.344 -18.719 10.234 1 32.72 6 ALA B CA 1
ATOM 2619 C C . ALA B 1 6 ? -32.469 -19.922 9.891 1 32.72 6 ALA B C 1
ATOM 2621 O O . ALA B 1 6 ? -31.844 -20.5 10.766 1 32.72 6 ALA B O 1
ATOM 2622 N N . ASP B 1 7 ? -32.875 -20.75 8.992 1 31.81 7 ASP B N 1
ATOM 2623 C CA . ASP B 1 7 ? -32.188 -21.922 8.492 1 31.81 7 ASP B CA 1
ATOM 2624 C C . ASP B 1 7 ? -30.703 -21.641 8.242 1 31.81 7 ASP B C 1
ATOM 2626 O O . ASP B 1 7 ? -30.359 -20.812 7.387 1 31.81 7 ASP B O 1
ATOM 2630 N N . GLY B 1 8 ? -29.844 -21.5 9.258 1 34.75 8 GLY B N 1
ATOM 2631 C CA . GLY B 1 8 ? -28.391 -21.484 9.258 1 34.75 8 GLY B CA 1
ATOM 2632 C C . GLY B 1 8 ? -27.781 -22.344 8.156 1 34.75 8 GLY B C 1
ATOM 2633 O O . GLY B 1 8 ? -28.266 -23.453 7.891 1 34.75 8 GLY B O 1
ATOM 2634 N N . ALA B 1 9 ? -27.312 -21.766 7.09 1 37.62 9 ALA B N 1
ATOM 2635 C CA . ALA B 1 9 ? -26.594 -22.453 6.012 1 37.62 9 ALA B CA 1
ATOM 2636 C C . ALA B 1 9 ? -25.797 -23.625 6.547 1 37.62 9 ALA B C 1
ATOM 2638 O O . ALA B 1 9 ? -24.797 -23.453 7.242 1 37.62 9 ALA B O 1
ATOM 2639 N N . THR B 1 10 ? -26.344 -24.625 6.941 1 33.62 10 THR B N 1
ATOM 2640 C CA . THR B 1 10 ? -25.688 -25.875 7.305 1 33.62 10 THR B CA 1
ATOM 2641 C C . THR B 1 10 ? -24.625 -26.25 6.281 1 33.62 10 THR B C 1
ATOM 2643 O O . THR B 1 10 ? -24.938 -26.516 5.121 1 33.62 10 THR B O 1
ATOM 2646 N N . ALA B 1 11 ? -23.469 -25.547 6.129 1 44.06 11 ALA B N 1
ATOM 2647 C CA . ALA B 1 11 ? -22.375 -26.203 5.422 1 44.06 11 ALA B CA 1
ATOM 2648 C C . ALA B 1 11 ? -22.5 -27.719 5.531 1 44.06 11 ALA B C 1
ATOM 2650 O O . ALA B 1 11 ? -22.438 -28.281 6.633 1 44.06 11 ALA B O 1
ATOM 2651 N N . ASP B 1 12 ? -23.109 -28.266 4.738 1 43.19 12 ASP B N 1
ATOM 2652 C CA . ASP B 1 12 ? -23.125 -29.719 4.766 1 43.19 12 ASP B CA 1
ATOM 2653 C C . ASP B 1 12 ? -21.719 -30.281 4.988 1 43.19 12 ASP B C 1
ATOM 2655 O O . ASP B 1 12 ? -20.75 -29.812 4.387 1 43.19 12 ASP B O 1
ATOM 2659 N N . ILE B 1 13 ? -21.281 -30.969 6.004 1 49.62 13 ILE B N 1
ATOM 2660 C CA . ILE B 1 13 ? -20.125 -31.641 6.586 1 49.62 13 ILE B CA 1
ATOM 2661 C C . ILE B 1 13 ? -19.25 -32.219 5.477 1 49.62 13 ILE B C 1
ATOM 2663 O O . ILE B 1 13 ? -18.016 -32.281 5.613 1 49.62 13 ILE B O 1
ATOM 2667 N N . ASP B 1 14 ? -19.703 -32.531 4.238 1 61.84 14 ASP B N 1
ATOM 2668 C CA . ASP B 1 14 ? -18.938 -33.406 3.338 1 61.84 14 ASP B CA 1
ATOM 2669 C C . ASP B 1 14 ? -18.25 -32.562 2.246 1 61.84 14 ASP B C 1
ATOM 2671 O O . ASP B 1 14 ? -17.453 -33.094 1.475 1 61.84 14 ASP B O 1
ATOM 2675 N N . ASP B 1 15 ? -18.438 -31.234 2.174 1 81 15 ASP B N 1
ATOM 2676 C CA . ASP B 1 15 ? -17.859 -30.516 1.042 1 81 15 ASP B CA 1
ATOM 2677 C C . ASP B 1 15 ? -16.5 -29.906 1.401 1 81 15 ASP B C 1
ATOM 2679 O O . ASP B 1 15 ? -16.312 -29.438 2.525 1 81 15 ASP B O 1
ATOM 2683 N N . PRO B 1 16 ? -15.586 -30.094 0.542 1 89.94 16 PRO B N 1
ATOM 2684 C CA . PRO B 1 16 ? -14.258 -29.531 0.805 1 89.94 16 PRO B CA 1
ATOM 2685 C C . PRO B 1 16 ? -14.297 -28.031 1.081 1 89.94 16 PRO B C 1
ATOM 2687 O O . PRO B 1 16 ? -15.156 -27.328 0.545 1 89.94 16 PRO B O 1
ATOM 2690 N N . THR B 1 17 ? -13.453 -27.609 1.972 1 92.81 17 THR B N 1
ATOM 2691 C CA . THR B 1 17 ? -13.312 -26.188 2.279 1 92.81 17 THR B CA 1
ATOM 2692 C C . THR B 1 17 ? -12.719 -25.438 1.094 1 92.81 17 THR B C 1
ATOM 2694 O O . THR B 1 17 ? -11.672 -25.828 0.564 1 92.81 17 THR B O 1
ATOM 2697 N N . ARG B 1 18 ? -13.352 -24.438 0.59 1 95.06 18 ARG B N 1
ATOM 2698 C CA . ARG B 1 18 ? -12.836 -23.609 -0.497 1 95.06 18 ARG B CA 1
ATOM 2699 C C . ARG B 1 18 ? -11.719 -22.703 -0.007 1 95.06 18 ARG B C 1
ATOM 2701 O O . ARG B 1 18 ? -11.93 -21.891 0.897 1 95.06 18 ARG B O 1
ATOM 2708 N N . VAL B 1 19 ? -10.539 -22.797 -0.643 1 96.44 19 VAL B N 1
ATOM 2709 C CA . VAL B 1 19 ? -9.359 -22.078 -0.17 1 96.44 19 VAL B CA 1
ATOM 2710 C C . VAL B 1 19 ? -8.75 -21.266 -1.312 1 96.44 19 VAL B C 1
ATOM 2712 O O . VAL B 1 19 ? -8.68 -21.75 -2.449 1 96.44 19 VAL B O 1
ATOM 2715 N N . ALA B 1 20 ? -8.43 -20.047 -1.017 1 98.06 20 ALA B N 1
ATOM 2716 C CA . ALA B 1 20 ? -7.535 -19.266 -1.877 1 98.06 20 ALA B CA 1
ATOM 2717 C C . ALA B 1 20 ? -6.141 -19.156 -1.266 1 98.06 20 ALA B C 1
ATOM 2719 O O . ALA B 1 20 ? -6 -19.031 -0.047 1 98.06 20 ALA B O 1
ATOM 2720 N N . ILE B 1 21 ? -5.117 -19.266 -2.092 1 98.44 21 ILE B N 1
ATOM 2721 C CA . ILE B 1 21 ? -3.74 -19.172 -1.617 1 98.44 21 ILE B CA 1
ATOM 2722 C C . ILE B 1 21 ? -3.055 -17.969 -2.258 1 98.44 21 ILE B C 1
ATOM 2724 O O . ILE B 1 21 ? -3.129 -17.766 -3.475 1 98.44 21 ILE B O 1
ATOM 2728 N N . ALA B 1 22 ? -2.506 -17.109 -1.446 1 98 22 ALA B N 1
ATOM 2729 C CA . ALA B 1 22 ? -1.756 -15.953 -1.922 1 98 22 ALA B CA 1
ATOM 2730 C C . ALA B 1 22 ? -0.267 -16.109 -1.627 1 98 22 ALA B C 1
ATOM 2732 O O . ALA B 1 22 ? 0.133 -16.234 -0.468 1 98 22 ALA B O 1
ATOM 2733 N N . CYS B 1 23 ? 0.553 -16.047 -2.664 1 97.25 23 CYS B N 1
ATOM 2734 C CA . CYS B 1 23 ? 1.982 -16.328 -2.564 1 97.25 23 CYS B CA 1
ATOM 2735 C C . CYS B 1 23 ? 2.791 -15.031 -2.637 1 97.25 23 CYS B C 1
ATOM 2737 O O . CYS B 1 23 ? 2.932 -14.445 -3.709 1 97.25 23 CYS B O 1
ATOM 2739 N N . GLN B 1 24 ? 3.396 -14.672 -1.538 1 93.75 24 GLN B N 1
ATOM 2740 C CA . GLN B 1 24 ? 4.176 -13.438 -1.479 1 93.75 24 GLN B CA 1
ATOM 2741 C C . GLN B 1 24 ? 5.461 -13.562 -2.291 1 93.75 24 GLN B C 1
ATOM 2743 O O . GLN B 1 24 ? 6.066 -14.633 -2.348 1 93.75 24 GLN B O 1
ATOM 2748 N N . GLY B 1 25 ? 5.805 -12.484 -2.871 1 88.44 25 GLY B N 1
ATOM 2749 C CA . GLY B 1 25 ? 7.094 -12.422 -3.547 1 88.44 25 GLY B CA 1
ATOM 2750 C C . GLY B 1 25 ? 8.258 -12.25 -2.596 1 88.44 25 GLY B C 1
ATOM 2751 O O . GLY B 1 25 ? 8.07 -11.859 -1.438 1 88.44 25 GLY B O 1
ATOM 2752 N N . GLY B 1 26 ? 9.461 -12.547 -3.148 1 81.69 26 GLY B N 1
ATOM 2753 C CA . GLY B 1 26 ? 10.641 -12.453 -2.299 1 81.69 26 GLY B CA 1
ATOM 2754 C C . GLY B 1 26 ? 11.875 -13.062 -2.926 1 81.69 26 GLY B C 1
ATOM 2755 O O . GLY B 1 26 ? 12.75 -13.57 -2.219 1 81.69 26 GLY B O 1
ATOM 2756 N N . GLY B 1 27 ? 11.961 -13.078 -4.141 1 79.94 27 GLY B N 1
ATOM 2757 C CA . GLY B 1 27 ? 13.125 -13.609 -4.828 1 79.94 27 GLY B CA 1
ATOM 2758 C C . GLY B 1 27 ? 13.352 -15.086 -4.566 1 79.94 27 GLY B C 1
ATOM 2759 O O . GLY B 1 27 ? 12.414 -15.883 -4.598 1 79.94 27 GLY B O 1
ATOM 2760 N N . SER B 1 28 ? 14.633 -15.398 -4.25 1 82.38 28 SER B N 1
ATOM 2761 C CA . SER B 1 28 ? 15.008 -16.797 -4.031 1 82.38 28 SER B CA 1
ATOM 2762 C C . SER B 1 28 ? 14.336 -17.359 -2.785 1 82.38 28 SER B C 1
ATOM 2764 O O . SER B 1 28 ? 14.18 -18.578 -2.65 1 82.38 28 SER B O 1
ATOM 2766 N N . HIS B 1 29 ? 13.93 -16.5 -1.938 1 86.12 29 HIS B N 1
ATOM 2767 C CA . HIS B 1 29 ? 13.273 -16.953 -0.714 1 86.12 29 HIS B CA 1
ATOM 2768 C C . HIS B 1 29 ? 11.938 -17.625 -1.018 1 86.12 29 HIS B C 1
ATOM 2770 O O . HIS B 1 29 ? 11.391 -18.344 -0.176 1 86.12 29 HIS B O 1
ATOM 2776 N N . THR B 1 30 ? 11.477 -17.469 -2.23 1 91.88 30 THR B N 1
ATOM 2777 C CA . THR B 1 30 ? 10.188 -18.047 -2.592 1 91.88 30 THR B CA 1
ATOM 2778 C C . THR B 1 30 ? 10.328 -19.547 -2.867 1 91.88 30 THR B C 1
ATOM 2780 O O . THR B 1 30 ? 9.328 -20.234 -3.078 1 91.88 30 THR B O 1
ATOM 2783 N N . ALA B 1 31 ? 11.555 -20.016 -2.785 1 92.81 31 ALA B N 1
ATOM 2784 C CA . ALA B 1 31 ? 11.719 -21.469 -2.717 1 92.81 31 ALA B CA 1
ATOM 2785 C C . ALA B 1 31 ? 11 -22.047 -1.501 1 92.81 31 ALA B C 1
ATOM 2787 O O . ALA B 1 31 ? 10.516 -23.172 -1.539 1 92.81 31 ALA B O 1
ATOM 2788 N N . PHE B 1 32 ? 10.945 -21.25 -0.487 1 94.56 32 PHE B N 1
ATOM 2789 C CA . PHE B 1 32 ? 10.125 -21.578 0.674 1 94.56 32 PHE B CA 1
ATOM 2790 C C . PHE B 1 32 ? 8.688 -21.875 0.26 1 94.56 32 PHE B C 1
ATOM 2792 O O . PHE B 1 32 ? 8.094 -22.859 0.689 1 94.56 32 PHE B O 1
ATOM 2799 N N . THR B 1 33 ? 8.125 -20.984 -0.551 1 97.56 33 THR B N 1
ATOM 2800 C CA . THR B 1 33 ? 6.762 -21.125 -1.041 1 97.56 33 THR B CA 1
ATOM 2801 C C . THR B 1 33 ? 6.586 -22.438 -1.797 1 97.56 33 THR B C 1
ATOM 2803 O O . THR B 1 33 ? 5.57 -23.125 -1.636 1 97.56 33 THR B O 1
ATOM 2806 N N . CYS B 1 34 ? 7.57 -22.797 -2.59 1 97.19 34 CYS B N 1
ATOM 2807 C CA . CYS B 1 34 ? 7.559 -24.078 -3.283 1 97.19 34 CYS B CA 1
ATOM 2808 C C . CYS B 1 34 ? 7.41 -25.234 -2.299 1 97.19 34 CYS B C 1
ATOM 2810 O O . CYS B 1 34 ? 6.578 -26.125 -2.494 1 97.19 34 CYS B O 1
ATOM 2812 N N . GLY B 1 35 ? 8.211 -25.172 -1.285 1 97.25 35 GLY B N 1
ATOM 2813 C CA . GLY B 1 35 ? 8.133 -26.203 -0.263 1 97.25 35 GLY B CA 1
ATOM 2814 C C . GLY B 1 35 ? 6.77 -26.281 0.406 1 97.25 35 GLY B C 1
ATOM 2815 O O . GLY B 1 35 ? 6.234 -27.375 0.624 1 97.25 35 GLY B O 1
ATOM 2816 N N . VAL B 1 36 ? 6.215 -25.125 0.72 1 97.69 36 VAL B N 1
ATOM 2817 C CA . VAL B 1 36 ? 4.91 -25.047 1.362 1 97.69 36 VAL B CA 1
ATOM 2818 C C . VAL B 1 36 ? 3.852 -25.672 0.459 1 97.69 36 VAL B C 1
ATOM 2820 O O . VAL B 1 36 ? 3.092 -26.547 0.894 1 97.69 36 VAL B O 1
ATOM 2823 N N . LEU B 1 37 ? 3.828 -25.312 -0.803 1 98.06 37 LEU B N 1
ATOM 2824 C CA . LEU B 1 37 ? 2.779 -25.734 -1.727 1 98.06 37 LEU B CA 1
ATOM 2825 C C . LEU B 1 37 ? 2.865 -27.234 -2.002 1 98.06 37 LEU B C 1
ATOM 2827 O O . LEU B 1 37 ? 1.841 -27.922 -2.049 1 98.06 37 LEU B O 1
ATOM 2831 N N . ARG B 1 38 ? 4.07 -27.688 -2.184 1 97.12 38 ARG B N 1
ATOM 2832 C CA . ARG B 1 38 ? 4.234 -29.125 -2.416 1 97.12 38 ARG B CA 1
ATOM 2833 C C . ARG B 1 38 ? 3.695 -29.938 -1.245 1 97.12 38 ARG B C 1
ATOM 2835 O O . ARG B 1 38 ? 3.023 -30.953 -1.443 1 97.12 38 ARG B O 1
ATOM 2842 N N . GLU B 1 39 ? 4.031 -29.469 -0.108 1 95.75 39 GLU B N 1
ATOM 2843 C CA . GLU B 1 39 ? 3.576 -30.172 1.086 1 95.75 39 GLU B CA 1
ATOM 2844 C C . GLU B 1 39 ? 2.059 -30.094 1.231 1 95.75 39 GLU B C 1
ATOM 2846 O O . GLU B 1 39 ? 1.403 -31.094 1.533 1 95.75 39 GLU B O 1
ATOM 2851 N N . LEU B 1 40 ? 1.464 -28.953 1.041 1 95.25 40 LEU B N 1
ATOM 2852 C CA . LEU B 1 40 ? 0.021 -28.766 1.153 1 95.25 40 LEU B CA 1
ATOM 2853 C C . LEU B 1 40 ? -0.719 -29.672 0.178 1 95.25 40 LEU B C 1
ATOM 2855 O O . LEU B 1 40 ? -1.766 -30.234 0.517 1 95.25 40 LEU B O 1
ATOM 2859 N N . LEU B 1 41 ? -0.221 -29.828 -1.03 1 94.19 41 LEU B N 1
ATOM 2860 C CA . LEU B 1 41 ? -0.901 -30.547 -2.104 1 94.19 41 LEU B CA 1
ATOM 2861 C C . LEU B 1 41 ? -0.817 -32.062 -1.892 1 94.19 41 LEU B C 1
ATOM 2863 O O . LEU B 1 41 ? -1.562 -32.812 -2.512 1 94.19 41 LEU B O 1
ATOM 2867 N N . GLU B 1 42 ? 0.084 -32.406 -1.058 1 88.75 42 GLU B N 1
ATOM 2868 C CA . GLU B 1 42 ? 0.173 -33.844 -0.756 1 88.75 42 GLU B CA 1
ATOM 2869 C C . GLU B 1 42 ? -1.087 -34.344 -0.05 1 88.75 42 GLU B C 1
ATOM 2871 O O . GLU B 1 42 ? -1.545 -35.469 -0.297 1 88.75 42 GLU B O 1
ATOM 2876 N N . SER B 1 43 ? -1.671 -33.5 0.814 1 75.62 43 SER B N 1
ATOM 2877 C CA . SER B 1 43 ? -2.844 -33.906 1.592 1 75.62 43 SER B CA 1
ATOM 2878 C C . SER B 1 43 ? -4.074 -33.094 1.171 1 75.62 43 SER B C 1
ATOM 2880 O O . SER B 1 43 ? -5 -32.906 1.962 1 75.62 43 SER B O 1
ATOM 2882 N N . TRP B 1 44 ? -4.195 -32.625 -0.015 1 76.38 44 TRP B N 1
ATOM 2883 C CA . TRP B 1 44 ? -5.141 -31.625 -0.483 1 76.38 44 TRP B CA 1
ATOM 2884 C C . TRP B 1 44 ? -6.516 -32.25 -0.727 1 76.38 44 TRP B C 1
ATOM 2886 O O . TRP B 1 44 ? -7.535 -31.641 -0.366 1 76.38 44 TRP B O 1
ATOM 2896 N N . ASP B 1 45 ? -6.719 -33.375 -1.397 1 66.69 45 ASP B N 1
ATOM 2897 C CA . ASP B 1 45 ? -7.824 -33.844 -2.23 1 66.69 45 ASP B CA 1
ATOM 2898 C C . ASP B 1 45 ? -9.117 -33.969 -1.422 1 66.69 45 ASP B C 1
ATOM 2900 O O . ASP B 1 45 ? -10.188 -33.562 -1.898 1 66.69 45 ASP B O 1
ATOM 2904 N N . ASP B 1 46 ? -9.109 -34.281 -0.217 1 74.12 46 ASP B N 1
ATOM 2905 C CA . ASP B 1 46 ? -10.438 -34.531 0.336 1 74.12 46 ASP B CA 1
ATOM 2906 C C . ASP B 1 46 ? -10.891 -33.406 1.249 1 74.12 46 ASP B C 1
ATOM 2908 O O . ASP B 1 46 ? -12.086 -33.219 1.465 1 74.12 46 ASP B O 1
ATOM 2912 N N . ASP B 1 47 ? -10.078 -32.562 1.443 1 85.75 47 ASP B N 1
ATOM 2913 C CA . ASP B 1 47 ? -10.406 -31.625 2.521 1 85.75 47 ASP B CA 1
ATOM 2914 C C . ASP B 1 47 ? -10.508 -30.188 2.004 1 85.75 47 ASP B C 1
ATOM 2916 O O . ASP B 1 47 ? -11.242 -29.375 2.562 1 85.75 47 ASP B O 1
ATOM 2920 N N . TYR B 1 48 ? -9.844 -29.953 0.859 1 91.81 48 TYR B N 1
ATOM 2921 C CA . TYR B 1 48 ? -9.766 -28.562 0.403 1 91.81 48 TYR B CA 1
ATOM 2922 C C . TYR B 1 48 ? -10 -28.484 -1.101 1 91.81 48 TYR B C 1
ATOM 2924 O O . TYR B 1 48 ? -9.695 -29.422 -1.839 1 91.81 48 TYR B O 1
ATOM 2932 N N . GLU B 1 49 ? -10.516 -27.422 -1.516 1 92.94 49 GLU B N 1
ATOM 2933 C CA . GLU B 1 49 ? -10.648 -27.047 -2.918 1 92.94 49 GLU B CA 1
ATOM 2934 C C . GLU B 1 49 ? -10.008 -25.688 -3.188 1 92.94 49 GLU B C 1
ATOM 2936 O O . GLU B 1 49 ? -10.359 -24.688 -2.561 1 92.94 49 GLU B O 1
ATOM 2941 N N . LEU B 1 50 ? -9.07 -25.734 -4.059 1 96.06 50 LEU B N 1
ATOM 2942 C CA . LEU B 1 50 ? -8.453 -24.469 -4.43 1 96.06 50 LEU B CA 1
ATOM 2943 C C . LEU B 1 50 ? -9.367 -23.672 -5.359 1 96.06 50 LEU B C 1
ATOM 2945 O O . LEU B 1 50 ? -9.688 -24.125 -6.461 1 96.06 50 LEU B O 1
ATOM 2949 N N . VAL B 1 51 ? -9.75 -22.469 -4.953 1 96.38 51 VAL B N 1
ATOM 2950 C CA . VAL B 1 51 ? -10.656 -21.688 -5.781 1 96.38 51 VAL B CA 1
ATOM 2951 C C . VAL B 1 51 ? -9.906 -20.484 -6.379 1 96.38 51 VAL B C 1
ATOM 2953 O O . VAL B 1 51 ? -10.398 -19.844 -7.309 1 96.38 51 VAL B O 1
ATOM 2956 N N . GLY B 1 52 ? -8.781 -20.219 -5.871 1 97.69 52 GLY B N 1
ATOM 2957 C CA . GLY B 1 52 ? -7.957 -19.156 -6.402 1 97.69 52 GLY B CA 1
ATOM 2958 C C . GLY B 1 52 ? -6.527 -19.188 -5.895 1 97.69 52 GLY B C 1
ATOM 2959 O O . GLY B 1 52 ? -6.27 -19.625 -4.777 1 97.69 52 GLY B O 1
ATOM 2960 N N . ILE B 1 53 ? -5.609 -18.719 -6.652 1 98.56 53 ILE B N 1
ATOM 2961 C CA . ILE B 1 53 ? -4.203 -18.641 -6.262 1 98.56 53 ILE B CA 1
ATOM 2962 C C . ILE B 1 53 ? -3.57 -17.391 -6.887 1 98.56 53 ILE B C 1
ATOM 2964 O O . ILE B 1 53 ? -3.824 -17.078 -8.055 1 98.56 53 ILE B O 1
ATOM 2968 N N . SER B 1 54 ? -2.895 -16.609 -6.086 1 97.88 54 SER B N 1
ATOM 2969 C CA . SER B 1 54 ? -2.258 -15.383 -6.543 1 97.88 54 SER B CA 1
ATOM 2970 C C . SER B 1 54 ? -0.786 -15.336 -6.145 1 97.88 54 SER B C 1
ATOM 2972 O O . SER B 1 54 ? -0.355 -16.078 -5.262 1 97.88 54 SER B O 1
ATOM 2974 N N . GLY B 1 55 ? -0.05 -14.492 -6.828 1 96.38 55 GLY B N 1
ATOM 2975 C CA . GLY B 1 55 ? 1.345 -14.328 -6.453 1 96.38 55 GLY B CA 1
ATOM 2976 C C . GLY B 1 55 ? 2.002 -13.133 -7.117 1 96.38 55 GLY B C 1
ATOM 2977 O O . GLY B 1 55 ? 1.471 -12.578 -8.086 1 96.38 55 GLY B O 1
ATOM 2978 N N . THR B 1 56 ? 3.102 -12.781 -6.562 1 92.5 56 THR B N 1
ATOM 2979 C CA . THR B 1 56 ? 3.953 -11.727 -7.102 1 92.5 56 THR B CA 1
ATOM 2980 C C . THR B 1 56 ? 5.398 -12.195 -7.207 1 92.5 56 THR B C 1
ATOM 2982 O O . THR B 1 56 ? 5.93 -12.805 -6.277 1 92.5 56 THR B O 1
ATOM 2985 N N . SER B 1 57 ? 6.055 -11.938 -8.375 1 90.56 57 SER B N 1
ATOM 2986 C CA . SER B 1 57 ? 7.445 -12.32 -8.602 1 90.56 57 SER B CA 1
ATOM 2987 C C . SER B 1 57 ? 7.641 -13.82 -8.406 1 90.56 57 SER B C 1
ATOM 2989 O O . SER B 1 57 ? 6.938 -14.625 -9.023 1 90.56 57 SER B O 1
ATOM 2991 N N . GLY B 1 58 ? 8.586 -14.195 -7.605 1 89.81 58 GLY B N 1
ATOM 2992 C CA . GLY B 1 58 ? 8.758 -15.609 -7.316 1 89.81 58 GLY B CA 1
ATOM 2993 C C . GLY B 1 58 ? 7.48 -16.281 -6.836 1 89.81 58 GLY B C 1
ATOM 2994 O O . GLY B 1 58 ? 7.266 -17.469 -7.082 1 89.81 58 GLY B O 1
ATOM 2995 N N . GLY B 1 59 ? 6.684 -15.531 -6.109 1 94.12 59 GLY B N 1
ATOM 2996 C CA . GLY B 1 59 ? 5.367 -16.031 -5.738 1 94.12 59 GLY B CA 1
ATOM 2997 C C . GLY B 1 59 ? 4.48 -16.312 -6.934 1 94.12 59 GLY B C 1
ATOM 2998 O O . GLY B 1 59 ? 3.719 -17.281 -6.926 1 94.12 59 GLY B O 1
ATOM 2999 N N . ALA B 1 60 ? 4.582 -15.484 -7.93 1 95.12 60 ALA B N 1
ATOM 3000 C CA . ALA B 1 60 ? 3.811 -15.688 -9.156 1 95.12 60 ALA B CA 1
ATOM 3001 C C . ALA B 1 60 ? 4.254 -16.953 -9.875 1 95.12 60 ALA B C 1
ATOM 3003 O O . ALA B 1 60 ? 3.43 -17.672 -10.445 1 95.12 60 ALA B O 1
ATOM 3004 N N . PHE B 1 61 ? 5.586 -17.25 -9.844 1 95.06 61 PHE B N 1
ATOM 3005 C CA . PHE B 1 61 ? 6.09 -18.484 -10.43 1 95.06 61 PHE B CA 1
ATOM 3006 C C . PHE B 1 61 ? 5.449 -19.688 -9.766 1 95.06 61 PHE B C 1
ATOM 3008 O O . PHE B 1 61 ? 4.984 -20.609 -10.453 1 95.06 61 PHE B O 1
ATOM 3015 N N . ASN B 1 62 ? 5.457 -19.625 -8.516 1 97.62 62 ASN B N 1
ATOM 3016 C CA . ASN B 1 62 ? 4.883 -20.734 -7.754 1 97.62 62 ASN B CA 1
ATOM 3017 C C . ASN B 1 62 ? 3.385 -20.875 -8.016 1 97.62 62 ASN B C 1
ATOM 3019 O O . ASN B 1 62 ? 2.898 -21.984 -8.266 1 97.62 62 ASN B O 1
ATOM 3023 N N . ALA B 1 63 ? 2.666 -19.781 -7.93 1 98.25 63 ALA B N 1
ATOM 3024 C CA . ALA B 1 63 ? 1.222 -19.781 -8.141 1 98.25 63 ALA B CA 1
ATOM 3025 C C . ALA B 1 63 ? 0.868 -20.344 -9.516 1 98.25 63 ALA B C 1
ATOM 3027 O O . ALA B 1 63 ? -0.012 -21.203 -9.633 1 98.25 63 ALA B O 1
ATOM 3028 N N . LEU B 1 64 ? 1.587 -19.891 -10.508 1 98.25 64 LEU B N 1
ATOM 3029 C CA . LEU B 1 64 ? 1.345 -20.297 -11.891 1 98.25 64 LEU B CA 1
ATOM 3030 C C . LEU B 1 64 ? 1.628 -21.797 -12.055 1 98.25 64 LEU B C 1
ATOM 3032 O O . LEU B 1 64 ? 0.829 -22.516 -12.656 1 98.25 64 LEU B O 1
ATOM 3036 N N . ALA B 1 65 ? 2.77 -22.266 -11.57 1 98.25 65 ALA B N 1
ATOM 3037 C CA . ALA B 1 65 ? 3.168 -23.656 -11.711 1 98.25 65 ALA B CA 1
ATOM 3038 C C . ALA B 1 65 ? 2.146 -24.594 -11.062 1 98.25 65 ALA B C 1
ATOM 3040 O O . ALA B 1 65 ? 1.732 -25.578 -11.656 1 98.25 65 ALA B O 1
ATOM 3041 N N . VAL B 1 66 ? 1.728 -24.25 -9.875 1 98.12 66 VAL B N 1
ATOM 3042 C CA . VAL B 1 66 ? 0.764 -25.078 -9.148 1 98.12 66 VAL B CA 1
ATOM 3043 C C . VAL B 1 66 ? -0.586 -25.047 -9.859 1 98.12 66 VAL B C 1
ATOM 3045 O O . VAL B 1 66 ? -1.219 -26.078 -10.047 1 98.12 66 VAL B O 1
ATOM 3048 N N . TRP B 1 67 ? -1.029 -23.828 -10.227 1 98.31 67 TRP B N 1
ATOM 3049 C CA . TRP B 1 67 ? -2.285 -23.688 -10.953 1 98.31 67 TRP B CA 1
ATOM 3050 C C . TRP B 1 67 ? -2.289 -24.562 -12.203 1 98.31 67 TRP B C 1
ATOM 3052 O O . TRP B 1 67 ? -3.221 -25.344 -12.422 1 98.31 67 TRP B O 1
ATOM 3062 N N . TYR B 1 68 ? -1.234 -24.438 -12.977 1 98.06 68 TYR B N 1
ATOM 3063 C CA . TYR B 1 68 ? -1.126 -25.156 -14.242 1 98.06 68 TYR B CA 1
ATOM 3064 C C . TYR B 1 68 ? -1.193 -26.672 -14.023 1 98.06 68 TYR B C 1
ATOM 3066 O O . TYR B 1 68 ? -1.945 -27.359 -14.711 1 98.06 68 TYR B O 1
ATOM 3074 N N . GLY B 1 69 ? -0.409 -27.156 -13.078 1 97.38 69 GLY B N 1
ATOM 3075 C CA . GLY B 1 69 ? -0.427 -28.578 -12.789 1 97.38 69 GLY B CA 1
ATOM 3076 C C . GLY B 1 69 ? -1.783 -29.078 -12.32 1 97.38 69 GLY B C 1
ATOM 3077 O O . GLY B 1 69 ? -2.229 -30.141 -12.727 1 97.38 69 GLY B O 1
ATOM 3078 N N . LEU B 1 70 ? -2.422 -28.297 -11.523 1 95.5 70 LEU B N 1
ATOM 3079 C CA . LEU B 1 70 ? -3.711 -28.688 -10.961 1 95.5 70 LEU B CA 1
ATOM 3080 C C . LEU B 1 70 ? -4.77 -28.797 -12.055 1 95.5 70 LEU B C 1
ATOM 3082 O O . LEU B 1 70 ? -5.539 -29.75 -12.094 1 95.5 70 LEU B O 1
ATOM 3086 N N . VAL B 1 71 ? -4.828 -27.828 -12.945 1 96.12 71 VAL B N 1
ATOM 3087 C CA . VAL B 1 71 ? -5.922 -27.75 -13.906 1 96.12 71 VAL B CA 1
ATOM 3088 C C . VAL B 1 71 ? -5.648 -28.703 -15.07 1 96.12 71 VAL B C 1
ATOM 3090 O O . VAL B 1 71 ? -6.57 -29.109 -15.773 1 96.12 71 VAL B O 1
ATOM 3093 N N . THR B 1 72 ? -4.418 -29.047 -15.312 1 96.06 72 THR B N 1
ATOM 3094 C CA . THR B 1 72 ? -4.102 -29.938 -16.422 1 96.06 72 THR B CA 1
ATOM 3095 C C . THR B 1 72 ? -4.266 -31.406 -16.016 1 96.06 72 THR B C 1
ATOM 3097 O O . THR B 1 72 ? -4.68 -32.25 -16.812 1 96.06 72 THR B O 1
ATOM 3100 N N . ASP B 1 73 ? -3.969 -31.75 -14.781 1 94.69 73 ASP B N 1
ATOM 3101 C CA . ASP B 1 73 ? -4.004 -33.156 -14.414 1 94.69 73 ASP B CA 1
ATOM 3102 C C . ASP B 1 73 ? -4.441 -33.344 -12.961 1 94.69 73 ASP B C 1
ATOM 3104 O O . ASP B 1 73 ? -5.379 -34.094 -12.68 1 94.69 73 ASP B O 1
ATOM 3108 N N . GLY B 1 74 ? -3.709 -32.625 -12.039 1 93.69 74 GLY B N 1
ATOM 3109 C CA . GLY B 1 74 ? -4.07 -32.781 -10.633 1 93.69 74 GLY B CA 1
ATOM 3110 C C . GLY B 1 74 ? -2.945 -32.406 -9.688 1 93.69 74 GLY B C 1
ATOM 3111 O O . GLY B 1 74 ? -1.929 -31.844 -10.102 1 93.69 74 GLY B O 1
ATOM 3112 N N . PRO B 1 75 ? -3.09 -32.75 -8.398 1 94.81 75 PRO B N 1
ATOM 3113 C CA . PRO B 1 75 ? -2.152 -32.281 -7.367 1 94.81 75 PRO B CA 1
ATOM 3114 C C . PRO B 1 75 ? -0.75 -32.844 -7.555 1 94.81 75 PRO B C 1
ATOM 3116 O O . PRO B 1 75 ? 0.241 -32.156 -7.289 1 94.81 75 PRO B O 1
ATOM 3119 N N . GLU B 1 76 ? -0.672 -34.062 -7.93 1 95.06 76 GLU B N 1
ATOM 3120 C CA . GLU B 1 76 ? 0.643 -34.688 -8.109 1 95.06 76 GLU B CA 1
ATOM 3121 C C . GLU B 1 76 ? 1.425 -33.969 -9.219 1 95.06 76 GLU B C 1
ATOM 3123 O O . GLU B 1 76 ? 2.615 -33.688 -9.07 1 95.06 76 GLU B O 1
ATOM 3128 N N . THR B 1 77 ? 0.764 -33.75 -10.273 1 96.69 77 THR B N 1
ATOM 3129 C CA . THR B 1 77 ? 1.402 -33.031 -11.375 1 96.69 77 THR B CA 1
ATOM 3130 C C . THR B 1 77 ? 1.775 -31.609 -10.953 1 96.69 77 THR B C 1
ATOM 3132 O O . THR B 1 77 ? 2.836 -31.094 -11.328 1 96.6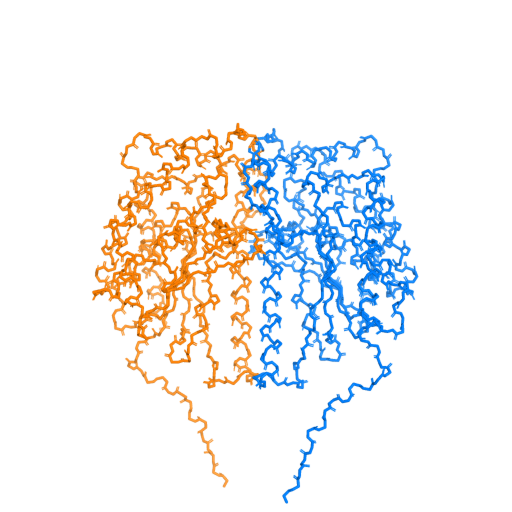9 77 THR B O 1
ATOM 3135 N N . ALA B 1 78 ? 0.923 -30.969 -10.234 1 97.25 78 ALA B N 1
ATOM 3136 C CA . ALA B 1 78 ? 1.218 -29.641 -9.719 1 97.25 78 ALA B CA 1
ATOM 3137 C C . ALA B 1 78 ? 2.506 -29.641 -8.898 1 97.25 78 ALA B C 1
ATOM 3139 O O . ALA B 1 78 ? 3.354 -28.766 -9.062 1 97.25 78 ALA B O 1
ATOM 3140 N N . ARG B 1 79 ? 2.666 -30.656 -8.062 1 97.06 79 ARG B N 1
ATOM 3141 C CA . ARG B 1 79 ? 3.865 -30.797 -7.246 1 97.06 79 ARG B CA 1
ATOM 3142 C C . ARG B 1 79 ? 5.105 -30.969 -8.117 1 97.06 79 ARG B C 1
ATOM 3144 O O . ARG B 1 79 ? 6.152 -30.375 -7.84 1 97.06 79 ARG B O 1
ATOM 3151 N N . GLU B 1 80 ? 4.93 -31.703 -9.086 1 97.38 80 GLU B N 1
ATOM 3152 C CA . GLU B 1 80 ? 6.051 -31.969 -9.984 1 97.38 80 GLU B CA 1
ATOM 3153 C C . GLU B 1 80 ? 6.438 -30.719 -10.766 1 97.38 80 GLU B C 1
ATOM 3155 O O . GLU B 1 80 ? 7.621 -30.406 -10.898 1 97.38 80 GLU B O 1
ATOM 3160 N N . VAL B 1 81 ? 5.48 -30.047 -11.305 1 97.62 81 VAL B N 1
ATOM 3161 C CA . VAL B 1 81 ? 5.73 -28.875 -12.141 1 97.62 81 VAL B CA 1
ATOM 3162 C C . VAL B 1 81 ? 6.438 -27.797 -11.312 1 97.62 81 VAL B C 1
ATOM 3164 O O . VAL B 1 81 ? 7.465 -27.266 -11.742 1 97.62 81 VAL B O 1
ATOM 3167 N N . VAL B 1 82 ? 5.922 -27.5 -10.125 1 97.75 82 VAL B N 1
ATOM 3168 C CA . VAL B 1 82 ? 6.516 -26.438 -9.32 1 97.75 82 VAL B CA 1
ATOM 3169 C C . VAL B 1 82 ? 7.91 -26.859 -8.852 1 97.75 82 VAL B C 1
ATOM 3171 O O . VAL B 1 82 ? 8.836 -26.047 -8.836 1 97.75 82 VAL B O 1
ATOM 3174 N N . GLY B 1 83 ? 8.07 -28.125 -8.492 1 95.44 83 GLY B N 1
ATOM 3175 C CA . GLY B 1 83 ? 9.383 -28.625 -8.117 1 95.44 83 GLY B CA 1
ATOM 3176 C C . GLY B 1 83 ? 10.398 -28.531 -9.234 1 95.44 83 GLY B C 1
ATOM 3177 O O . GLY B 1 83 ? 11.508 -28.031 -9.031 1 95.44 83 GLY B O 1
ATOM 3178 N N . SER B 1 84 ? 10.047 -28.969 -10.383 1 95.62 84 SER B N 1
ATOM 3179 C CA . SER B 1 84 ? 10.945 -28.969 -11.531 1 95.62 84 SER B CA 1
ATOM 3180 C C . SER B 1 84 ? 11.297 -27.562 -11.969 1 95.62 84 SER B C 1
ATOM 3182 O O . SER B 1 84 ? 12.414 -27.297 -12.422 1 95.62 84 SER B O 1
ATOM 3184 N N . LEU B 1 85 ? 10.344 -26.719 -11.898 1 94.25 85 LEU B N 1
ATOM 3185 C CA . LEU B 1 85 ? 10.594 -25.328 -12.219 1 94.25 85 LEU B CA 1
ATOM 3186 C C . LEU B 1 85 ? 11.711 -24.75 -11.352 1 94.25 85 LEU B C 1
ATOM 3188 O O . LEU B 1 85 ? 12.633 -24.125 -11.859 1 94.25 85 LEU B O 1
ATOM 3192 N N . TRP B 1 86 ? 11.664 -24.984 -10.102 1 91.62 86 TRP B N 1
ATOM 3193 C CA . TRP B 1 86 ? 12.664 -24.453 -9.18 1 91.62 86 TRP B CA 1
ATOM 3194 C C . TRP B 1 86 ? 14.008 -25.141 -9.383 1 91.62 86 TRP B C 1
ATOM 3196 O O . TRP B 1 86 ? 15.062 -24.531 -9.203 1 91.62 86 TRP B O 1
ATOM 3206 N N . ASP B 1 87 ? 14 -26.422 -9.75 1 90.56 87 ASP B N 1
ATOM 3207 C CA . ASP B 1 87 ? 15.242 -27.094 -10.094 1 90.56 87 ASP B CA 1
ATOM 3208 C C . ASP B 1 87 ? 15.945 -26.406 -11.266 1 90.56 87 ASP B C 1
ATOM 3210 O O . ASP B 1 87 ? 17.172 -26.234 -11.25 1 90.56 87 ASP B O 1
ATOM 3214 N N . ASP B 1 88 ? 15.195 -25.984 -12.18 1 88.75 88 ASP B N 1
ATOM 3215 C CA . ASP B 1 88 ? 15.758 -25.359 -13.375 1 88.75 88 ASP B CA 1
ATOM 3216 C C . ASP B 1 88 ? 16.156 -23.906 -13.102 1 88.75 88 ASP B C 1
ATOM 3218 O O . ASP B 1 88 ? 17.031 -23.375 -13.766 1 88.75 88 ASP B O 1
ATOM 3222 N N . LEU B 1 89 ? 15.453 -23.266 -12.227 1 82.5 89 LEU B N 1
ATOM 3223 C CA . LEU B 1 89 ? 15.805 -21.891 -11.875 1 82.5 89 LEU B CA 1
ATOM 3224 C C . LEU B 1 89 ? 17.078 -21.859 -11.039 1 82.5 89 LEU B C 1
ATOM 3226 O O . LEU B 1 89 ? 17.766 -20.828 -11 1 82.5 89 LEU B O 1
ATOM 3230 N N . ALA B 1 90 ? 17.391 -22.828 -10.148 1 70.81 90 ALA B N 1
ATOM 3231 C CA . ALA B 1 90 ? 18.609 -22.922 -9.359 1 70.81 90 ALA B CA 1
ATOM 3232 C C . ALA B 1 90 ? 19.844 -22.953 -10.258 1 70.81 90 ALA B C 1
ATOM 3234 O O . ALA B 1 90 ? 19.766 -23.422 -11.398 1 70.81 90 ALA B O 1
ATOM 3235 N N . VAL B 1 91 ? 21.047 -21.969 -9.914 1 58.78 91 VAL B N 1
ATOM 3236 C CA . VAL B 1 91 ? 22.297 -21.734 -10.656 1 58.78 91 VAL B CA 1
ATOM 3237 C C . VAL B 1 91 ? 22.812 -23.062 -11.203 1 58.78 91 VAL B C 1
ATOM 3239 O O . VAL B 1 91 ? 23.016 -24.016 -10.453 1 58.78 91 VAL B O 1
ATOM 3242 N N . SER B 1 92 ? 22.625 -23.469 -12.32 1 47.97 92 SER B N 1
ATOM 3243 C CA . SER B 1 92 ? 23.578 -24.453 -12.828 1 47.97 92 SER B CA 1
ATOM 3244 C C . SER B 1 92 ? 24.969 -23.859 -13.016 1 47.97 92 SER B C 1
ATOM 3246 O O . SER B 1 92 ? 25.969 -24.562 -12.867 1 47.97 92 SER B O 1
ATOM 3248 N N . GLY B 1 93 ? 25.375 -22.812 -14.117 1 41.31 93 GLY B N 1
ATOM 3249 C CA . GLY B 1 93 ? 26.656 -22.359 -14.617 1 41.31 93 GLY B CA 1
ATOM 3250 C C . GLY B 1 93 ? 27.094 -21.047 -14.016 1 41.31 93 GLY B C 1
ATOM 3251 O O . GLY B 1 93 ? 26.328 -20.391 -13.312 1 41.31 93 GLY B O 1
ATOM 3252 N N . VAL B 1 94 ? 28.453 -20.547 -14.141 1 39.91 94 VAL B N 1
ATOM 3253 C CA . VAL B 1 94 ? 29.344 -19.438 -13.781 1 39.91 94 VAL B CA 1
ATOM 3254 C C . VAL B 1 94 ? 28.609 -18.109 -13.945 1 39.91 94 VAL B C 1
ATOM 3256 O O . VAL B 1 94 ? 28.812 -17.188 -13.156 1 39.91 94 VAL B O 1
ATOM 3259 N N . GLN B 1 95 ? 28.031 -17.891 -14.953 1 39.59 95 GLN B N 1
ATOM 3260 C CA . GLN B 1 95 ? 27.438 -16.609 -15.367 1 39.59 95 GLN B CA 1
ATOM 3261 C C . GLN B 1 95 ? 26.266 -16.234 -14.484 1 39.59 95 GLN B C 1
ATOM 3263 O O . GLN B 1 95 ? 25.984 -15.047 -14.273 1 39.59 95 GLN B O 1
ATOM 3268 N N . ASP B 1 96 ? 25.578 -17.109 -13.961 1 44.44 96 ASP B N 1
ATOM 3269 C CA . ASP B 1 96 ? 24.359 -16.938 -13.172 1 44.44 96 ASP B CA 1
ATOM 3270 C C . ASP B 1 96 ? 24.672 -16.422 -11.773 1 44.44 96 ASP B C 1
ATOM 3272 O O . ASP B 1 96 ? 23.891 -15.68 -11.188 1 44.44 96 ASP B O 1
ATOM 3276 N N . ARG B 1 97 ? 25.891 -16.703 -11.383 1 42.59 97 ARG B N 1
ATOM 3277 C CA . ARG B 1 97 ? 26.453 -16.188 -10.133 1 42.59 97 ARG B CA 1
ATOM 3278 C C . ARG B 1 97 ? 26.609 -14.672 -10.188 1 42.59 97 ARG B C 1
ATOM 3280 O O . ARG B 1 97 ? 26.438 -13.992 -9.172 1 42.59 97 ARG B O 1
ATOM 3287 N N . TRP B 1 98 ? 27.031 -14.281 -11.336 1 38.25 98 TRP B N 1
ATOM 3288 C CA . TRP B 1 98 ? 27.297 -12.859 -11.516 1 38.25 98 TRP B CA 1
ATOM 3289 C C . TRP B 1 98 ? 26.016 -12.047 -11.383 1 38.25 98 TRP B C 1
ATOM 3291 O O . TRP B 1 98 ? 25.984 -11.023 -10.688 1 38.25 98 TRP B O 1
ATOM 3301 N N . VAL B 1 99 ? 25.078 -12.562 -12.086 1 42.12 99 VAL B N 1
ATOM 3302 C CA . VAL B 1 99 ? 23.797 -11.883 -11.977 1 42.12 99 VAL B CA 1
ATOM 3303 C C . VAL B 1 99 ? 23.297 -11.953 -10.539 1 42.12 99 VAL B C 1
ATOM 3305 O O . VAL B 1 99 ? 22.688 -11 -10.031 1 42.12 99 VAL B O 1
ATOM 3308 N N . ASN B 1 100 ? 23.703 -13 -9.906 1 43.97 100 ASN B N 1
ATOM 3309 C CA . ASN B 1 100 ? 23.375 -13.195 -8.5 1 43.97 100 ASN B CA 1
ATOM 3310 C C . ASN B 1 100 ? 24.062 -12.156 -7.617 1 43.97 100 ASN B C 1
ATOM 3312 O O . ASN B 1 100 ? 23.438 -11.602 -6.703 1 43.97 100 ASN B O 1
ATOM 3316 N N . SER B 1 101 ? 25.344 -12.125 -7.895 1 41.41 101 SER B N 1
ATOM 3317 C CA . SER B 1 101 ? 26.141 -11.164 -7.145 1 41.41 101 SER B CA 1
ATOM 3318 C C . SER B 1 101 ? 25.688 -9.734 -7.406 1 41.41 101 SER B C 1
ATOM 3320 O O . SER B 1 101 ? 25.688 -8.906 -6.496 1 41.41 101 SER B O 1
ATOM 3322 N N . MET B 1 102 ? 25.453 -9.594 -8.586 1 39.53 102 MET B N 1
ATOM 3323 C CA . MET B 1 102 ? 25.062 -8.242 -8.992 1 39.53 102 MET B CA 1
ATOM 3324 C C . MET B 1 102 ? 23.734 -7.844 -8.352 1 39.53 102 MET B C 1
ATOM 3326 O O . MET B 1 102 ? 23.594 -6.723 -7.859 1 39.53 102 MET B O 1
ATOM 3330 N N . VAL B 1 103 ? 22.906 -8.836 -8.375 1 42.94 103 VAL B N 1
ATOM 3331 C CA . VAL B 1 103 ? 21.562 -8.633 -7.832 1 42.94 103 VAL B CA 1
ATOM 3332 C C . VAL B 1 103 ? 21.641 -8.539 -6.309 1 42.94 103 VAL B C 1
ATOM 3334 O O . VAL B 1 103 ? 20.938 -7.727 -5.699 1 42.94 103 VAL B O 1
ATOM 3337 N N . THR B 1 104 ? 22.547 -9.391 -5.785 1 43.75 104 THR B N 1
ATOM 3338 C CA . THR B 1 104 ? 22.781 -9.312 -4.348 1 43.75 104 THR B CA 1
ATOM 3339 C C . THR B 1 104 ? 23.391 -7.965 -3.969 1 43.75 104 THR B C 1
ATOM 3341 O O . THR B 1 104 ? 23.016 -7.379 -2.949 1 43.75 104 THR B O 1
ATOM 3344 N N . SER B 1 105 ? 24.328 -7.746 -4.789 1 39.81 105 SER B N 1
ATOM 3345 C CA . SER B 1 105 ? 25.047 -6.496 -4.543 1 39.81 105 SER B CA 1
ATOM 3346 C C . SER B 1 105 ? 24.156 -5.289 -4.797 1 39.81 105 SER B C 1
ATOM 3348 O O . SER B 1 105 ? 24.188 -4.316 -4.039 1 39.81 105 SER B O 1
ATOM 3350 N N . LEU B 1 106 ? 23.469 -5.484 -5.867 1 40.81 106 LEU B N 1
ATOM 3351 C CA . LEU B 1 106 ? 22.562 -4.383 -6.215 1 40.81 106 LEU B CA 1
ATOM 3352 C C . LEU B 1 106 ? 21.484 -4.207 -5.16 1 40.81 106 LEU B C 1
ATOM 3354 O O . LEU B 1 106 ? 21.109 -3.08 -4.82 1 40.81 106 LEU B O 1
ATOM 3358 N N . SER B 1 107 ? 21.047 -5.367 -4.668 1 42.12 107 SER B N 1
ATOM 3359 C CA . SER B 1 107 ? 20.094 -5.406 -3.562 1 42.12 107 SER B CA 1
ATOM 3360 C C . SER B 1 107 ? 20.703 -4.832 -2.287 1 42.12 107 SER B C 1
ATOM 3362 O O . SER B 1 107 ? 20.031 -4.117 -1.538 1 42.12 107 SER B O 1
ATOM 3364 N N . ARG B 1 108 ? 21.891 -5.379 -2.113 1 42.16 108 ARG B N 1
ATOM 3365 C CA . ARG B 1 108 ? 22.656 -4.812 -1.009 1 42.16 108 ARG B CA 1
ATOM 3366 C C . ARG B 1 108 ? 22.875 -3.318 -1.203 1 42.16 108 ARG B C 1
ATOM 3368 O O . ARG B 1 108 ? 22.828 -2.547 -0.242 1 42.16 108 ARG B O 1
ATOM 3375 N N . MET B 1 109 ? 23.297 -3.135 -2.367 1 37.91 109 MET B N 1
ATOM 3376 C CA . MET B 1 109 ? 23.672 -1.763 -2.703 1 37.91 109 MET B CA 1
ATOM 3377 C C . MET B 1 109 ? 22.453 -0.85 -2.688 1 37.91 109 MET B C 1
ATOM 3379 O O . MET B 1 109 ? 22.531 0.288 -2.221 1 37.91 109 MET B O 1
ATOM 3383 N N . GLU B 1 110 ? 21.359 -1.344 -3.262 1 40.5 110 GLU B N 1
ATOM 3384 C CA . GLU B 1 110 ? 20.062 -0.656 -3.199 1 40.5 110 GLU B CA 1
ATOM 3385 C C . GLU B 1 110 ? 19.609 -0.467 -1.754 1 40.5 110 GLU B C 1
ATOM 3387 O O . GLU B 1 110 ? 19.094 0.593 -1.395 1 40.5 110 GLU B O 1
ATOM 3392 N N . SER B 1 111 ? 19.812 -1.514 -1.015 1 38.38 111 SER B N 1
ATOM 3393 C CA . SER B 1 111 ? 19.469 -1.513 0.406 1 38.38 111 SER B CA 1
ATOM 3394 C C . SER B 1 111 ? 20.422 -0.619 1.196 1 38.38 111 SER B C 1
ATOM 3396 O O . SER B 1 111 ? 20.031 -0.032 2.209 1 38.38 111 SER B O 1
ATOM 3398 N N . ALA B 1 112 ? 21.75 -0.792 0.791 1 33.19 112 ALA B N 1
ATOM 3399 C CA . ALA B 1 112 ? 22.828 -0.131 1.532 1 33.19 112 ALA B CA 1
ATOM 3400 C C . ALA B 1 112 ? 23.016 1.305 1.055 1 33.19 112 ALA B C 1
ATOM 3402 O O . ALA B 1 112 ? 23.906 2.012 1.536 1 33.19 112 ALA B O 1
ATOM 3403 N N . GLY B 1 113 ? 22.172 1.842 0.324 1 32.81 113 GLY B N 1
ATOM 3404 C CA . GLY B 1 113 ? 22.312 3.211 -0.145 1 32.81 113 GLY B CA 1
ATOM 3405 C C . GLY B 1 113 ? 23.562 3.42 -0.979 1 32.81 113 GLY B C 1
ATOM 3406 O O . GLY B 1 113 ? 24.016 4.555 -1.17 1 32.81 113 GLY B O 1
ATOM 3407 N N . PHE B 1 114 ? 24.5 2.432 -1.198 1 29.41 114 PHE B N 1
ATOM 3408 C CA . PHE B 1 114 ? 25.766 2.605 -1.881 1 29.41 114 PHE B CA 1
ATOM 3409 C C . PHE B 1 114 ? 25.562 2.902 -3.361 1 29.41 114 PHE B C 1
ATOM 3411 O O . PHE B 1 114 ? 24.594 2.412 -3.967 1 29.41 114 PHE B O 1
ATOM 3418 N N . PRO B 1 115 ? 26.344 3.932 -3.893 1 30.09 115 PRO B N 1
ATOM 3419 C CA . PRO B 1 115 ? 26.453 4.18 -5.332 1 30.09 115 PRO B CA 1
ATOM 3420 C C . PRO B 1 115 ? 26.656 2.898 -6.141 1 30.09 115 PRO B C 1
ATOM 3422 O O . PRO B 1 115 ? 27.594 2.141 -5.875 1 30.09 115 PRO B O 1
ATOM 3425 N N . LEU B 1 116 ? 25.828 2.072 -6.383 1 34.44 116 LEU B N 1
ATOM 3426 C CA . LEU B 1 116 ? 26.203 1.102 -7.402 1 34.44 116 LEU B CA 1
ATOM 3427 C C . LEU B 1 116 ? 26.891 1.791 -8.586 1 34.44 116 LEU B C 1
ATOM 3429 O O . LEU B 1 116 ? 26.594 2.957 -8.867 1 34.44 116 LEU B O 1
ATOM 3433 N N . PRO B 1 117 ? 28.047 1.506 -8.953 1 33.97 117 PRO B N 1
ATOM 3434 C CA . PRO B 1 117 ? 28.391 1.989 -10.297 1 33.97 117 PRO B CA 1
ATOM 3435 C C . PRO B 1 117 ? 27.172 2.037 -11.227 1 33.97 117 PRO B C 1
ATOM 3437 O O . PRO B 1 117 ? 26.328 1.141 -11.188 1 33.97 117 PRO B O 1
ATOM 3440 N N . VAL B 1 118 ? 26.562 3.262 -11.508 1 39.47 118 VAL B N 1
ATOM 3441 C CA . VAL B 1 118 ? 25.453 3.742 -12.328 1 39.47 118 VAL B CA 1
ATOM 3442 C C . VAL B 1 118 ? 25.25 2.801 -13.516 1 39.47 118 VAL B C 1
ATOM 3444 O O . VAL B 1 118 ? 25.703 3.08 -14.625 1 39.47 118 VAL B O 1
ATOM 3447 N N . VAL B 1 119 ? 25.797 1.649 -13.508 1 36.47 119 VAL B N 1
ATOM 3448 C CA . VAL B 1 119 ? 25.516 1.023 -14.797 1 36.47 119 VAL B CA 1
ATOM 3449 C C . VAL B 1 119 ? 24.031 0.677 -14.875 1 36.47 119 VAL B C 1
ATOM 3451 O O . VAL B 1 119 ? 23.516 -0.065 -14.031 1 36.47 119 VAL B O 1
ATOM 3454 N N . SER B 1 120 ? 23.234 1.578 -15.43 1 44.44 120 SER B N 1
ATOM 3455 C CA . SER B 1 120 ? 21.828 1.381 -15.781 1 44.44 120 SER B CA 1
ATOM 3456 C C . SER B 1 120 ? 21.594 -0.003 -16.375 1 44.44 120 SER B C 1
ATOM 3458 O O . SER B 1 120 ? 22.422 -0.495 -17.156 1 44.44 120 SER B O 1
ATOM 3460 N N . PRO B 1 121 ? 20.719 -0.921 -15.797 1 47.19 121 PRO B N 1
ATOM 3461 C CA . PRO B 1 121 ? 20.422 -2.205 -16.438 1 47.19 121 PRO B CA 1
ATOM 3462 C C . PRO B 1 121 ? 20.281 -2.082 -17.953 1 47.19 121 PRO B C 1
ATOM 3464 O O . PRO B 1 121 ? 20.406 -3.08 -18.672 1 47.19 121 PRO B O 1
ATOM 3467 N N . TYR B 1 122 ? 20.047 -0.847 -18.359 1 46.09 122 TYR B N 1
ATOM 3468 C CA . TYR B 1 122 ? 19.891 -0.65 -19.797 1 46.09 122 TYR B CA 1
ATOM 3469 C C . TYR B 1 122 ? 21.25 -0.616 -20.484 1 46.09 122 TYR B C 1
ATOM 3471 O O . TYR B 1 122 ? 21.312 -0.667 -21.719 1 46.09 122 TYR B O 1
ATOM 3479 N N . GLN B 1 123 ? 22.219 -0.453 -19.641 1 43.69 123 GLN B N 1
ATOM 3480 C CA . GLN B 1 123 ? 23.516 -0.285 -20.266 1 43.69 123 GLN B CA 1
ATOM 3481 C C . GLN B 1 123 ? 24.359 -1.555 -20.156 1 43.69 123 GLN B C 1
ATOM 3483 O O . GLN B 1 123 ? 25.453 -1.637 -20.719 1 43.69 123 GLN B O 1
ATOM 3488 N N . ILE B 1 124 ? 23.906 -2.518 -19.297 1 45.88 124 ILE B N 1
ATOM 3489 C CA . ILE B 1 124 ? 24.703 -3.74 -19.203 1 45.88 124 ILE B CA 1
ATOM 3490 C C . ILE B 1 124 ? 23.906 -4.91 -19.781 1 45.88 124 ILE B C 1
ATOM 3492 O O . ILE B 1 124 ? 22.719 -5.078 -19.469 1 45.88 124 ILE B O 1
ATOM 3496 N N . PRO B 1 125 ? 24.406 -5.562 -20.844 1 47.78 125 PRO B N 1
ATOM 3497 C CA . PRO B 1 125 ? 23.734 -6.695 -21.484 1 47.78 125 PRO B CA 1
ATOM 3498 C C . PRO B 1 125 ? 23.266 -7.75 -20.484 1 47.78 125 PRO B C 1
ATOM 3500 O O . PRO B 1 125 ? 22.469 -8.625 -20.828 1 47.78 125 PRO B O 1
ATOM 3503 N N . GLY B 1 126 ? 23.469 -7.645 -19.172 1 47.94 126 GLY B N 1
ATOM 3504 C CA . GLY B 1 126 ? 23.25 -8.648 -18.141 1 47.94 126 GLY B CA 1
ATOM 3505 C C . GLY B 1 126 ? 21.797 -8.828 -17.781 1 47.94 126 GLY B C 1
ATOM 3506 O O . GLY B 1 126 ? 21.25 -9.938 -17.891 1 47.94 126 GLY B O 1
ATOM 3507 N N . PRO B 1 127 ? 21.047 -7.797 -17.625 1 53.69 127 PRO B N 1
ATOM 3508 C CA . PRO B 1 127 ? 19.656 -7.914 -17.188 1 53.69 127 PRO B CA 1
ATOM 3509 C C . PRO B 1 127 ? 18.766 -8.547 -18.25 1 53.69 127 PRO B C 1
ATOM 3511 O O . PRO B 1 127 ? 17.859 -9.328 -17.922 1 53.69 127 PRO B O 1
ATOM 3514 N N . GLU B 1 128 ? 19.078 -8.43 -19.453 1 63.22 128 GLU B N 1
ATOM 3515 C CA . GLU B 1 128 ? 18.297 -9.023 -20.531 1 63.22 128 GLU B CA 1
ATOM 3516 C C . GLU B 1 128 ? 18.516 -10.531 -20.609 1 63.22 128 GLU B C 1
ATOM 3518 O O . GLU B 1 128 ? 17.562 -11.281 -20.875 1 63.22 128 GLU B O 1
ATOM 3523 N N . ALA B 1 129 ? 19.672 -10.93 -20.266 1 64.69 129 ALA B N 1
ATOM 3524 C CA . ALA B 1 129 ? 19.969 -12.359 -20.281 1 64.69 129 ALA B CA 1
ATOM 3525 C C . ALA B 1 129 ? 19.234 -13.086 -19.172 1 64.69 129 ALA B C 1
ATOM 3527 O O . ALA B 1 129 ? 18.75 -14.203 -19.359 1 64.69 129 ALA B O 1
ATOM 3528 N N . GLY B 1 130 ? 19.094 -12.422 -18.125 1 71.81 130 GLY B N 1
ATOM 3529 C CA . GLY B 1 130 ? 18.359 -13 -17.016 1 71.81 130 GLY B CA 1
ATOM 3530 C C . GLY B 1 130 ? 16.875 -13.164 -17.297 1 71.81 130 GLY B C 1
ATOM 3531 O O . GLY B 1 130 ? 16.297 -14.219 -17.016 1 71.81 130 GLY B O 1
ATOM 3532 N N . LYS B 1 131 ? 16.359 -12.219 -17.906 1 79.38 131 LYS B N 1
ATOM 3533 C CA . LYS B 1 131 ? 14.938 -12.266 -18.266 1 79.38 131 LYS B CA 1
ATOM 3534 C C . LYS B 1 131 ? 14.672 -13.367 -19.281 1 79.38 131 LYS B C 1
ATOM 3536 O O . LYS B 1 131 ? 13.664 -14.07 -19.203 1 79.38 131 LYS B O 1
ATOM 3541 N N . GLN B 1 132 ? 15.539 -13.484 -20.188 1 84.12 132 GLN B N 1
ATOM 3542 C CA . GLN B 1 132 ? 15.383 -14.508 -21.219 1 84.12 132 GLN B CA 1
ATOM 3543 C C . GLN B 1 132 ? 15.484 -15.906 -20.625 1 84.12 132 GLN B C 1
ATOM 3545 O O . GLN B 1 132 ? 14.75 -16.812 -21.031 1 84.12 132 GLN B O 1
ATOM 3550 N N . ARG B 1 133 ? 16.375 -16.047 -19.75 1 83.44 133 ARG B N 1
ATOM 3551 C CA . ARG B 1 133 ? 16.516 -17.344 -19.078 1 83.44 133 ARG B CA 1
ATOM 3552 C C . ARG B 1 133 ? 15.234 -17.719 -18.328 1 83.44 133 ARG B C 1
ATOM 3554 O O . ARG B 1 133 ? 14.781 -18.859 -18.391 1 83.44 133 ARG B O 1
ATOM 3561 N N . ILE B 1 134 ? 14.711 -16.781 -17.641 1 87.38 134 ILE B N 1
ATOM 3562 C CA . ILE B 1 134 ? 13.477 -17.016 -16.906 1 87.38 134 ILE B CA 1
ATOM 3563 C C . ILE B 1 134 ? 12.352 -17.391 -17.875 1 87.38 134 ILE B C 1
ATOM 3565 O O . ILE B 1 134 ? 11.578 -18.312 -17.625 1 87.38 134 ILE B O 1
ATOM 3569 N N . ARG B 1 135 ? 12.297 -16.688 -18.969 1 91.38 135 ARG B N 1
ATOM 3570 C CA . ARG B 1 135 ? 11.297 -16.984 -19.984 1 91.38 135 ARG B CA 1
ATOM 3571 C C . ARG B 1 135 ? 11.414 -18.422 -20.469 1 91.38 135 ARG B C 1
ATOM 3573 O O . ARG B 1 135 ? 10.414 -19.141 -20.547 1 91.38 135 ARG B O 1
ATOM 3580 N N . GLU B 1 136 ? 12.578 -18.812 -20.719 1 91.88 136 GLU B N 1
ATOM 3581 C CA . GLU B 1 136 ? 12.836 -20.141 -21.234 1 91.88 136 GLU B CA 1
ATOM 3582 C C . GLU B 1 136 ? 12.43 -21.219 -20.219 1 91.88 136 GLU B C 1
ATOM 3584 O O . GLU B 1 136 ? 11.828 -22.219 -20.578 1 91.88 136 GLU B O 1
ATOM 3589 N N . VAL B 1 137 ? 12.773 -20.984 -19.031 1 91.19 137 VAL B N 1
ATOM 3590 C CA . VAL B 1 137 ? 12.438 -21.953 -17.984 1 91.19 137 VAL B CA 1
ATOM 3591 C C . VAL B 1 137 ? 10.922 -22.031 -17.828 1 91.19 137 VAL B C 1
ATOM 3593 O O . VAL B 1 137 ? 10.359 -23.141 -17.766 1 91.19 137 VAL B O 1
ATOM 3596 N N . LEU B 1 138 ? 10.25 -20.922 -17.781 1 95.06 138 LEU B N 1
ATOM 3597 C CA . LEU B 1 138 ? 8.805 -20.906 -17.641 1 95.06 138 LEU B CA 1
ATOM 3598 C C . LEU B 1 138 ? 8.141 -21.641 -18.797 1 95.06 138 LEU B C 1
ATOM 3600 O O . LEU B 1 138 ? 7.27 -22.484 -18.578 1 95.06 138 LEU B O 1
ATOM 3604 N N . GLU B 1 139 ? 8.594 -21.391 -19.984 1 96.31 139 GLU B N 1
ATOM 3605 C CA . GLU B 1 139 ? 7.98 -21.938 -21.188 1 96.31 139 GLU B CA 1
ATOM 3606 C C . GLU B 1 139 ? 8.297 -23.438 -21.312 1 96.31 139 GLU B C 1
ATOM 3608 O O . GLU B 1 139 ? 7.602 -24.156 -22.031 1 96.31 139 GLU B O 1
ATOM 3613 N N . ALA B 1 140 ? 9.359 -23.844 -20.656 1 95.56 140 ALA B N 1
ATOM 3614 C CA . ALA B 1 140 ? 9.703 -25.266 -20.672 1 95.56 140 ALA B CA 1
ATOM 3615 C C . ALA B 1 140 ? 8.727 -26.062 -19.812 1 95.56 140 ALA B C 1
ATOM 3617 O O . ALA B 1 140 ? 8.5 -27.25 -20.078 1 95.56 140 ALA B O 1
ATOM 3618 N N . HIS B 1 141 ? 8.125 -25.469 -18.844 1 96.56 141 HIS B N 1
ATOM 3619 C CA . HIS B 1 141 ? 7.285 -26.203 -17.891 1 96.56 141 HIS B CA 1
ATOM 3620 C C . HIS B 1 141 ? 5.812 -25.859 -18.094 1 96.56 141 HIS B C 1
ATOM 3622 O O . HIS B 1 141 ? 4.934 -26.609 -17.656 1 96.56 141 HIS B O 1
ATOM 3628 N N . ILE B 1 142 ? 5.551 -24.734 -18.703 1 97.25 142 ILE B N 1
ATOM 3629 C CA . ILE B 1 142 ? 4.18 -24.266 -18.844 1 97.25 142 ILE B CA 1
ATOM 3630 C C . ILE B 1 142 ? 3.904 -23.922 -20.312 1 97.25 142 ILE B C 1
ATOM 3632 O O . ILE B 1 142 ? 4.66 -23.172 -20.922 1 97.25 142 ILE B O 1
ATOM 3636 N N . ASP B 1 143 ? 2.879 -24.469 -20.859 1 97.38 143 ASP B N 1
ATOM 3637 C CA . ASP B 1 143 ? 2.41 -24.078 -22.188 1 97.38 143 ASP B CA 1
ATOM 3638 C C . ASP B 1 143 ? 1.427 -22.906 -22.094 1 97.38 143 ASP B C 1
ATOM 3640 O O . ASP B 1 143 ? 0.215 -23.109 -22 1 97.38 143 ASP B O 1
ATOM 3644 N N . PHE B 1 144 ? 1.94 -21.719 -22.25 1 97.19 144 PHE B N 1
ATOM 3645 C CA . PHE B 1 144 ? 1.168 -20.5 -22.031 1 97.19 144 PHE B CA 1
ATOM 3646 C C . PHE B 1 144 ? 0.042 -20.391 -23.047 1 97.19 144 PHE B C 1
ATOM 3648 O O . PHE B 1 144 ? -0.989 -19.766 -22.766 1 97.19 144 PHE B O 1
ATOM 3655 N N . GLU B 1 145 ? 0.134 -20.891 -24.188 1 95.44 145 GLU B N 1
ATOM 3656 C CA . GLU B 1 145 ? -0.87 -20.797 -25.25 1 95.44 145 GLU B CA 1
ATOM 3657 C C . GLU B 1 145 ? -2.145 -21.531 -24.859 1 95.44 145 GLU B C 1
ATOM 3659 O O . GLU B 1 145 ? -3.225 -21.25 -25.375 1 95.44 145 GLU B O 1
ATOM 3664 N N . THR B 1 146 ? -2.041 -22.469 -23.953 1 96.06 146 THR B N 1
ATOM 3665 C CA . THR B 1 146 ? -3.188 -23.297 -23.562 1 96.06 146 THR B CA 1
ATOM 3666 C C . THR B 1 146 ? -3.928 -22.672 -22.391 1 96.06 146 THR B C 1
ATOM 3668 O O . THR B 1 146 ? -5.047 -23.078 -22.062 1 96.06 146 THR B O 1
ATOM 3671 N N . ILE B 1 147 ? -3.357 -21.703 -21.703 1 96.31 147 ILE B N 1
ATOM 3672 C CA . ILE B 1 147 ? -3.885 -21.156 -20.469 1 96.31 147 ILE B CA 1
ATOM 3673 C C . ILE B 1 147 ? -5.312 -20.656 -20.688 1 96.31 147 ILE B C 1
ATOM 3675 O O . ILE B 1 147 ? -6.215 -20.984 -19.906 1 96.31 147 ILE B O 1
ATOM 3679 N N . PRO B 1 148 ? -5.613 -19.922 -21.766 1 96.12 148 PRO B N 1
ATOM 3680 C CA . PRO B 1 148 ? -6.992 -19.469 -21.969 1 96.12 148 PRO B CA 1
ATOM 3681 C C . PRO B 1 148 ? -7.996 -20.609 -22.031 1 96.12 148 PRO B C 1
ATOM 3683 O O . PRO B 1 148 ? -9.109 -20.484 -21.516 1 96.12 148 PRO B O 1
ATOM 3686 N N . ASP B 1 149 ? -7.59 -21.703 -22.531 1 95.38 149 ASP B N 1
ATOM 3687 C CA . ASP B 1 149 ? -8.477 -22.859 -22.672 1 95.38 149 ASP B CA 1
ATOM 3688 C C . ASP B 1 149 ? -8.648 -23.578 -21.328 1 95.38 149 ASP B C 1
ATOM 3690 O O . ASP B 1 149 ? -9.617 -24.312 -21.141 1 95.38 149 ASP B O 1
ATOM 3694 N N . LEU B 1 150 ? -7.684 -23.406 -20.5 1 95.81 150 LEU B N 1
ATOM 3695 C CA . LEU B 1 150 ? -7.695 -24.062 -19.203 1 95.81 150 LEU B CA 1
ATOM 3696 C C . LEU B 1 150 ? -8.477 -23.25 -18.188 1 95.81 150 LEU B C 1
ATOM 3698 O O . LEU B 1 150 ? -8.812 -23.734 -17.109 1 95.81 150 LEU B O 1
ATOM 3702 N N . CYS B 1 151 ? -8.656 -21.953 -18.703 1 92.31 151 CYS B N 1
ATOM 3703 C CA . CYS B 1 151 ? -9.383 -21.047 -17.812 1 92.31 151 CYS B CA 1
ATOM 3704 C C . CYS B 1 151 ? -10.883 -21.281 -17.922 1 92.31 151 CYS B C 1
ATOM 3706 O O . CYS B 1 151 ? -11.445 -21.266 -19.016 1 92.31 151 CYS B O 1
ATOM 3708 N N . GLY B 1 152 ? -11.547 -22.125 -17 1 84.38 152 GLY B N 1
ATOM 3709 C CA . GLY B 1 152 ? -12.969 -22.406 -17.016 1 84.38 152 GLY B CA 1
ATOM 3710 C C . GLY B 1 152 ? -13.648 -22.094 -15.695 1 84.38 152 GLY B C 1
ATOM 3711 O O . GLY B 1 152 ? -13.016 -21.609 -14.758 1 84.38 152 GLY B O 1
ATOM 3712 N N . THR B 1 153 ? -14.852 -22.344 -15.75 1 78.25 153 THR B N 1
ATOM 3713 C CA . THR B 1 153 ? -15.711 -21.984 -14.625 1 78.25 153 THR B CA 1
ATOM 3714 C C . THR B 1 153 ? -15.266 -22.688 -13.352 1 78.25 153 THR B C 1
ATOM 3716 O O . THR B 1 153 ? -15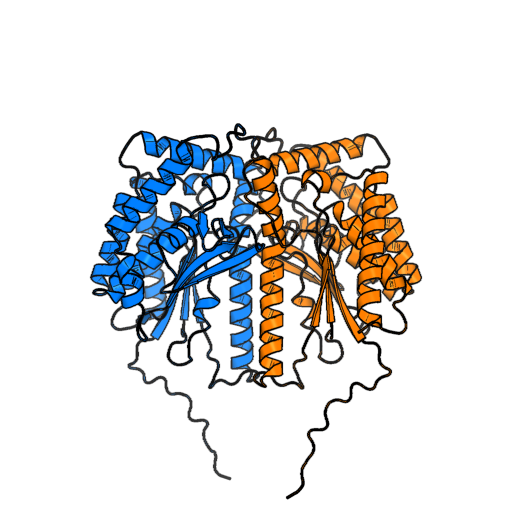.367 -22.125 -12.258 1 78.25 153 THR B O 1
ATOM 3719 N N . ASP B 1 154 ? -14.648 -23.828 -13.492 1 88.38 154 ASP B N 1
ATOM 3720 C CA . ASP B 1 154 ? -14.32 -24.594 -12.297 1 88.38 154 ASP B CA 1
ATOM 3721 C C . ASP B 1 154 ? -12.844 -24.453 -11.938 1 88.38 154 ASP B C 1
ATOM 3723 O O . ASP B 1 154 ? -12.398 -24.938 -10.898 1 88.38 154 ASP B O 1
ATOM 3727 N N . ALA B 1 155 ? -12.117 -23.812 -12.773 1 94.31 155 ALA B N 1
ATOM 3728 C CA . ALA B 1 155 ? -10.695 -23.625 -12.516 1 94.31 155 ALA B CA 1
ATOM 3729 C C . ALA B 1 155 ? -10.461 -22.547 -11.453 1 94.31 155 ALA B C 1
ATOM 3731 O O . ALA B 1 155 ? -11.188 -21.547 -11.398 1 94.31 155 ALA B O 1
ATOM 3732 N N . PRO B 1 156 ? -9.484 -22.812 -10.578 1 96.69 156 PRO B N 1
ATOM 3733 C CA . PRO B 1 156 ? -9.148 -21.734 -9.648 1 96.69 156 PRO B CA 1
ATOM 3734 C C . PRO B 1 156 ? -8.734 -20.438 -10.367 1 96.69 156 PRO B C 1
ATOM 3736 O O . PRO B 1 156 ? -8.086 -20.5 -11.414 1 96.69 156 PRO B O 1
ATOM 3739 N N . GLU B 1 157 ? -9.125 -19.328 -9.797 1 97.06 157 GLU B N 1
ATOM 3740 C CA . GLU B 1 157 ? -8.641 -18.062 -10.32 1 97.06 157 GLU B CA 1
ATOM 3741 C C . GLU B 1 157 ? -7.121 -17.953 -10.188 1 97.06 157 GLU B C 1
ATOM 3743 O O . GLU B 1 157 ? -6.551 -18.344 -9.172 1 97.06 157 GLU B O 1
ATOM 3748 N N . LEU B 1 158 ? -6.512 -17.547 -11.266 1 98.06 158 LEU B N 1
ATOM 3749 C CA . LEU B 1 158 ? -5.074 -17.281 -11.289 1 98.06 158 LEU B CA 1
ATOM 3750 C C . LEU B 1 158 ? -4.793 -15.789 -11.383 1 98.06 158 LEU B C 1
ATOM 3752 O O . LEU B 1 158 ? -5.234 -15.125 -12.32 1 98.06 158 LEU B O 1
ATOM 3756 N N . VAL B 1 159 ? -4.07 -15.273 -10.398 1 97.06 159 VAL B N 1
ATOM 3757 C CA . VAL B 1 159 ? -3.836 -13.836 -10.352 1 97.06 159 VAL B CA 1
ATOM 3758 C C . VAL B 1 159 ? -2.342 -13.555 -10.211 1 97.06 159 VAL B C 1
ATOM 3760 O O . VAL B 1 159 ? -1.688 -14.094 -9.312 1 97.06 159 VAL B O 1
ATOM 3763 N N . VAL B 1 160 ? -1.835 -12.734 -11.094 1 96 160 VAL B N 1
ATOM 3764 C CA . VAL B 1 160 ? -0.436 -12.32 -11.062 1 96 160 VAL B CA 1
ATOM 3765 C C . VAL B 1 160 ? -0.348 -10.812 -10.836 1 96 160 VAL B C 1
ATOM 3767 O O . VAL B 1 160 ? -0.989 -10.031 -11.547 1 96 160 VAL B O 1
ATOM 3770 N N . GLY B 1 161 ? 0.452 -10.422 -9.883 1 93.44 161 GLY B N 1
ATOM 3771 C CA . GLY B 1 161 ? 0.536 -9.016 -9.523 1 93.44 161 GLY B CA 1
ATOM 3772 C C . GLY B 1 161 ? 1.673 -8.281 -10.211 1 93.44 161 GLY B C 1
ATOM 3773 O O . GLY B 1 161 ? 2.762 -8.836 -10.383 1 93.44 161 GLY B O 1
ATOM 3774 N N . THR B 1 162 ? 1.386 -7.059 -10.68 1 91.81 162 THR B N 1
ATOM 3775 C CA . THR B 1 162 ? 2.365 -6.141 -11.25 1 91.81 162 THR B CA 1
ATOM 3776 C C . THR B 1 162 ? 2.055 -4.699 -10.859 1 91.81 162 THR B C 1
ATOM 3778 O O . THR B 1 162 ? 1.094 -4.445 -10.133 1 91.81 162 THR B O 1
ATOM 3781 N N . VAL B 1 163 ? 2.957 -3.83 -11.227 1 87.69 163 VAL B N 1
ATOM 3782 C CA . VAL B 1 163 ? 2.695 -2.398 -11.102 1 87.69 163 VAL B CA 1
ATOM 3783 C C . VAL B 1 163 ? 2.785 -1.738 -12.477 1 87.69 163 VAL B C 1
ATOM 3785 O O . VAL B 1 163 ? 3.736 -1.974 -13.227 1 87.69 163 VAL B O 1
ATOM 3788 N N . ASP B 1 164 ? 1.767 -0.989 -12.859 1 90.56 164 ASP B N 1
ATOM 3789 C CA . ASP B 1 164 ? 1.763 -0.187 -14.078 1 90.56 164 ASP B CA 1
ATOM 3790 C C . ASP B 1 164 ? 2.52 1.123 -13.875 1 90.56 164 ASP B C 1
ATOM 3792 O O . ASP B 1 164 ? 2.023 2.039 -13.219 1 90.56 164 ASP B O 1
ATOM 3796 N N . ILE B 1 165 ? 3.662 1.213 -14.484 1 86.19 165 ILE B N 1
ATOM 3797 C CA . ILE B 1 165 ? 4.559 2.348 -14.289 1 86.19 165 ILE B CA 1
ATOM 3798 C C . ILE B 1 165 ? 3.908 3.617 -14.828 1 86.19 165 ILE B C 1
ATOM 3800 O O . ILE B 1 165 ? 3.984 4.68 -14.203 1 86.19 165 ILE B O 1
ATOM 3804 N N . ASN B 1 166 ? 3.268 3.518 -15.883 1 89.62 166 ASN B N 1
ATOM 3805 C CA . ASN B 1 166 ? 2.711 4.684 -16.562 1 89.62 166 ASN B CA 1
ATOM 3806 C C . ASN B 1 166 ? 1.447 5.188 -15.867 1 89.62 166 ASN B C 1
ATOM 3808 O O . ASN B 1 166 ? 1.298 6.387 -15.625 1 89.62 166 ASN B O 1
ATOM 3812 N N . ALA B 1 167 ? 0.649 4.266 -15.508 1 87.38 167 ALA B N 1
ATOM 3813 C CA . ALA B 1 167 ? -0.6 4.648 -14.852 1 87.38 167 ALA B CA 1
ATOM 3814 C C . ALA B 1 167 ? -0.382 4.918 -13.367 1 87.38 167 ALA B C 1
ATOM 3816 O O . ALA B 1 167 ? -1.191 5.594 -12.727 1 87.38 167 ALA B O 1
ATOM 3817 N N . GLY B 1 168 ? 0.628 4.316 -12.844 1 86.06 168 GLY B N 1
ATOM 3818 C CA . GLY B 1 168 ? 0.957 4.52 -11.438 1 86.06 168 GLY B CA 1
ATOM 3819 C C . GLY B 1 168 ? 0.033 3.773 -10.492 1 86.06 168 GLY B C 1
ATOM 3820 O O . GLY B 1 168 ? -0.278 4.262 -9.406 1 86.06 168 GLY B O 1
ATOM 3821 N N . VAL B 1 169 ? -0.463 2.645 -10.969 1 86.25 169 VAL B N 1
ATOM 3822 C CA . VAL B 1 169 ? -1.384 1.861 -10.148 1 86.25 169 VAL B CA 1
ATOM 3823 C C . VAL B 1 169 ? -0.966 0.393 -10.164 1 86.25 169 VAL B C 1
ATOM 3825 O O . VAL B 1 169 ? -0.226 -0.041 -11.047 1 86.25 169 VAL B O 1
ATOM 3828 N N . PHE B 1 170 ? -1.448 -0.312 -9.141 1 86.5 170 PHE B N 1
ATOM 3829 C CA . PHE B 1 170 ? -1.334 -1.765 -9.203 1 86.5 170 PHE B CA 1
ATOM 3830 C C . PHE B 1 170 ? -2.164 -2.324 -10.352 1 86.5 170 PHE B C 1
ATOM 3832 O O . PHE B 1 170 ? -3.277 -1.856 -10.602 1 86.5 170 PHE B O 1
ATOM 3839 N N . GLU B 1 171 ? -1.579 -3.234 -11.016 1 90.06 171 GLU B N 1
ATOM 3840 C CA . GLU B 1 171 ? -2.295 -3.943 -12.078 1 90.06 171 GLU B CA 1
ATOM 3841 C C . GLU B 1 171 ? -2.082 -5.449 -11.977 1 90.06 171 GLU B C 1
ATOM 3843 O O . GLU B 1 171 ? -0.945 -5.914 -11.859 1 90.06 171 GLU B O 1
ATOM 3848 N N . THR B 1 172 ? -3.156 -6.137 -11.953 1 93.62 172 THR B N 1
ATOM 3849 C CA . THR B 1 172 ? -3.07 -7.594 -11.93 1 93.62 172 THR B CA 1
ATOM 3850 C C . THR B 1 172 ? -3.467 -8.18 -13.273 1 93.62 172 THR B C 1
ATOM 3852 O O . THR B 1 172 ? -4.215 -7.562 -14.039 1 93.62 172 THR B O 1
ATOM 3855 N N . PHE B 1 173 ? -2.891 -9.273 -13.562 1 95.31 173 PHE B N 1
ATOM 3856 C CA . PHE B 1 173 ? -3.303 -10.109 -14.688 1 95.31 173 PHE B CA 1
ATOM 3857 C C . PHE B 1 173 ? -3.939 -11.406 -14.203 1 95.31 173 PHE B C 1
ATOM 3859 O O . PHE B 1 173 ? -3.342 -12.133 -13.406 1 95.31 173 PHE B O 1
ATOM 3866 N N . THR B 1 174 ? -5.121 -11.648 -14.75 1 96.12 174 THR B N 1
ATOM 3867 C CA . THR B 1 174 ? -5.898 -12.758 -14.211 1 96.12 174 THR B CA 1
ATOM 3868 C C . THR B 1 174 ? -6.238 -13.758 -15.312 1 96.12 174 THR B C 1
ATOM 3870 O O . THR B 1 174 ? -6.555 -13.375 -16.438 1 96.12 174 THR B O 1
ATOM 3873 N N . ASN B 1 175 ? -6.105 -14.992 -14.961 1 96.69 175 ASN B N 1
ATOM 3874 C CA . ASN B 1 175 ? -6.547 -16.109 -15.797 1 96.69 175 ASN B CA 1
ATOM 3875 C C . ASN B 1 175 ? -6.012 -15.984 -17.219 1 96.69 175 ASN B C 1
ATOM 3877 O O . ASN B 1 175 ? -4.797 -15.953 -17.438 1 96.69 175 ASN B O 1
ATOM 3881 N N . GLU B 1 176 ? -6.848 -15.711 -18.188 1 95.62 176 GLU B N 1
ATOM 3882 C CA . GLU B 1 176 ? -6.438 -15.711 -19.594 1 95.62 176 GLU B CA 1
ATOM 3883 C C . GLU B 1 176 ? -5.406 -14.617 -19.859 1 95.62 176 GLU B C 1
ATOM 3885 O O . GLU B 1 176 ? -4.648 -14.703 -20.828 1 95.62 176 GLU B O 1
ATOM 3890 N N . ASP B 1 177 ? -5.375 -13.68 -19 1 95.56 177 ASP B N 1
ATOM 3891 C CA . ASP B 1 177 ? -4.465 -12.555 -19.203 1 95.56 177 ASP B CA 1
ATOM 3892 C C . ASP B 1 177 ? -3.074 -12.867 -18.656 1 95.56 177 ASP B C 1
ATOM 3894 O O . ASP B 1 177 ? -2.137 -12.094 -18.844 1 95.56 177 ASP B O 1
ATOM 3898 N N . VAL B 1 178 ? -2.959 -14.023 -18.031 1 96.94 178 VAL B N 1
ATOM 3899 C CA . VAL B 1 178 ? -1.655 -14.43 -17.516 1 96.94 178 VAL B CA 1
ATOM 3900 C C . VAL B 1 178 ? -0.814 -15.023 -18.641 1 96.94 178 VAL B C 1
ATOM 3902 O O . VAL B 1 178 ? -0.85 -16.234 -18.875 1 96.94 178 VAL B O 1
ATOM 3905 N N . THR B 1 179 ? -0.077 -14.172 -19.281 1 96.69 179 THR B N 1
ATOM 3906 C CA . THR B 1 179 ? 0.878 -14.539 -20.312 1 96.69 179 THR B CA 1
ATOM 3907 C C . THR B 1 179 ? 2.293 -14.609 -19.75 1 96.69 179 THR B C 1
ATOM 3909 O O . THR B 1 179 ? 2.523 -14.25 -18.594 1 96.69 179 THR B O 1
ATOM 3912 N N . VAL B 1 180 ? 3.188 -15.117 -20.578 1 96.12 180 VAL B N 1
ATOM 3913 C CA . VAL B 1 180 ? 4.578 -15.172 -20.141 1 96.12 180 VAL B CA 1
ATOM 3914 C C . VAL B 1 180 ? 5.098 -13.758 -19.875 1 96.12 180 VAL B C 1
ATOM 3916 O O . VAL B 1 180 ? 5.863 -13.531 -18.938 1 96.12 180 VAL B O 1
ATOM 3919 N N . ASP B 1 181 ? 4.656 -12.789 -20.672 1 94.44 181 ASP B N 1
ATOM 3920 C CA . ASP B 1 181 ? 5.059 -11.398 -20.469 1 94.44 181 ASP B CA 1
ATOM 3921 C C . ASP B 1 181 ? 4.539 -10.852 -19.141 1 94.44 181 ASP B C 1
ATOM 3923 O O . ASP B 1 181 ? 5.23 -10.094 -18.469 1 94.44 181 ASP B O 1
ATOM 3927 N N . ALA B 1 182 ? 3.336 -11.242 -18.766 1 94.62 182 ALA B N 1
ATOM 3928 C CA . ALA B 1 182 ? 2.771 -10.805 -17.5 1 94.62 182 ALA B CA 1
ATOM 3929 C C . ALA B 1 182 ? 3.594 -11.328 -16.328 1 94.62 182 ALA B C 1
ATOM 3931 O O . ALA B 1 182 ? 3.859 -10.602 -15.367 1 94.62 182 ALA B O 1
ATOM 3932 N N . VAL B 1 183 ? 3.926 -12.57 -16.469 1 94.62 183 VAL B N 1
ATOM 3933 C CA . VAL B 1 183 ? 4.695 -13.188 -15.391 1 94.62 183 VAL B CA 1
ATOM 3934 C C . VAL B 1 183 ? 6.086 -12.57 -15.32 1 94.62 183 VAL B C 1
ATOM 3936 O O . VAL B 1 183 ? 6.605 -12.305 -14.234 1 94.62 183 VAL B O 1
ATOM 3939 N N . LEU B 1 184 ? 6.695 -12.289 -16.453 1 91.62 184 LEU B N 1
ATOM 3940 C CA . LEU B 1 184 ? 7.996 -11.633 -16.5 1 91.62 184 LEU B CA 1
ATOM 3941 C C . LEU B 1 184 ? 7.91 -10.219 -15.922 1 91.62 184 LEU B C 1
ATOM 3943 O O . LEU B 1 184 ? 8.82 -9.773 -15.227 1 91.62 184 LEU B O 1
ATOM 3947 N N . ALA B 1 185 ? 6.832 -9.539 -16.25 1 90.56 185 ALA B N 1
ATOM 3948 C CA . ALA B 1 185 ? 6.602 -8.211 -15.695 1 90.56 185 ALA B CA 1
ATOM 3949 C C . ALA B 1 185 ? 6.535 -8.266 -14.172 1 90.56 185 ALA B C 1
ATOM 3951 O O . ALA B 1 185 ? 7.086 -7.402 -13.484 1 90.56 185 ALA B O 1
ATOM 3952 N N . SER B 1 186 ? 5.883 -9.273 -13.664 1 91.75 186 SER B N 1
ATOM 3953 C CA . SER B 1 186 ? 5.727 -9.461 -12.227 1 91.75 186 SER B CA 1
ATOM 3954 C C . SER B 1 186 ? 7.074 -9.672 -11.547 1 91.75 186 SER B C 1
ATOM 3956 O O . SER B 1 186 ? 7.211 -9.438 -10.344 1 91.75 186 SER B O 1
ATOM 3958 N N . ALA B 1 187 ? 8.055 -10.07 -12.32 1 85.38 187 ALA B N 1
ATOM 3959 C CA . ALA B 1 187 ? 9.367 -10.375 -11.766 1 85.38 187 ALA B CA 1
ATOM 3960 C C . ALA B 1 187 ? 10.383 -9.297 -12.133 1 85.38 187 ALA B C 1
ATOM 3962 O O . ALA B 1 187 ? 11.578 -9.438 -11.852 1 85.38 187 ALA B O 1
ATOM 3963 N N . ALA B 1 188 ? 9.922 -8.266 -12.805 1 82.5 188 ALA B N 1
ATOM 3964 C CA . ALA B 1 188 ? 10.828 -7.227 -13.281 1 82.5 188 ALA B CA 1
ATOM 3965 C C . ALA B 1 188 ? 11.156 -6.23 -12.172 1 82.5 188 ALA B C 1
ATOM 3967 O O . ALA B 1 188 ? 10.586 -5.141 -12.117 1 82.5 188 ALA B O 1
ATOM 3968 N N . VAL B 1 189 ? 12.109 -6.602 -11.344 1 74.62 189 VAL B N 1
ATOM 3969 C CA . VAL B 1 189 ? 12.531 -5.734 -10.25 1 74.62 189 VAL B CA 1
ATOM 3970 C C . VAL B 1 189 ? 13.203 -4.484 -10.812 1 74.62 189 VAL B C 1
ATOM 3972 O O . VAL B 1 189 ? 14.156 -4.586 -11.594 1 74.62 189 VAL B O 1
ATOM 3975 N N . PRO B 1 190 ? 12.688 -3.385 -10.367 1 73.25 190 PRO B N 1
ATOM 3976 C CA . PRO B 1 190 ? 13.336 -2.164 -10.852 1 73.25 190 PRO B CA 1
ATOM 3977 C C . PRO B 1 190 ? 14.844 -2.158 -10.617 1 73.25 190 PRO B C 1
ATOM 3979 O O . PRO B 1 190 ? 15.312 -2.695 -9.609 1 73.25 190 PRO B O 1
ATOM 3982 N N . ASN B 1 191 ? 15.625 -1.591 -11.508 1 63.91 191 ASN B N 1
ATOM 3983 C CA . ASN B 1 191 ? 17.078 -1.463 -11.492 1 63.91 191 ASN B CA 1
ATOM 3984 C C . ASN B 1 191 ? 17.766 -2.779 -11.852 1 63.91 191 ASN B C 1
ATOM 3986 O O . ASN B 1 191 ? 18.938 -2.793 -12.219 1 63.91 191 ASN B O 1
ATOM 3990 N N . LEU B 1 192 ? 17 -3.922 -11.617 1 65.56 192 LEU B N 1
ATOM 3991 C CA . LEU B 1 192 ? 17.609 -5.207 -11.953 1 65.56 192 LEU B CA 1
ATOM 3992 C C . LEU B 1 192 ? 17.172 -5.672 -13.336 1 65.56 192 LEU B C 1
ATOM 3994 O O . LEU B 1 192 ? 17.969 -6.266 -14.07 1 65.56 192 LEU B O 1
ATOM 3998 N N . PHE B 1 193 ? 15.977 -5.387 -13.562 1 69.12 193 PHE B N 1
ATOM 3999 C CA . PHE B 1 193 ? 15.422 -5.809 -14.844 1 69.12 193 PHE B CA 1
ATOM 4000 C C . PHE B 1 193 ? 14.711 -4.652 -15.523 1 69.12 193 PHE B C 1
ATOM 4002 O O . PHE B 1 193 ? 14.172 -3.764 -14.859 1 69.12 193 PHE B O 1
ATOM 4009 N N . GLU B 1 194 ? 14.781 -4.688 -16.844 1 74.69 194 GLU B N 1
ATOM 4010 C CA . GLU B 1 194 ? 14.008 -3.713 -17.609 1 74.69 194 GLU B CA 1
ATOM 4011 C C . GLU B 1 194 ? 12.508 -3.93 -17.422 1 74.69 194 GLU B C 1
ATOM 4013 O O . GLU B 1 194 ? 12.055 -5.066 -17.266 1 74.69 194 GLU B O 1
ATOM 4018 N N . ALA B 1 195 ? 11.852 -2.803 -17.5 1 81.31 195 ALA B N 1
ATOM 4019 C CA . ALA B 1 195 ? 10.398 -2.883 -17.469 1 81.31 195 ALA B CA 1
ATOM 4020 C C . ALA B 1 195 ? 9.859 -3.668 -18.656 1 81.31 195 ALA B C 1
ATOM 4022 O O . ALA B 1 195 ? 10.508 -3.727 -19.703 1 81.31 195 ALA B O 1
ATOM 4023 N N . VAL B 1 196 ? 8.742 -4.34 -18.453 1 86.06 196 VAL B N 1
ATOM 4024 C CA . VAL B 1 196 ? 8.117 -5.117 -19.5 1 86.06 196 VAL B CA 1
ATOM 4025 C C . VAL B 1 196 ? 6.906 -4.359 -20.047 1 86.06 196 VAL B C 1
ATOM 4027 O O . VAL B 1 196 ? 6.066 -3.881 -19.281 1 86.06 196 VAL B O 1
ATOM 4030 N N . GLU B 1 197 ? 6.859 -4.25 -21.344 1 89.31 197 GLU B N 1
ATOM 4031 C CA . GLU B 1 197 ? 5.738 -3.539 -21.953 1 89.31 197 GLU B CA 1
ATOM 4032 C C . GLU B 1 197 ? 4.57 -4.48 -22.219 1 89.31 197 GLU B C 1
ATOM 4034 O O . GLU B 1 197 ? 4.738 -5.52 -22.859 1 89.31 197 GLU B O 1
ATOM 4039 N N . ILE B 1 198 ? 3.432 -4.227 -21.75 1 90.38 198 ILE B N 1
ATOM 4040 C CA . ILE B 1 198 ? 2.186 -4.949 -21.984 1 90.38 198 ILE B CA 1
ATOM 4041 C C . ILE B 1 198 ? 1.075 -3.957 -22.328 1 90.38 198 ILE B C 1
ATOM 4043 O O . ILE B 1 198 ? 0.743 -3.082 -21.531 1 90.38 198 ILE B O 1
ATOM 4047 N N . HIS B 1 199 ? 0.454 -4.043 -23.453 1 90.31 199 HIS B N 1
ATOM 4048 C CA . HIS B 1 199 ? -0.64 -3.197 -23.922 1 90.31 199 HIS B CA 1
ATOM 4049 C C . HIS B 1 199 ? -0.253 -1.724 -23.891 1 90.31 199 HIS B C 1
ATOM 4051 O O . HIS B 1 199 ? -1.027 -0.886 -23.422 1 90.31 199 HIS B O 1
ATOM 4057 N N . GLY B 1 200 ? 0.965 -1.396 -24.141 1 88.12 200 GLY B N 1
ATOM 4058 C CA . GLY B 1 200 ? 1.405 -0.017 -24.281 1 88.12 200 GLY B CA 1
ATOM 4059 C C . GLY B 1 200 ? 1.878 0.592 -22.984 1 88.12 200 GLY B C 1
ATOM 4060 O O . GLY B 1 200 ? 2.281 1.757 -22.938 1 88.12 200 GLY B O 1
ATOM 4061 N N . HIS B 1 201 ? 1.788 -0.163 -21.953 1 91.69 201 HIS B N 1
ATOM 4062 C CA . HIS B 1 201 ? 2.26 0.308 -20.656 1 91.69 201 HIS B CA 1
ATOM 4063 C C . HIS B 1 201 ? 3.443 -0.521 -20.172 1 91.69 201 HIS B C 1
ATOM 4065 O O . HIS B 1 201 ? 3.529 -1.717 -20.453 1 91.69 201 HIS B O 1
ATOM 4071 N N . LEU B 1 202 ? 4.277 0.157 -19.453 1 90.31 202 LEU B N 1
ATOM 4072 C CA . LEU B 1 202 ? 5.406 -0.541 -18.844 1 90.31 202 LEU B CA 1
ATOM 4073 C C . LEU B 1 202 ? 5.062 -1.025 -17.438 1 90.31 202 LEU B C 1
ATOM 4075 O O . LEU B 1 202 ? 4.34 -0.348 -16.703 1 90.31 202 LEU B O 1
ATOM 4079 N N . HIS B 1 203 ? 5.578 -2.203 -17.125 1 89.5 203 HIS B N 1
ATOM 4080 C CA . HIS B 1 203 ? 5.273 -2.822 -15.836 1 89.5 203 HIS B CA 1
ATOM 4081 C C . HIS B 1 203 ? 6.547 -3.244 -15.109 1 89.5 203 HIS B C 1
ATOM 4083 O O . HIS B 1 203 ? 7.52 -3.656 -15.742 1 89.5 203 HIS B O 1
ATOM 4089 N N . TRP B 1 204 ? 6.531 -3.006 -13.828 1 85.56 204 TRP B N 1
ATOM 4090 C CA . TRP B 1 204 ? 7.562 -3.5 -12.93 1 85.56 204 TRP B CA 1
ATOM 4091 C C . TRP B 1 204 ? 6.988 -4.52 -11.953 1 85.56 204 TRP B C 1
ATOM 4093 O O . TRP B 1 204 ? 5.793 -4.812 -11.984 1 85.56 204 TRP B O 1
ATOM 4103 N N . ASP B 1 205 ? 7.926 -5.141 -11.203 1 81.38 205 ASP B N 1
ATOM 4104 C CA . ASP B 1 205 ? 7.543 -6.094 -10.164 1 81.38 205 ASP B CA 1
ATOM 4105 C C . ASP B 1 205 ? 6.664 -5.43 -9.102 1 81.38 205 ASP B C 1
ATOM 4107 O O . ASP B 1 205 ? 6.918 -4.289 -8.711 1 81.38 205 ASP B O 1
ATOM 4111 N N . GLY B 1 206 ? 5.699 -6.195 -8.68 1 67.25 206 GLY B N 1
ATOM 4112 C CA . GLY B 1 206 ? 4.754 -5.73 -7.68 1 67.25 206 GLY B CA 1
ATOM 4113 C C . GLY B 1 206 ? 5.293 -5.816 -6.266 1 67.25 206 GLY B C 1
ATOM 4114 O O . GLY B 1 206 ? 4.582 -5.516 -5.305 1 67.25 206 GLY B O 1
ATOM 4115 N N . LEU B 1 207 ? 6.57 -6.316 -6.062 1 58.19 207 LEU B N 1
ATOM 4116 C CA . LEU B 1 207 ? 7.145 -6.512 -4.734 1 58.19 207 LEU B CA 1
ATOM 4117 C C . LEU B 1 207 ? 7.043 -5.238 -3.904 1 58.19 207 LEU B C 1
ATOM 4119 O O . LEU B 1 207 ? 6.984 -5.297 -2.674 1 58.19 207 LEU B O 1
ATOM 4123 N N . PHE B 1 208 ? 6.953 -4.223 -4.469 1 58.22 208 PHE B N 1
ATOM 4124 C CA . PHE B 1 208 ? 6.898 -2.984 -3.703 1 58.22 208 PHE B CA 1
ATOM 4125 C C . PHE B 1 208 ? 5.457 -2.52 -3.533 1 58.22 208 PHE B C 1
ATOM 4127 O O . PHE B 1 208 ? 5.199 -1.504 -2.881 1 58.22 208 PHE B O 1
ATOM 4134 N N . SER B 1 209 ? 4.555 -3.467 -3.896 1 58.53 209 SER B N 1
ATOM 4135 C CA . SER B 1 209 ? 3.207 -2.906 -3.912 1 58.53 209 SER B CA 1
ATOM 4136 C C . SER B 1 209 ? 2.168 -3.949 -3.516 1 58.53 209 SER B C 1
ATOM 4138 O O . SER B 1 209 ? 1.942 -4.188 -2.328 1 58.53 209 SER B O 1
ATOM 4140 N N . GLN B 1 210 ? 1.636 -4.652 -4.457 1 79.31 210 GLN B N 1
ATOM 4141 C CA . GLN B 1 210 ? 0.693 -5.727 -4.164 1 79.31 210 GLN B CA 1
ATOM 4142 C C . GLN B 1 210 ? 1.41 -7.07 -4.039 1 79.31 210 GLN B C 1
ATOM 4144 O O . GLN B 1 210 ? 1.673 -7.734 -5.043 1 79.31 210 GLN B O 1
ATOM 4149 N N . ASN B 1 211 ? 1.763 -7.383 -2.814 1 85.38 211 ASN B N 1
ATOM 4150 C CA . ASN B 1 211 ? 2.635 -8.523 -2.553 1 85.38 211 ASN B CA 1
ATOM 4151 C C . ASN B 1 211 ? 2.135 -9.352 -1.373 1 85.38 211 ASN B C 1
ATOM 4153 O O . ASN B 1 211 ? 2.566 -9.148 -0.237 1 85.38 211 ASN B O 1
ATOM 4157 N N . PRO B 1 212 ? 1.33 -10.398 -1.637 1 92.31 212 PRO B N 1
ATOM 4158 C CA . PRO B 1 212 ? 0.708 -10.742 -2.918 1 92.31 212 PRO B CA 1
ATOM 4159 C C . PRO B 1 212 ? -0.652 -10.078 -3.109 1 92.31 212 PRO B C 1
ATOM 4161 O O . PRO B 1 212 ? -1.21 -9.516 -2.162 1 92.31 212 PRO B O 1
ATOM 4164 N N . PRO B 1 213 ? -1.159 -10.023 -4.395 1 93 213 PRO B N 1
ATOM 4165 C CA . PRO B 1 213 ? -2.533 -9.547 -4.566 1 93 213 PRO B CA 1
ATOM 4166 C C . PRO B 1 213 ? -3.566 -10.484 -3.941 1 93 213 PRO B C 1
ATOM 4168 O O . PRO B 1 213 ? -3.508 -11.695 -4.148 1 93 213 PRO B O 1
ATOM 4171 N N . VAL B 1 214 ? -4.469 -9.914 -3.17 1 94.44 214 VAL B N 1
ATOM 4172 C CA . VAL B 1 214 ? -5.477 -10.766 -2.543 1 94.44 214 VAL B CA 1
ATOM 4173 C C . VAL B 1 214 ? -6.871 -10.266 -2.904 1 94.44 214 VAL B C 1
ATOM 4175 O O . VAL B 1 214 ? -7.848 -11.008 -2.816 1 94.44 214 VAL B O 1
ATOM 4178 N N . SER B 1 215 ? -6.977 -9.039 -3.309 1 89.88 215 SER B N 1
ATOM 4179 C CA . SER B 1 215 ? -8.281 -8.438 -3.59 1 89.88 215 SER B CA 1
ATOM 4180 C C . SER B 1 215 ? -9.008 -9.195 -4.695 1 89.88 215 SER B C 1
ATOM 4182 O O . SER B 1 215 ? -10.195 -9.492 -4.57 1 89.88 215 SER B O 1
ATOM 4184 N N . ASP B 1 216 ? -8.297 -9.516 -5.734 1 89.69 216 ASP B N 1
ATOM 4185 C CA . ASP B 1 216 ? -8.891 -10.195 -6.879 1 89.69 216 ASP B CA 1
ATOM 4186 C C . ASP B 1 216 ? -9.445 -11.562 -6.48 1 89.69 216 ASP B C 1
ATOM 4188 O O . ASP B 1 216 ? -10.414 -12.047 -7.078 1 89.69 216 ASP B O 1
ATOM 4192 N N . LEU B 1 217 ? -8.844 -12.18 -5.504 1 94.69 217 LEU B N 1
ATOM 4193 C CA . LEU B 1 217 ? -9.273 -13.5 -5.055 1 94.69 217 LEU B CA 1
ATOM 4194 C C . LEU B 1 217 ? -10.617 -13.422 -4.348 1 94.69 217 LEU B C 1
ATOM 4196 O O . LEU B 1 217 ? -11.297 -14.438 -4.188 1 94.69 217 LEU B O 1
ATOM 4200 N N . MET B 1 218 ? -10.992 -12.188 -3.943 1 90.81 218 MET B N 1
ATOM 4201 C CA . MET B 1 218 ? -12.219 -12 -3.176 1 90.81 218 MET B CA 1
ATOM 4202 C C . MET B 1 218 ? -13.383 -11.641 -4.094 1 90.81 218 MET B C 1
ATOM 4204 O O . MET B 1 218 ? -14.531 -11.594 -3.652 1 90.81 218 MET B O 1
ATOM 4208 N N . HIS B 1 219 ? -13.117 -11.32 -5.324 1 85.06 219 HIS B N 1
ATOM 4209 C CA . HIS B 1 219 ? -14.164 -10.891 -6.242 1 85.06 219 HIS B CA 1
ATOM 4210 C C . HIS B 1 219 ? -14.719 -12.078 -7.035 1 85.06 219 HIS B C 1
ATOM 4212 O O . HIS B 1 219 ? -14.977 -11.961 -8.234 1 85.06 219 HIS B O 1
ATOM 4218 N N . GLN B 1 220 ? -14.852 -13.148 -6.402 1 86.31 220 GLN B N 1
ATOM 4219 C CA . GLN B 1 220 ? -15.414 -14.344 -7.023 1 86.31 220 GLN B CA 1
ATOM 4220 C C . GLN B 1 220 ? -16.906 -14.484 -6.707 1 86.31 220 GLN B C 1
ATOM 4222 O O . GLN B 1 220 ? -17.406 -13.875 -5.758 1 86.31 220 GLN B O 1
ATOM 4227 N N . PRO B 1 221 ? -17.641 -15.125 -7.574 1 84.38 221 PRO B N 1
ATOM 4228 C CA . PRO B 1 221 ? -19.047 -15.391 -7.246 1 84.38 221 PRO B CA 1
ATOM 4229 C C . PRO B 1 221 ? -19.219 -16.094 -5.902 1 84.38 221 PRO B C 1
ATOM 4231 O O . PRO B 1 221 ? -18.281 -16.766 -5.434 1 84.38 221 PRO B O 1
ATOM 4234 N N . PRO B 1 222 ? -20.312 -15.93 -5.34 1 82.25 222 PRO B N 1
ATOM 4235 C CA . PRO B 1 222 ? -20.547 -16.453 -3.992 1 82.25 222 PRO B CA 1
ATOM 4236 C C . PRO B 1 222 ? -20.234 -17.953 -3.889 1 82.25 222 PRO B C 1
ATOM 4238 O O . PRO B 1 222 ? -19.703 -18.406 -2.873 1 82.25 222 PRO B O 1
ATOM 4241 N N . GLU B 1 223 ? -20.547 -18.703 -4.934 1 85.38 223 GLU B N 1
ATOM 4242 C CA . GLU B 1 223 ? -20.359 -20.156 -4.902 1 85.38 223 GLU B CA 1
ATOM 4243 C C . GLU B 1 223 ? -18.891 -20.531 -4.941 1 85.38 223 GLU B C 1
ATOM 4245 O O . GLU B 1 223 ? -18.531 -21.672 -4.641 1 85.38 223 GLU B O 1
ATOM 4250 N N . ARG B 1 224 ? -18.062 -19.562 -5.281 1 90.94 224 ARG B N 1
ATOM 4251 C CA . ARG B 1 224 ? -16.641 -19.859 -5.41 1 90.94 224 ARG B CA 1
ATOM 4252 C C . ARG B 1 224 ? -15.82 -18.969 -4.484 1 90.94 224 ARG B C 1
ATOM 4254 O O . ARG B 1 224 ? -14.594 -18.922 -4.582 1 90.94 224 ARG B O 1
ATOM 4261 N N . LYS B 1 225 ? -16.453 -18.266 -3.648 1 91.69 225 LYS B N 1
ATOM 4262 C CA . LYS B 1 225 ? -15.75 -17.391 -2.715 1 91.69 225 LYS B CA 1
ATOM 4263 C C . LYS B 1 225 ? -14.953 -18.203 -1.697 1 91.69 225 LYS B C 1
ATOM 4265 O O . LYS B 1 225 ? -15.469 -19.188 -1.137 1 91.69 225 LYS B O 1
ATOM 4270 N N . PRO B 1 226 ? -13.727 -17.844 -1.528 1 95.94 226 PRO B N 1
ATOM 4271 C CA . PRO B 1 226 ? -12.938 -18.609 -0.571 1 95.94 226 PRO B CA 1
ATOM 4272 C C . PRO B 1 226 ? -13.445 -18.484 0.862 1 95.94 226 PRO B C 1
ATOM 4274 O O . PRO B 1 226 ? -13.75 -17.375 1.312 1 95.94 226 PRO B O 1
ATOM 4277 N N . GLU B 1 227 ? -13.547 -19.562 1.512 1 95 227 GLU B N 1
ATOM 4278 C CA . GLU B 1 227 ? -13.844 -19.578 2.941 1 95 227 GLU B CA 1
ATOM 4279 C C . GLU B 1 227 ? -12.602 -19.234 3.764 1 95 227 GLU B C 1
ATOM 4281 O O . GLU B 1 227 ? -12.711 -18.672 4.855 1 95 227 GLU B O 1
ATOM 4286 N N . GLU B 1 228 ? -11.477 -19.656 3.197 1 96.31 228 GLU B N 1
ATOM 4287 C CA . GLU B 1 228 ? -10.203 -19.328 3.83 1 96.31 228 GLU B CA 1
ATOM 4288 C C . GLU B 1 228 ? -9.211 -18.766 2.818 1 96.31 228 GLU B C 1
ATOM 4290 O O . GLU B 1 228 ? -9.172 -19.203 1.666 1 96.31 228 GLU B O 1
ATOM 4295 N N . LEU B 1 229 ? -8.508 -17.812 3.268 1 98 229 LEU B N 1
ATOM 4296 C CA . LEU B 1 229 ? -7.375 -17.25 2.529 1 98 229 LEU B CA 1
ATOM 4297 C C . LEU B 1 229 ? -6.055 -17.594 3.219 1 98 229 LEU B C 1
ATOM 4299 O O . LEU B 1 229 ? -5.828 -17.188 4.359 1 98 229 LEU B O 1
ATOM 4303 N N . TRP B 1 230 ? -5.227 -18.438 2.564 1 97.94 230 TRP B N 1
ATOM 4304 C CA . TRP B 1 230 ? -3.916 -18.797 3.092 1 97.94 230 TRP B CA 1
ATOM 4305 C C . TRP B 1 230 ? -2.82 -17.938 2.463 1 97.94 230 TRP B C 1
ATOM 4307 O O . TRP B 1 230 ? -2.617 -17.984 1.247 1 97.94 230 TRP B O 1
ATOM 4317 N N . ILE B 1 231 ? -2.164 -17.203 3.311 1 97.31 231 ILE B N 1
ATOM 4318 C CA . ILE B 1 231 ? -1.076 -16.344 2.844 1 97.31 231 ILE B CA 1
ATOM 4319 C C . ILE B 1 231 ? 0.266 -17.016 3.146 1 97.31 231 ILE B C 1
ATOM 4321 O O . ILE B 1 231 ? 0.588 -17.266 4.309 1 97.31 231 ILE B O 1
ATOM 4325 N N . ILE B 1 232 ? 0.982 -17.312 2.119 1 97.56 232 ILE B N 1
ATOM 4326 C CA . ILE B 1 232 ? 2.363 -17.75 2.311 1 97.56 232 ILE B CA 1
ATOM 4327 C C . ILE B 1 232 ? 3.279 -16.531 2.365 1 97.56 232 ILE B C 1
ATOM 4329 O O . ILE B 1 232 ? 3.559 -15.906 1.338 1 97.56 232 ILE B O 1
ATOM 4333 N N . GLN B 1 233 ? 3.725 -16.234 3.486 1 93.56 233 GLN B N 1
ATOM 4334 C CA . GLN B 1 233 ? 4.398 -14.961 3.738 1 93.56 233 GLN B CA 1
ATOM 4335 C C . GLN B 1 233 ? 5.898 -15.164 3.932 1 93.56 233 GLN B C 1
ATOM 4337 O O . GLN B 1 233 ? 6.32 -15.906 4.824 1 93.56 233 GLN B O 1
ATOM 4342 N N . ILE B 1 234 ? 6.656 -14.461 3.141 1 90.19 234 ILE B N 1
ATOM 4343 C CA . ILE B 1 234 ? 8.109 -14.562 3.145 1 90.19 234 ILE B CA 1
ATOM 4344 C C . ILE B 1 234 ? 8.703 -13.508 4.082 1 90.19 234 ILE B C 1
ATOM 4346 O O . ILE B 1 234 ? 9.516 -13.828 4.945 1 90.19 234 ILE B O 1
ATOM 4350 N N . ASN B 1 235 ? 8.234 -12.266 3.92 1 84.06 235 ASN B N 1
ATOM 4351 C CA . ASN B 1 235 ? 8.766 -11.164 4.715 1 84.06 235 ASN B CA 1
ATOM 4352 C C . ASN B 1 235 ? 8.227 -11.188 6.141 1 84.06 235 ASN B C 1
ATOM 4354 O O . ASN B 1 235 ? 7.012 -11.266 6.348 1 84.06 235 ASN B O 1
ATOM 4358 N N . PRO B 1 236 ? 9.094 -11.109 7.051 1 85.06 236 PRO B N 1
ATOM 4359 C CA . PRO B 1 236 ? 8.609 -11.086 8.438 1 85.06 236 PRO B CA 1
ATOM 4360 C C . PRO B 1 236 ? 7.73 -9.875 8.734 1 85.06 236 PRO B C 1
ATOM 4362 O O . PRO B 1 236 ? 8.023 -8.773 8.273 1 85.06 236 PRO B O 1
ATOM 4365 N N . GLN B 1 237 ? 6.75 -10.148 9.531 1 83.69 237 GLN B N 1
ATOM 4366 C CA . GLN B 1 237 ? 5.812 -9.094 9.898 1 83.69 237 GLN B CA 1
ATOM 4367 C 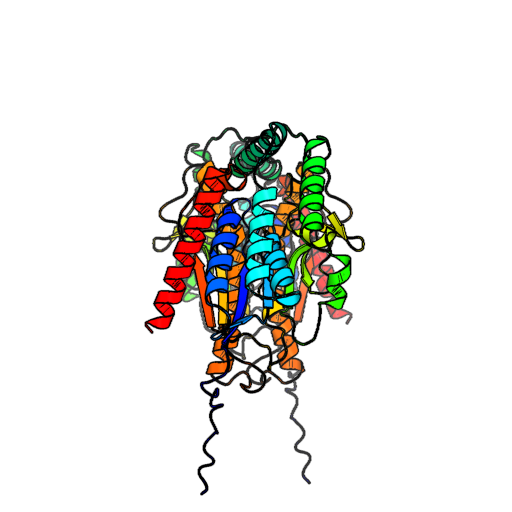C . GLN B 1 237 ? 6.398 -8.195 10.984 1 83.69 237 GLN B C 1
ATOM 4369 O O . GLN B 1 237 ? 6.297 -6.969 10.906 1 83.69 237 GLN B O 1
ATOM 4374 N N . GLU B 1 238 ? 6.992 -8.758 11.922 1 84.38 238 GLU B N 1
ATOM 4375 C CA . GLU B 1 238 ? 7.477 -8.016 13.078 1 84.38 238 GLU B CA 1
ATOM 4376 C C . GLU B 1 238 ? 9 -7.887 13.062 1 84.38 238 GLU B C 1
ATOM 4378 O O . GLU B 1 238 ? 9.68 -8.648 12.367 1 84.38 238 GLU B O 1
ATOM 4383 N N . PHE B 1 239 ? 9.422 -6.867 13.688 1 83.81 239 PHE B N 1
ATOM 4384 C CA . PHE B 1 239 ? 10.844 -6.594 13.852 1 83.81 239 PHE B CA 1
ATOM 4385 C C . PHE B 1 239 ? 11.172 -6.281 15.305 1 83.81 239 PHE B C 1
ATOM 4387 O O . PHE B 1 239 ? 10.531 -5.426 15.922 1 83.81 239 PHE B O 1
ATOM 4394 N N . GLU B 1 240 ? 12.117 -7.039 15.812 1 82.5 240 GLU B N 1
ATOM 4395 C CA . GLU B 1 240 ? 12.516 -6.789 17.188 1 82.5 240 GLU B CA 1
ATOM 4396 C C . GLU B 1 240 ? 13.688 -5.812 17.266 1 82.5 240 GLU B C 1
ATOM 4398 O O . GLU B 1 240 ? 14.656 -5.945 16.5 1 82.5 240 GLU B O 1
ATOM 4403 N N . GLY B 1 241 ? 13.57 -4.824 18.094 1 81.19 241 GLY B N 1
ATOM 4404 C CA . GLY B 1 241 ? 14.656 -3.873 18.281 1 81.19 241 GLY B CA 1
ATOM 4405 C C . GLY B 1 241 ? 14.594 -2.703 17.328 1 81.19 241 GLY B C 1
ATOM 4406 O O . GLY B 1 241 ? 13.516 -2.318 16.875 1 81.19 241 GLY B O 1
ATOM 4407 N N . GLU B 1 242 ? 15.758 -1.979 17.219 1 81.44 242 GLU B N 1
ATOM 4408 C CA . GLU B 1 242 ? 15.859 -0.804 16.359 1 81.44 242 GLU B CA 1
ATOM 4409 C C . GLU B 1 242 ? 16.859 -1.034 15.234 1 81.44 242 GLU B C 1
ATOM 4411 O O . GLU B 1 242 ? 17.984 -1.473 15.469 1 81.44 242 GLU B O 1
ATOM 4416 N N . PRO B 1 243 ? 16.312 -0.853 14.062 1 77.38 243 PRO B N 1
ATOM 4417 C CA . PRO B 1 243 ? 17.297 -0.905 12.977 1 77.38 243 PRO B CA 1
ATOM 4418 C C . PRO B 1 243 ? 18.328 0.217 13.062 1 77.38 243 PRO B C 1
ATOM 4420 O O . PRO B 1 243 ? 17.969 1.396 12.977 1 77.38 243 PRO B O 1
ATOM 4423 N N . THR B 1 244 ? 19.562 -0.077 13.18 1 74.31 244 THR B N 1
ATOM 4424 C CA . THR B 1 244 ? 20.547 0.958 13.5 1 74.31 244 THR B CA 1
ATOM 4425 C C . THR B 1 244 ? 21.562 1.099 12.375 1 74.31 244 THR B C 1
ATOM 4427 O O . THR B 1 244 ? 22.188 2.15 12.227 1 74.31 244 THR B O 1
ATOM 4430 N N . THR B 1 245 ? 21.781 0.015 11.68 1 70.44 245 THR B N 1
ATOM 4431 C CA . THR B 1 245 ? 22.75 0.096 10.578 1 70.44 245 THR B CA 1
ATOM 4432 C C . THR B 1 245 ? 22.031 0.351 9.258 1 70.44 245 THR B C 1
ATOM 4434 O O . THR B 1 245 ? 20.844 0.045 9.117 1 70.44 245 THR B O 1
ATOM 4437 N N . SER B 1 246 ? 22.781 0.911 8.398 1 67.25 246 SER B N 1
ATOM 4438 C CA . SER B 1 246 ? 22.219 1.219 7.094 1 67.25 246 SER B CA 1
ATOM 4439 C C . SER B 1 246 ? 21.672 -0.036 6.418 1 67.25 246 SER B C 1
ATOM 4441 O O . SER B 1 246 ? 20.641 0.013 5.738 1 67.25 246 SER B O 1
ATOM 4443 N N . GLU B 1 247 ? 22.391 -1.075 6.629 1 67.19 247 GLU B N 1
ATOM 4444 C CA . GLU B 1 247 ? 21.969 -2.334 6.02 1 67.19 247 GLU B CA 1
ATOM 4445 C C . GLU B 1 247 ? 20.672 -2.844 6.641 1 67.19 247 GLU B C 1
ATOM 4447 O O . GLU B 1 247 ? 19.75 -3.268 5.926 1 67.19 247 GLU B O 1
ATOM 4452 N N . VAL B 1 248 ? 20.641 -2.791 7.922 1 73.69 248 VAL B N 1
ATOM 4453 C CA . VAL B 1 248 ? 19.469 -3.279 8.625 1 73.69 248 VAL B CA 1
ATOM 4454 C C . VAL B 1 248 ? 18.266 -2.367 8.336 1 73.69 248 VAL B C 1
ATOM 4456 O O . VAL B 1 248 ? 17.141 -2.84 8.188 1 73.69 248 VAL B O 1
ATOM 4459 N N . ILE B 1 249 ? 18.547 -1.069 8.25 1 73.94 249 ILE B N 1
ATOM 4460 C CA . ILE B 1 249 ? 17.5 -0.103 7.898 1 73.94 249 ILE B CA 1
ATOM 4461 C C . ILE B 1 249 ? 16.969 -0.409 6.504 1 73.94 249 ILE B C 1
ATOM 4463 O O . ILE B 1 249 ? 15.75 -0.452 6.297 1 73.94 249 ILE B O 1
ATOM 4467 N N . ALA B 1 250 ? 17.766 -0.694 5.641 1 69.06 250 ALA B N 1
ATOM 4468 C CA . ALA B 1 250 ? 17.359 -1.003 4.27 1 69.06 250 ALA B CA 1
ATOM 4469 C C . ALA B 1 250 ? 16.531 -2.285 4.215 1 69.06 250 ALA B C 1
ATOM 4471 O O . ALA B 1 250 ? 15.531 -2.357 3.504 1 69.06 250 ALA B O 1
ATOM 4472 N N . ASP B 1 251 ? 16.984 -3.229 4.996 1 72.88 251 ASP B N 1
ATOM 4473 C CA . ASP B 1 251 ? 16.281 -4.504 5.043 1 72.88 251 ASP B CA 1
ATOM 4474 C C . ASP B 1 251 ? 14.867 -4.332 5.598 1 72.88 251 ASP B C 1
ATOM 4476 O O . ASP B 1 251 ? 13.906 -4.867 5.039 1 72.88 251 ASP B O 1
ATOM 4480 N N . ARG B 1 252 ? 14.812 -3.656 6.633 1 78.31 252 ARG B N 1
ATOM 4481 C CA . ARG B 1 252 ? 13.508 -3.475 7.262 1 78.31 252 ARG B CA 1
ATOM 4482 C C . ARG B 1 252 ? 12.586 -2.643 6.375 1 78.31 252 ARG B C 1
ATOM 4484 O O . ARG B 1 252 ? 11.383 -2.912 6.289 1 78.31 252 ARG B O 1
ATOM 4491 N N . ARG B 1 253 ? 13.141 -1.675 5.703 1 75.19 253 ARG B N 1
ATOM 4492 C CA . ARG B 1 253 ? 12.359 -0.894 4.75 1 75.19 253 ARG B CA 1
ATOM 4493 C C . ARG B 1 253 ? 11.781 -1.785 3.656 1 75.19 253 ARG B C 1
ATOM 4495 O O . ARG B 1 253 ? 10.617 -1.638 3.277 1 75.19 253 ARG B O 1
ATOM 4502 N N . ASN B 1 254 ? 12.555 -2.625 3.238 1 71.69 254 ASN B N 1
ATOM 4503 C CA . ASN B 1 254 ? 12.117 -3.557 2.205 1 71.69 254 ASN B CA 1
ATOM 4504 C C . ASN B 1 254 ? 11 -4.469 2.705 1 71.69 254 ASN B C 1
ATOM 4506 O O . ASN B 1 254 ? 10.016 -4.691 2.004 1 71.69 254 ASN B O 1
ATOM 4510 N N . GLU B 1 255 ? 11.219 -4.957 3.873 1 76.56 255 GLU B N 1
ATOM 4511 C CA . GLU B 1 255 ? 10.203 -5.816 4.477 1 76.56 255 GLU B CA 1
ATOM 4512 C C . GLU B 1 255 ? 8.875 -5.078 4.637 1 76.56 255 GLU B C 1
ATOM 4514 O O . GLU B 1 255 ? 7.816 -5.629 4.34 1 76.56 255 GLU B O 1
ATOM 4519 N N . LEU B 1 256 ? 9.023 -3.885 5.062 1 76.19 256 LEU B N 1
ATOM 4520 C CA . LEU B 1 256 ? 7.824 -3.072 5.258 1 76.19 256 LEU B CA 1
ATOM 4521 C C . LEU B 1 256 ? 7.129 -2.807 3.93 1 76.19 256 LEU B C 1
ATOM 4523 O O . LEU B 1 256 ? 5.906 -2.941 3.828 1 76.19 256 LEU B O 1
ATOM 4527 N N . SER B 1 257 ? 7.879 -2.498 2.951 1 72.38 257 SER B N 1
ATOM 4528 C CA . SER B 1 257 ? 7.316 -2.223 1.634 1 72.38 257 SER B CA 1
ATOM 4529 C C . SER B 1 257 ? 6.559 -3.432 1.091 1 72.38 257 SER B C 1
ATOM 4531 O O . SER B 1 257 ? 5.531 -3.283 0.43 1 72.38 257 SER B O 1
ATOM 4533 N N . GLY B 1 258 ? 7.055 -4.586 1.437 1 73.94 258 GLY B N 1
ATOM 4534 C CA . GLY B 1 258 ? 6.43 -5.809 0.957 1 73.94 258 GLY B CA 1
ATOM 4535 C C . GLY B 1 258 ? 5.195 -6.195 1.745 1 73.94 258 GLY B C 1
ATOM 4536 O O . GLY B 1 258 ? 4.359 -6.965 1.262 1 73.94 258 GLY B O 1
ATOM 4537 N N . ASN B 1 259 ? 5.113 -5.676 2.951 1 82.19 259 ASN B N 1
ATOM 4538 C CA . ASN B 1 259 ? 4.051 -6.137 3.836 1 82.19 259 ASN B CA 1
ATOM 4539 C C . ASN B 1 259 ? 2.9 -5.137 3.9 1 82.19 259 ASN B C 1
ATOM 4541 O O . ASN B 1 259 ? 1.752 -5.516 4.129 1 82.19 259 ASN B O 1
ATOM 4545 N N . ILE B 1 260 ? 3.229 -3.975 3.75 1 78.62 260 ILE B N 1
ATOM 4546 C CA . ILE B 1 260 ? 2.277 -2.928 4.109 1 78.62 260 ILE B CA 1
ATOM 4547 C C . ILE B 1 260 ? 1.068 -2.986 3.18 1 78.62 260 ILE B C 1
ATOM 4549 O O . ILE B 1 260 ? -0.076 -2.938 3.637 1 78.62 260 ILE B O 1
ATOM 4553 N N . SER B 1 261 ? 1.322 -3.123 1.868 1 80.88 261 SER B N 1
ATOM 4554 C CA . SER B 1 261 ? 0.205 -3.223 0.935 1 80.88 261 SER B CA 1
ATOM 4555 C C . SER B 1 261 ? -0.654 -4.449 1.228 1 80.88 261 SER B C 1
ATOM 4557 O O . SER B 1 261 ? -1.882 -4.387 1.142 1 80.88 261 SER B O 1
ATOM 4559 N N . LEU B 1 262 ? -0.006 -5.508 1.538 1 87.75 262 LEU B N 1
ATOM 4560 C CA . LEU B 1 262 ? -0.734 -6.715 1.913 1 87.75 262 LEU B CA 1
ATOM 4561 C C . LEU B 1 262 ? -1.618 -6.461 3.129 1 87.75 262 LEU B C 1
ATOM 4563 O O . LEU B 1 262 ? -2.801 -6.809 3.125 1 87.75 262 LEU B O 1
ATOM 4567 N N . ASN B 1 263 ? -1.066 -5.863 4.098 1 88 263 ASN B N 1
ATOM 4568 C CA . ASN B 1 263 ? -1.814 -5.602 5.32 1 88 263 ASN B CA 1
ATOM 4569 C C . ASN B 1 263 ? -3.018 -4.699 5.062 1 88 263 ASN B C 1
ATOM 4571 O O . ASN B 1 263 ? -4.062 -4.848 5.699 1 88 263 ASN B O 1
ATOM 4575 N N . GLN B 1 264 ? -2.836 -3.75 4.168 1 86.44 264 GLN B N 1
ATOM 4576 C CA . GLN B 1 264 ? -3.959 -2.889 3.805 1 86.44 264 GLN B CA 1
ATOM 4577 C C . GLN B 1 264 ? -5.082 -3.693 3.16 1 86.44 264 GLN B C 1
ATOM 4579 O O . GLN B 1 264 ? -6.254 -3.525 3.512 1 86.44 264 GLN B O 1
ATOM 4584 N N . GLU B 1 265 ? -4.75 -4.543 2.266 1 89.19 265 GLU B N 1
ATOM 4585 C CA . GLU B 1 265 ? -5.762 -5.371 1.614 1 89.19 265 GLU B CA 1
ATOM 4586 C C . GLU B 1 265 ? -6.441 -6.301 2.613 1 89.19 265 GLU B C 1
ATOM 4588 O O . GLU B 1 265 ? -7.66 -6.48 2.572 1 89.19 265 GLU B O 1
ATOM 4593 N N . LEU B 1 266 ? -5.648 -6.859 3.477 1 93 266 LEU B N 1
ATOM 4594 C CA . LEU B 1 266 ? -6.211 -7.746 4.492 1 93 266 LEU B CA 1
ATOM 4595 C C . LEU B 1 266 ? -7.141 -6.977 5.426 1 93 266 LEU B C 1
ATOM 4597 O O . LEU B 1 266 ? -8.148 -7.52 5.887 1 93 266 LEU B O 1
ATOM 4601 N N . GLY B 1 267 ? -6.754 -5.715 5.66 1 89.75 267 GLY B N 1
ATOM 4602 C CA . GLY B 1 267 ? -7.629 -4.875 6.461 1 89.75 267 GLY B CA 1
ATOM 4603 C C . GLY B 1 267 ? -9.008 -4.703 5.855 1 89.75 267 GLY B C 1
ATOM 4604 O O . GLY B 1 267 ? -10.008 -4.688 6.574 1 89.75 267 GLY B O 1
ATOM 4605 N N . PHE B 1 268 ? -9.016 -4.59 4.605 1 88.38 268 PHE B N 1
ATOM 4606 C CA . PHE B 1 268 ? -10.289 -4.469 3.912 1 88.38 268 PHE B CA 1
ATOM 4607 C C . PHE B 1 268 ? -11.102 -5.75 4.043 1 88.38 268 PHE B C 1
ATOM 4609 O O . PHE B 1 268 ? -12.312 -5.703 4.293 1 88.38 268 PHE B O 1
ATOM 4616 N N . ILE B 1 269 ? -10.461 -6.844 3.871 1 92.81 269 ILE B N 1
ATOM 4617 C CA . ILE B 1 269 ? -11.141 -8.125 3.996 1 92.81 269 ILE B CA 1
ATOM 4618 C C . ILE B 1 269 ? -11.703 -8.281 5.41 1 92.81 269 ILE B C 1
ATOM 4620 O O . ILE B 1 269 ? -12.844 -8.695 5.586 1 92.81 269 ILE B O 1
ATOM 4624 N N . GLU B 1 270 ? -10.93 -7.902 6.363 1 93.62 270 GLU B N 1
ATOM 4625 C CA . GLU B 1 270 ? -11.367 -7.984 7.754 1 93.62 270 GLU B CA 1
ATOM 4626 C C . GLU B 1 270 ? -12.562 -7.07 8.016 1 93.62 270 GLU B C 1
ATOM 4628 O O . GLU B 1 270 ? -13.477 -7.43 8.75 1 93.62 270 GLU B O 1
ATOM 4633 N N . GLN B 1 271 ? -12.516 -5.902 7.414 1 89.75 271 GLN B N 1
ATOM 4634 C CA . GLN B 1 271 ? -13.641 -4.984 7.551 1 89.75 271 GLN B CA 1
ATOM 4635 C C . GLN B 1 271 ? -14.914 -5.578 6.945 1 89.75 271 GLN B C 1
ATOM 4637 O O . GLN B 1 271 ? -15.992 -5.473 7.531 1 89.75 271 GLN B O 1
ATOM 4642 N N . VAL B 1 272 ? -14.82 -6.164 5.836 1 90.44 272 VAL B N 1
ATOM 4643 C CA . VAL B 1 272 ? -15.961 -6.812 5.191 1 90.44 272 VAL B CA 1
ATOM 4644 C C . VAL B 1 272 ? -16.469 -7.957 6.062 1 90.44 272 VAL B C 1
ATOM 4646 O O . VAL B 1 272 ? -17.672 -8.117 6.25 1 90.44 272 VAL B O 1
ATOM 4649 N N . ASN B 1 273 ? -15.477 -8.703 6.625 1 93.81 273 ASN B N 1
ATOM 4650 C CA . ASN B 1 273 ? -15.852 -9.766 7.555 1 93.81 273 ASN B CA 1
ATOM 4651 C C . ASN B 1 273 ? -16.672 -9.227 8.727 1 93.81 273 ASN B C 1
ATOM 4653 O O . ASN B 1 273 ? -17.688 -9.812 9.094 1 93.81 273 ASN B O 1
ATOM 4657 N N . ASP B 1 274 ? -16.234 -8.086 9.234 1 91.94 274 ASP B N 1
ATOM 4658 C CA . ASP B 1 274 ? -16.922 -7.465 10.359 1 91.94 274 ASP B CA 1
ATOM 4659 C C . ASP B 1 274 ? -18.344 -7.031 9.961 1 91.94 274 ASP B C 1
ATOM 4661 O O . ASP B 1 274 ? -19.297 -7.219 10.719 1 91.94 274 ASP B O 1
ATOM 4665 N N . TRP B 1 275 ? -18.484 -6.508 8.781 1 89.56 275 TRP B N 1
ATOM 4666 C CA . TRP B 1 275 ? -19.781 -6.039 8.297 1 89.56 275 TRP B CA 1
ATOM 4667 C C . TRP B 1 275 ? -20.719 -7.211 8.047 1 89.56 275 TRP B C 1
ATOM 4669 O O . TRP B 1 275 ? -21.938 -7.094 8.25 1 89.56 275 TRP B O 1
ATOM 4679 N N . VAL B 1 276 ? -20.188 -8.297 7.637 1 89.38 276 VAL B N 1
ATOM 4680 C CA . VAL B 1 276 ? -21.016 -9.492 7.441 1 89.38 276 VAL B CA 1
ATOM 4681 C C . VAL B 1 276 ? -21.469 -10.031 8.797 1 89.38 276 VAL B C 1
ATOM 4683 O O . VAL B 1 276 ? -22.641 -10.375 8.969 1 89.38 276 VAL B O 1
ATOM 4686 N N . GLU B 1 277 ? -20.562 -10.047 9.734 1 90.44 277 GLU B N 1
ATOM 4687 C CA . GLU B 1 277 ? -20.844 -10.586 11.062 1 90.44 277 GLU B CA 1
ATOM 4688 C C . GLU B 1 277 ? -21.891 -9.75 11.797 1 90.44 277 GLU B C 1
ATOM 4690 O O . GLU B 1 277 ? -22.766 -10.297 12.469 1 90.44 277 GLU B O 1
ATOM 4695 N N . ASP B 1 278 ? -21.812 -8.438 11.562 1 88.88 278 ASP B N 1
ATOM 4696 C CA . ASP B 1 278 ? -22.719 -7.586 12.32 1 88.88 278 ASP B CA 1
ATOM 4697 C C . ASP B 1 278 ? -23.984 -7.289 11.516 1 88.88 278 ASP B C 1
ATOM 4699 O O . ASP B 1 278 ? -24.844 -6.527 11.961 1 88.88 278 ASP B O 1
ATOM 4703 N N . GLY B 1 279 ? -24.109 -7.84 10.305 1 86.25 279 GLY B N 1
ATOM 4704 C CA . GLY B 1 279 ? -25.328 -7.77 9.516 1 86.25 279 GLY B CA 1
ATOM 4705 C C . GLY B 1 279 ? -25.391 -6.555 8.609 1 86.25 279 GLY B C 1
ATOM 4706 O O . GLY B 1 279 ? -26.375 -6.336 7.918 1 86.25 279 GLY B O 1
ATOM 4707 N N . THR B 1 280 ? -24.375 -5.766 8.633 1 85.88 280 THR B N 1
ATOM 4708 C CA . THR B 1 280 ? -24.312 -4.602 7.754 1 85.88 280 THR B CA 1
ATOM 4709 C C . THR B 1 280 ? -24.359 -5.027 6.289 1 85.88 280 THR B C 1
ATOM 4711 O O . THR B 1 280 ? -25.078 -4.441 5.488 1 85.88 280 THR B O 1
ATOM 4714 N N . LEU B 1 281 ? -23.578 -6.074 5.977 1 86.5 281 LEU B N 1
ATOM 4715 C CA . LEU B 1 281 ? -23.609 -6.66 4.641 1 86.5 281 LEU B CA 1
ATOM 4716 C C . LEU B 1 281 ? -24.422 -7.945 4.633 1 86.5 281 LEU B C 1
ATOM 4718 O O . LEU B 1 281 ? -24.344 -8.742 5.566 1 86.5 281 LEU B O 1
ATOM 4722 N N . PRO B 1 282 ? -25.188 -8.055 3.594 1 82.69 282 PRO B N 1
ATOM 4723 C CA . PRO B 1 282 ? -26.031 -9.242 3.543 1 82.69 282 PRO B CA 1
ATOM 4724 C C . PRO B 1 282 ? -25.234 -10.539 3.426 1 82.69 282 PRO B C 1
ATOM 4726 O O . PRO B 1 282 ? -24.406 -10.672 2.523 1 82.69 282 PRO B O 1
ATOM 4729 N N . GLY B 1 283 ? -25.484 -11.477 4.25 1 77.94 283 GLY B N 1
ATOM 4730 C CA . GLY B 1 283 ? -24.75 -12.727 4.336 1 77.94 283 GLY B CA 1
ATOM 4731 C C . GLY B 1 283 ? -24.969 -13.633 3.139 1 77.94 283 GLY B C 1
ATOM 4732 O O . GLY B 1 283 ? -24.203 -14.57 2.916 1 77.94 283 GLY B O 1
ATOM 4733 N N . ASP B 1 284 ? -26 -13.391 2.453 1 77.19 284 ASP B N 1
ATOM 4734 C CA . ASP B 1 284 ? -26.297 -14.227 1.295 1 77.19 284 ASP B CA 1
ATOM 4735 C C . ASP B 1 284 ? -25.438 -13.836 0.097 1 77.19 284 ASP B C 1
ATOM 4737 O O . ASP B 1 284 ? -25.203 -14.648 -0.799 1 77.19 284 ASP B O 1
ATOM 4741 N N . GLU B 1 285 ? -24.969 -12.57 0.077 1 78.06 285 GLU B N 1
ATOM 4742 C CA . GLU B 1 285 ? -24.156 -12.07 -1.038 1 78.06 285 GLU B CA 1
ATOM 4743 C C . GLU B 1 285 ? -22.688 -11.969 -0.661 1 78.06 285 GLU B C 1
ATOM 4745 O O . GLU B 1 285 ? -21.812 -12.039 -1.527 1 78.06 285 GLU B O 1
ATOM 4750 N N . PHE B 1 286 ? -22.547 -11.844 0.661 1 82.81 286 PHE B N 1
ATOM 4751 C CA . PHE B 1 286 ? -21.188 -11.695 1.156 1 82.81 286 PHE B CA 1
ATOM 4752 C C . PHE B 1 286 ? -20.859 -12.805 2.152 1 82.81 286 PHE B C 1
ATOM 4754 O O . PHE B 1 286 ? -21.734 -13.273 2.883 1 82.81 286 PHE B O 1
ATOM 4761 N N . GLN B 1 287 ? -19.734 -13.336 2.049 1 85.19 287 GLN B N 1
ATOM 4762 C CA . GLN B 1 287 ? -19.266 -14.383 2.947 1 85.19 287 GLN B CA 1
ATOM 4763 C C . GLN B 1 287 ? -17.953 -13.977 3.625 1 85.19 287 GLN B C 1
ATOM 4765 O O . GLN B 1 287 ? -17.141 -13.258 3.041 1 85.19 287 GLN B O 1
ATOM 4770 N N . ARG B 1 288 ? -17.875 -14.461 4.812 1 91.38 288 ARG B N 1
ATOM 4771 C CA . ARG B 1 288 ? -16.641 -14.219 5.551 1 91.38 288 ARG B CA 1
ATOM 4772 C C . ARG B 1 288 ? -15.508 -15.102 5.035 1 91.38 288 ARG B C 1
ATOM 4774 O O . ARG B 1 288 ? -15.734 -16.25 4.652 1 91.38 288 ARG B O 1
ATOM 4781 N N . THR B 1 289 ? -14.375 -14.586 5.004 1 95.5 289 THR B N 1
ATOM 4782 C CA . THR B 1 289 ? -13.164 -15.32 4.648 1 95.5 289 THR B CA 1
ATOM 4783 C C . THR B 1 289 ? -12.164 -15.305 5.805 1 95.5 289 THR B C 1
ATOM 4785 O O . THR B 1 289 ? -11.719 -14.242 6.238 1 95.5 289 THR B O 1
ATOM 4788 N N . GLU B 1 290 ? -11.844 -16.469 6.32 1 95.94 290 GLU B N 1
ATOM 4789 C CA . GLU B 1 290 ? -10.844 -16.562 7.375 1 95.94 290 GLU B CA 1
ATOM 4790 C C . GLU B 1 290 ? -9.43 -16.422 6.816 1 95.94 290 GLU B C 1
ATOM 4792 O O . GLU B 1 290 ? -9.07 -17.078 5.84 1 95.94 290 GLU B O 1
ATOM 4797 N N . ILE B 1 291 ? -8.672 -15.578 7.426 1 96.75 291 ILE B N 1
ATOM 4798 C CA . ILE B 1 291 ? -7.312 -15.305 6.961 1 96.75 291 ILE B CA 1
ATOM 4799 C C . ILE B 1 291 ? -6.312 -16.125 7.773 1 96.75 291 ILE B C 1
ATOM 4801 O O . ILE B 1 291 ? -6.324 -16.078 9.008 1 96.75 291 ILE B O 1
ATOM 4805 N N . GLN B 1 292 ? -5.488 -16.891 7.102 1 95.94 292 GLN B N 1
ATOM 4806 C CA . GLN B 1 292 ? -4.418 -17.656 7.723 1 95.94 292 GLN B CA 1
ATOM 4807 C C . GLN B 1 292 ? -3.07 -17.344 7.078 1 95.94 292 GLN B C 1
ATOM 4809 O O . GLN B 1 292 ? -2.992 -17.125 5.867 1 95.94 292 GLN B O 1
ATOM 4814 N N . ARG B 1 293 ? -2.061 -17.406 7.938 1 94.5 293 ARG B N 1
ATOM 4815 C CA . ARG B 1 293 ? -0.721 -17.109 7.438 1 94.5 293 ARG B CA 1
ATOM 4816 C C . ARG B 1 293 ? 0.214 -18.297 7.652 1 94.5 293 ARG B C 1
ATOM 4818 O O . ARG B 1 293 ? 0.16 -18.953 8.688 1 94.5 293 ARG B O 1
ATOM 4825 N N . ILE B 1 294 ? 0.917 -18.625 6.691 1 95.75 294 ILE B N 1
ATOM 4826 C CA . ILE B 1 294 ? 2.055 -19.531 6.785 1 95.75 294 ILE B CA 1
ATOM 4827 C C . ILE B 1 294 ? 3.355 -18.75 6.652 1 95.75 294 ILE B C 1
ATOM 4829 O O . ILE B 1 294 ? 3.771 -18.406 5.543 1 95.75 294 ILE B O 1
ATOM 4833 N N . ASN B 1 295 ? 3.994 -18.5 7.738 1 92.94 295 ASN B N 1
ATOM 4834 C CA . ASN B 1 295 ? 5.148 -17.609 7.801 1 92.94 295 ASN B CA 1
ATOM 4835 C C . ASN B 1 295 ? 6.457 -18.391 7.656 1 92.94 295 ASN B C 1
ATOM 4837 O O . ASN B 1 295 ? 6.625 -19.453 8.25 1 92.94 295 ASN B O 1
ATOM 4841 N N . MET B 1 296 ? 7.332 -17.797 6.965 1 89.44 296 MET B N 1
ATOM 4842 C CA . MET B 1 296 ? 8.672 -18.375 6.906 1 89.44 296 MET B CA 1
ATOM 4843 C C . MET B 1 296 ? 9.367 -18.281 8.258 1 89.44 296 MET B C 1
ATOM 4845 O O . MET B 1 296 ? 9.992 -19.234 8.711 1 89.44 296 MET B O 1
ATOM 4849 N N . GLY B 1 297 ? 9.055 -17.172 8.945 1 75.81 297 GLY B N 1
ATOM 4850 C CA . GLY B 1 297 ? 9.492 -16.984 10.32 1 75.81 297 GLY B CA 1
ATOM 4851 C C . GLY B 1 297 ? 10.984 -16.781 10.445 1 75.81 297 GLY B C 1
ATOM 4852 O O . GLY B 1 297 ? 11.461 -16.25 11.461 1 75.81 297 GLY B O 1
ATOM 4853 N N . LYS B 1 298 ? 11.828 -17.266 9.656 1 70.69 298 LYS B N 1
ATOM 4854 C CA . LYS B 1 298 ? 13.281 -17.094 9.719 1 70.69 298 LYS B CA 1
ATOM 4855 C C . LYS B 1 298 ? 13.719 -15.844 8.945 1 70.69 298 LYS B C 1
ATOM 4857 O O . LYS B 1 298 ? 13.172 -15.547 7.887 1 70.69 298 LYS B O 1
ATOM 4862 N N . ARG B 1 299 ? 14.664 -15.18 9.688 1 64.38 299 ARG B N 1
ATOM 4863 C CA . ARG B 1 299 ? 15.148 -13.953 9.055 1 64.38 299 ARG B CA 1
ATOM 4864 C C . ARG B 1 299 ? 16.422 -14.211 8.273 1 64.38 299 ARG B C 1
ATOM 4866 O O . ARG B 1 299 ? 17.359 -14.828 8.781 1 64.38 299 ARG B O 1
ATOM 4873 N N . PHE B 1 300 ? 16.281 -13.961 6.98 1 56.94 300 PHE B N 1
ATOM 4874 C CA . PHE B 1 300 ? 17.469 -13.961 6.148 1 56.94 300 PHE B CA 1
ATOM 4875 C C . PHE B 1 300 ? 17.812 -12.547 5.68 1 56.94 300 PHE B C 1
ATOM 4877 O O . PHE B 1 300 ? 16.922 -11.688 5.613 1 56.94 300 PHE B O 1
ATOM 4884 N N . HIS B 1 301 ? 19.141 -12.312 5.598 1 54.22 301 HIS B N 1
ATOM 4885 C CA . HIS B 1 301 ? 19.562 -11.031 5.047 1 54.22 301 HIS B CA 1
ATOM 4886 C C . HIS B 1 301 ? 18.984 -10.82 3.648 1 54.22 301 HIS B C 1
ATOM 4888 O O . HIS B 1 301 ? 18.828 -11.781 2.887 1 54.22 301 HIS B O 1
ATOM 4894 N N . CYS B 1 302 ? 18.578 -9.586 3.379 1 50.12 302 CYS B N 1
ATOM 4895 C CA . CYS B 1 302 ? 17.969 -9.242 2.104 1 50.12 302 CYS B CA 1
ATOM 4896 C C . CYS B 1 302 ? 18.844 -9.68 0.937 1 50.12 302 CYS B C 1
ATOM 4898 O O . CYS B 1 302 ? 18.328 -9.984 -0.146 1 50.12 302 CYS B O 1
ATOM 4900 N N . SER B 1 303 ? 20.109 -9.797 1.157 1 45.75 303 SER B N 1
ATOM 4901 C CA . SER B 1 303 ? 21.047 -10.18 0.107 1 45.75 303 SER B CA 1
ATOM 4902 C C . SER B 1 303 ? 20.812 -11.625 -0.327 1 45.75 303 SER B C 1
ATOM 4904 O O . SER B 1 303 ? 21.172 -12.008 -1.444 1 45.75 303 SER B O 1
ATOM 4906 N N . THR B 1 304 ? 20.219 -12.359 0.604 1 44.78 304 THR B N 1
ATOM 4907 C CA . THR B 1 304 ? 20.031 -13.773 0.292 1 44.78 304 THR B CA 1
ATOM 4908 C C . THR B 1 304 ? 18.797 -13.969 -0.601 1 44.78 304 THR B C 1
ATOM 4910 O O . THR B 1 304 ? 18.578 -15.07 -1.108 1 44.78 304 THR B O 1
ATOM 4913 N N . LYS B 1 305 ? 18.156 -12.914 -0.859 1 52.12 305 LYS B N 1
ATOM 4914 C CA . LYS B 1 305 ? 16.984 -13.008 -1.724 1 52.12 305 LYS B CA 1
ATOM 4915 C C . LYS B 1 305 ? 17.391 -13.258 -3.174 1 52.12 305 LYS B C 1
ATOM 4917 O O . LYS B 1 305 ? 16.562 -13.672 -3.992 1 52.12 305 LYS B O 1
ATOM 4922 N N . VAL B 1 306 ? 18.641 -13.102 -3.428 1 46.28 306 VAL B N 1
ATOM 4923 C CA . VAL B 1 306 ? 19.094 -13.328 -4.801 1 46.28 306 VAL B CA 1
ATOM 4924 C C . VAL B 1 306 ? 20 -14.555 -4.855 1 46.28 306 VAL B C 1
ATOM 4926 O O . VAL B 1 306 ? 20.469 -14.93 -5.93 1 46.28 306 VAL B O 1
ATOM 4929 N N . ASP B 1 307 ? 20.297 -15.18 -3.646 1 53 307 ASP B N 1
ATOM 4930 C CA . ASP B 1 307 ? 21.141 -16.375 -3.572 1 53 307 ASP B CA 1
ATOM 4931 C C . ASP B 1 307 ? 20.438 -17.578 -4.172 1 53 307 ASP B C 1
ATOM 4933 O O . ASP B 1 307 ? 19.422 -18.047 -3.639 1 53 307 ASP B O 1
ATOM 4937 N N . ARG B 1 308 ? 21.047 -18.125 -5.242 1 65.12 308 ARG B N 1
ATOM 4938 C CA . ARG B 1 308 ? 20.438 -19.266 -5.906 1 65.12 308 ARG B CA 1
ATOM 4939 C C . ARG B 1 308 ? 21.281 -20.516 -5.723 1 65.12 308 ARG B C 1
ATOM 4941 O O . ARG B 1 308 ? 21.234 -21.438 -6.555 1 65.12 308 ARG B O 1
ATOM 4948 N N . ASP B 1 309 ? 21.969 -20.531 -4.703 1 69.69 309 ASP B N 1
ATOM 4949 C CA . ASP B 1 309 ? 22.703 -21.75 -4.352 1 69.69 309 ASP B CA 1
ATOM 4950 C C . ASP B 1 309 ? 21.75 -22.906 -4.07 1 69.69 309 ASP B C 1
ATOM 4952 O O . ASP B 1 309 ? 20.812 -22.766 -3.279 1 69.69 309 ASP B O 1
ATOM 4956 N N . PRO B 1 310 ? 22.031 -23.984 -4.773 1 79.62 310 PRO B N 1
ATOM 4957 C CA . PRO B 1 310 ? 21.109 -25.109 -4.637 1 79.62 310 PRO B CA 1
ATOM 4958 C C . PRO B 1 310 ? 20.922 -25.562 -3.188 1 79.62 310 PRO B C 1
ATOM 4960 O O . PRO B 1 310 ? 19.812 -25.938 -2.789 1 79.62 310 PRO B O 1
ATOM 4963 N N . GLU B 1 311 ? 21.984 -25.547 -2.443 1 79.56 311 GLU B N 1
ATOM 4964 C CA . GLU B 1 311 ? 21.859 -25.953 -1.045 1 79.56 311 GLU B CA 1
ATOM 4965 C C . GLU B 1 311 ? 20.969 -24.984 -0.277 1 79.56 311 GLU B C 1
ATOM 4967 O O . GLU B 1 311 ? 20.172 -25.391 0.57 1 79.56 311 GLU B O 1
ATOM 4972 N N . PHE B 1 312 ? 21.141 -23.766 -0.583 1 81.12 312 PHE B N 1
ATOM 4973 C CA . PHE B 1 312 ? 20.328 -22.75 0.063 1 81.12 312 PHE B CA 1
ATOM 4974 C C . PHE B 1 312 ? 18.859 -22.891 -0.34 1 81.12 312 PHE B C 1
ATOM 4976 O O . PHE B 1 312 ? 17.969 -22.828 0.51 1 81.12 312 PHE B O 1
ATOM 4983 N N . LEU B 1 313 ? 18.609 -23.141 -1.548 1 86.31 313 LEU B N 1
ATOM 4984 C CA . LEU B 1 313 ? 17.234 -23.328 -2.037 1 86.31 313 LEU B CA 1
ATOM 4985 C C . LEU B 1 313 ? 16.594 -24.547 -1.401 1 86.31 313 LEU B C 1
ATOM 4987 O O . LEU B 1 313 ? 15.414 -24.531 -1.054 1 86.31 313 LEU B O 1
ATOM 4991 N N . ASP B 1 314 ? 17.359 -25.562 -1.284 1 89.94 314 ASP B N 1
ATOM 4992 C CA . ASP B 1 314 ? 16.844 -26.781 -0.664 1 89.94 314 ASP B CA 1
ATOM 4993 C C . ASP B 1 314 ? 16.484 -26.547 0.802 1 89.94 314 ASP B C 1
ATOM 4995 O O . ASP B 1 314 ? 15.5 -27.078 1.3 1 89.94 314 ASP B O 1
ATOM 4999 N N . GLU B 1 315 ? 17.281 -25.797 1.415 1 89.88 315 GLU B N 1
ATOM 5000 C CA . GLU B 1 315 ? 16.984 -25.438 2.801 1 89.88 315 GLU B CA 1
ATOM 5001 C C . GLU B 1 315 ? 15.656 -24.703 2.908 1 89.88 315 GLU B C 1
ATOM 5003 O O . GLU B 1 315 ? 14.852 -25 3.803 1 89.88 315 GLU B O 1
ATOM 5008 N N . LEU B 1 316 ? 15.453 -23.797 2.025 1 92.12 316 LEU B N 1
ATOM 5009 C CA . LEU B 1 316 ? 14.211 -23.016 2.021 1 92.12 316 LEU B CA 1
ATOM 5010 C C . LEU B 1 316 ? 13.016 -23.922 1.716 1 92.12 316 LEU B C 1
ATOM 5012 O O . LEU B 1 316 ? 11.969 -23.797 2.354 1 92.12 316 LEU B O 1
ATOM 5016 N N . ARG B 1 317 ? 13.156 -24.859 0.771 1 94.94 317 ARG B N 1
ATOM 5017 C CA . ARG B 1 317 ? 12.086 -25.781 0.425 1 94.94 317 ARG B CA 1
ATOM 5018 C C . ARG B 1 317 ? 11.742 -26.688 1.604 1 94.94 317 ARG B C 1
ATOM 5020 O O . ARG B 1 317 ? 10.562 -26.922 1.889 1 94.94 317 ARG B O 1
ATOM 5027 N N . ASN B 1 318 ? 12.773 -27.141 2.244 1 94.88 318 ASN B N 1
ATOM 5028 C CA . ASN B 1 318 ? 12.555 -27.984 3.416 1 94.88 318 ASN B CA 1
ATOM 5029 C C . ASN B 1 318 ? 11.867 -27.219 4.539 1 94.88 318 ASN B C 1
ATOM 5031 O O . ASN B 1 318 ? 10.977 -27.75 5.203 1 94.88 318 ASN B O 1
ATOM 5035 N N . LEU B 1 319 ? 12.312 -26 4.715 1 94.44 319 LEU B N 1
ATOM 5036 C CA . LEU B 1 319 ? 11.656 -25.156 5.703 1 94.44 319 LEU B CA 1
ATOM 5037 C C . LEU B 1 319 ? 10.188 -24.953 5.355 1 94.44 319 LEU B C 1
ATOM 5039 O O . LEU B 1 319 ? 9.32 -25 6.234 1 94.44 319 LEU B O 1
ATOM 5043 N N . GLY B 1 320 ? 9.898 -24.719 4.09 1 96.81 320 GLY B N 1
ATOM 5044 C CA . GLY B 1 320 ? 8.523 -24.578 3.637 1 96.81 320 GLY B CA 1
ATOM 5045 C C . GLY B 1 320 ? 7.672 -25.797 3.943 1 96.81 320 GLY B C 1
ATOM 5046 O O . GLY B 1 320 ? 6.539 -25.672 4.418 1 96.81 320 GLY B O 1
ATOM 5047 N N . ALA B 1 321 ? 8.219 -26.969 3.682 1 96.12 321 ALA B N 1
ATOM 5048 C CA . ALA B 1 321 ? 7.512 -28.219 3.975 1 96.12 321 ALA B CA 1
ATOM 5049 C C . ALA B 1 321 ? 7.223 -28.344 5.469 1 96.12 321 ALA B C 1
ATOM 5051 O O . ALA B 1 321 ? 6.117 -28.734 5.863 1 96.12 321 ALA B O 1
ATOM 5052 N N . GLU B 1 322 ? 8.18 -27.969 6.223 1 95.31 322 GLU B N 1
ATOM 5053 C CA . GLU B 1 322 ? 8.039 -28.047 7.672 1 95.31 322 GLU B CA 1
ATOM 5054 C C . GLU B 1 322 ? 6.934 -27.125 8.164 1 95.31 322 GLU B C 1
ATOM 5056 O O . GLU B 1 322 ? 6.098 -27.531 8.977 1 95.31 322 GLU B O 1
ATOM 5061 N N . ARG B 1 323 ? 6.914 -25.922 7.691 1 95.12 323 ARG B N 1
ATOM 5062 C CA . ARG B 1 323 ? 5.91 -24.953 8.125 1 95.12 323 ARG B CA 1
ATOM 5063 C C . ARG B 1 323 ? 4.516 -25.359 7.656 1 95.12 323 ARG B C 1
ATOM 5065 O O . ARG B 1 323 ? 3.531 -25.156 8.367 1 95.12 323 ARG B O 1
ATOM 5072 N N . ALA B 1 324 ? 4.453 -25.938 6.488 1 95.56 324 ALA B N 1
ATOM 5073 C CA . ALA B 1 324 ? 3.172 -26.422 5.98 1 95.56 324 ALA B CA 1
ATOM 5074 C C . ALA B 1 324 ? 2.629 -27.547 6.84 1 95.56 324 ALA B C 1
ATOM 5076 O O . ALA B 1 324 ? 1.436 -27.594 7.145 1 95.56 324 ALA B O 1
ATOM 5077 N N . ARG B 1 325 ? 3.457 -28.453 7.203 1 94 325 ARG B N 1
ATOM 5078 C CA . ARG B 1 325 ? 3.045 -29.562 8.062 1 94 325 ARG B CA 1
ATOM 5079 C C . ARG B 1 325 ? 2.525 -29.047 9.406 1 94 325 ARG B C 1
ATOM 5081 O O . ARG B 1 325 ? 1.489 -29.516 9.891 1 94 325 ARG B O 1
ATOM 5088 N N . ALA B 1 326 ? 3.246 -28.109 9.938 1 92.69 326 ALA B N 1
ATOM 5089 C CA . ALA B 1 326 ? 2.82 -27.516 11.203 1 92.69 326 ALA B CA 1
ATOM 5090 C C . ALA B 1 326 ? 1.464 -26.828 11.062 1 92.69 326 ALA B C 1
ATOM 5092 O O . ALA B 1 326 ? 0.618 -26.922 11.953 1 92.69 326 ALA B O 1
ATOM 5093 N N . PHE B 1 327 ? 1.305 -26.219 10.062 1 93.75 327 PHE B N 1
ATOM 5094 C CA . PHE B 1 327 ? 0.059 -25.516 9.766 1 93.75 327 PHE B CA 1
ATOM 5095 C C . PHE B 1 327 ? -1.103 -26.5 9.672 1 93.75 327 PHE B C 1
ATOM 5097 O O . PHE B 1 327 ? -2.168 -26.266 10.25 1 93.75 327 PHE B O 1
ATOM 5104 N N . LEU B 1 328 ? -0.916 -27.625 8.977 1 90.88 328 LEU B N 1
ATOM 5105 C CA . LEU B 1 328 ? -1.95 -28.641 8.812 1 90.88 328 LEU B CA 1
ATOM 5106 C C . LEU B 1 328 ? -2.213 -29.359 10.125 1 90.88 328 LEU B C 1
ATOM 5108 O O . LEU B 1 328 ? -3.359 -29.688 10.438 1 90.88 328 LEU B O 1
ATOM 5112 N N . ASP B 1 329 ? -1.146 -29.578 10.844 1 89.56 329 ASP B N 1
ATOM 5113 C CA . ASP B 1 329 ? -1.283 -30.266 12.125 1 89.56 329 ASP B CA 1
ATOM 5114 C C . ASP B 1 329 ? -2.121 -29.438 13.102 1 89.56 329 ASP B C 1
ATOM 5116 O O . ASP B 1 329 ? -2.896 -29.984 13.883 1 89.56 329 ASP B O 1
ATOM 5120 N N . ASP B 1 330 ? -1.888 -28.156 13.078 1 86.69 330 ASP B N 1
ATOM 5121 C CA . ASP B 1 330 ? -2.631 -27.25 13.953 1 86.69 330 ASP B CA 1
ATOM 5122 C C . ASP B 1 330 ? -4.117 -27.25 13.602 1 86.69 330 ASP B C 1
ATOM 5124 O O . ASP B 1 330 ? -4.957 -26.953 14.453 1 86.69 330 ASP B O 1
ATOM 5128 N N . ARG B 1 331 ? -4.434 -27.547 12.445 1 81.69 331 ARG B N 1
ATOM 5129 C CA . ARG B 1 331 ? -5.816 -27.531 11.992 1 81.69 331 ARG B CA 1
ATOM 5130 C C . ARG B 1 331 ? -6.512 -28.844 12.328 1 81.69 331 ARG B C 1
ATOM 5132 O O . ARG B 1 331 ? -7.711 -28.875 12.602 1 81.69 331 ARG B O 1
ATOM 5139 N N . ASP B 1 332 ? -5.871 -29.938 12.156 1 69.19 332 ASP B N 1
ATOM 5140 C CA . ASP B 1 332 ? -6.441 -31.234 12.516 1 69.19 332 ASP B CA 1
ATOM 5141 C C . ASP B 1 332 ? -6.695 -31.328 14.016 1 69.19 332 ASP B C 1
ATOM 5143 O O . ASP B 1 332 ? -7.621 -32 14.453 1 69.19 332 ASP B O 1
ATOM 5147 N N . GLY B 1 333 ? -5.832 -30.672 14.773 1 56.09 333 GLY B N 1
ATOM 5148 C CA . GLY B 1 333 ? -6.039 -30.719 16.203 1 56.09 333 GLY B CA 1
ATOM 5149 C C . GLY B 1 333 ? -7.148 -29.812 16.688 1 56.09 333 GLY B C 1
ATOM 5150 O O . GLY B 1 333 ? -7.527 -29.844 17.859 1 56.09 333 GLY B O 1
ATOM 5151 N N . SER B 1 334 ? -7.504 -28.797 15.969 1 45.91 334 SER B N 1
ATOM 5152 C CA . SER B 1 334 ? -8.617 -27.984 16.422 1 45.91 334 SER B CA 1
ATOM 5153 C C . SER B 1 334 ? -9.953 -28.594 16.016 1 45.91 334 SER B C 1
ATOM 5155 O O . SER B 1 334 ? -10.047 -29.25 14.977 1 45.91 334 SER B O 1
#

Nearest PDB structures (foldseek):
  5fya-assembly1_A  TM=7.178E-01  e=1.024E-09  Pseudomonas aeruginosa PAO1
  4kyi-assembly2_C  TM=4.817E-01  e=9.803E-09  Legionella pneumophila subsp. pneumophila str. Philadelphia 1
  5ixc-assembly1_A  TM=5.034E-01  e=7.560E-03  Homo sapiens
  5ixc-assembly2_B  TM=4.557E-01  e=1.606E-02  Homo sapiens
  7q6m-assembly1_D  TM=4.377E-01  e=3.674E+00  Yersinia pseudotuberculosis

Sequence (668 aa):
MSDTQADGATADIDDPTRVAIACQGGGSHTAFTCGVLRELLESWDDDYELVGISGTSGGAFNALAVWYGLVTDGPETAREVVGSLWDDLAVSGVQDRWVNSMVTSLSRMESAGFPLPVVSPYQIPGPEAGKQRIREVLEAHIDFETIPDLCGTDAPELVVGTVDINAGVFETFTNEDVTVDAVLASAAVPNLFEAVEIHGHLHWDGLFSQNPPVSDLMHQPPERKPEELWIIQINPQEFEGEPTTSEVIADRRNELSGNISLNQELGFIEQVNDWVEDGTLPGDEFQRTEIQRINMGKRFHCSTKVDRDPEFLDELRNLGAERARAFLDDRDGSMSDTQADGATADIDDPTRVAIACQGGGSHTAFTCGVLRELLESWDDDYELVGISGTSGGAFNALAVWYGLVTDGPETAREVVGSLWDDLAVSGVQDRWVNSMVTSLSRMESAGFPLPVVSPYQIPGPEAGKQRIREVLEAHIDFETIPDLCGTDAPELVVGTVDINAGVFETFTNEDVTVDAVLASAAVPNLFEAVEIHGHLHWDGLFSQNPPVSDLMHQPPERKPEELWIIQINPQEFEGEPTTSEVIADRRNELSGNISLNQELGFIEQVNDWVEDGTLPGDEFQRTEIQRINMGKRFHCSTKVDRDPEFLDELRNLGAERARAFLDDRDGS

pLDDT: mean 79.78, std 20.08, range [26.16, 98.56]

Secondary structure (DSSP, 8-state):
------------TTSPEEEEEEE---GGGGHHHHHHHHHHHHT-TTTEEEEEEEE-THHHHHHHHHHHHHHHT-HHHHHHHHHHHHHHHS--STHHHHHHHHHHHHHHHHHTT-------TTTSSHHHHHHHHHHHHHHHH--GGGHHHH--TTSPEEEEEEEETTTTEEEEEEGGG--HHHHHHHT--TTTSPPEEETTEEEEEGGGS-SS--HHHH-S-GGG--SEEEEEE-S-S---S---SHHHHHHHHHHHHHHHHHHHHHHHHHHHHHHHHTTSS-TTT----EEEEEE------GGGGG---HHHHHHHHHHHHHHHHHHHHHHH--/------------TTSPEEEEEEE---GGGGHHHHHHHHHHHHT-TTTEEEEEEEE-THHHHHHHHHHHHHHHT-HHHHHHHHHHHHHHHS--STHHHHHHHHHHHHHHHHHTT-------TTTSSHHHHHHHHHHHHHHHH--GGGHHHH--TTSPEEEEEEEETTTTEEEEEEGGG--HHHHHHHT--TTTSPPEEETTEEEEEGGGS-SS--HHHH-S-GGG--SEEEEEE-S-S---S---SHHHHHHHHHHHHHHHHHHHHHHHHHHHHHHHHTTSS-TTT----EEEEEE------GGGGG---HHHHHHHHHHHHHHHHHHHHHHH--

Solvent-accessible surface area (backbone atoms only — not comparable to full-atom values): 33325 Å² total; per-residue (Å²): 137,84,79,77,71,78,79,67,82,67,72,64,88,82,61,48,47,35,28,24,40,28,24,22,31,48,47,41,54,23,33,19,53,47,17,24,50,41,46,49,43,71,72,27,83,73,53,42,36,68,39,20,33,13,2,5,24,39,9,25,52,43,32,48,30,34,50,51,19,39,74,73,75,24,50,68,48,10,37,48,42,36,51,52,50,51,60,67,68,32,60,84,64,80,69,52,51,48,56,24,47,46,44,16,44,43,44,37,19,48,32,39,24,14,36,43,80,79,64,26,40,80,71,38,80,59,30,58,53,53,53,51,50,50,49,51,53,49,57,72,76,39,68,59,87,49,44,50,76,59,52,47,94,81,41,47,45,39,38,34,17,21,25,30,54,28,67,36,38,78,39,70,30,48,45,63,55,50,38,68,64,50,54,49,14,8,51,10,39,75,78,53,28,67,65,32,76,57,96,91,34,38,18,26,27,5,52,65,32,40,20,24,41,55,68,76,59,65,72,43,58,70,94,52,38,33,44,30,36,41,33,40,37,52,60,61,56,60,41,88,80,76,71,63,45,49,56,48,39,23,41,51,51,50,31,38,32,26,37,38,45,29,50,52,55,50,47,50,53,50,49,50,33,51,31,38,74,72,57,58,32,53,61,87,76,42,78,60,54,48,78,42,77,48,59,62,78,64,89,69,63,67,40,50,27,39,49,44,46,58,68,58,38,49,50,31,20,52,50,16,29,51,47,33,51,52,54,52,50,57,52,72,71,97,136,84,79,78,69,78,78,67,81,68,73,63,89,83,61,48,47,35,28,24,40,27,23,20,29,48,46,40,55,23,32,19,54,47,17,24,52,42,47,48,41,71,71,28,82,73,53,42,35,70,39,20,31,12,2,4,26,38,9,25,54,42,33,49,29,35,51,51,19,40,73,73,75,25,51,68,48,10,38,48,44,36,51,51,49,52,60,66,68,30,60,82,62,78,68,51,50,48,56,24,48,47,46,17,42,44,46,38,20,44,32,37,22,17,45,44,80,80,64,28,41,82,71,40,80,59,29,59,54,53,53,50,50,52,50,51,53,50,56,73,75,40,67,59,87,49,42,51,78,58,53,47,94,81,42,46,46,39,39,36,16,22,25,31,54,29,67,34,38,78,39,72,30,49,45,63,56,49,38,70,65,50,54,49,13,8,51,10,39,77,79,54,27,67,65,32,76,58,95,91,33,38,19,26,28,4,50,64,34,39,20,24,42,56,68,74,59,64,72,43,58,70,92,52,38,34,45,29,37,39,32,40,36,51,60,60,55,61,42,88,80,76,71,62,44,48,54,48,39,26,42,49,50,50,32,38,32,27,36,36,44,28,51,52,53,49,48,50,52,51,50,52,32,49,30,37,74,72,56,59,31,53,63,88,75,41,76,59,56,47,78,43,76,48,61,63,78,64,88,68,62,68,42,49,26,41,49,43,47,60,69,58,37,50,49,33,20,52,49,16,29,51,49,34,51,52,54,52,49,58,53,71,73,96